Protein 3DDV (pdb70)

Solvent-accessible surface area: 25853 Å² total; per-residue (Å²): 211,115,104,109,53,54,132,67,42,34,135,84,77,28,80,5,27,46,38,2,11,80,43,0,40,23,11,4,88,56,39,0,43,57,36,14,89,1,90,31,12,70,118,76,4,28,10,7,33,14,10,0,45,6,104,99,58,180,188,103,41,36,50,31,56,15,5,0,3,35,82,1,37,118,107,18,5,132,41,3,129,40,161,172,12,35,0,0,0,34,19,47,56,11,12,36,42,126,111,8,76,1,34,44,2,21,34,18,21,36,2,4,41,155,39,103,57,128,37,123,98,107,43,123,51,33,32,53,103,71,25,123,14,55,92,52,0,53,120,74,1,114,33,29,84,112,64,38,0,4,55,3,37,20,2,32,44,3,90,130,87,0,3,4,12,35,24,8,0,4,8,78,96,34,2,44,160,30,35,112,74,47,7,14,116,39,25,95,151,9,1,73,91,124,34,62,65,124,50,24,131,20,31,16,34,0,10,5,46,85,3,35,102,90,20,6,116,50,0,113,37,163,170,22,42,13,0,0,50,8,89,32,8,3,45,4,126,94,45,74,0,0,11,7,13,31,7,30,27,2,4,114,66,12,33,20,50,54,135,92,169,158,88,99,104,58,61,130,63,46,33,127,86,67,30,88,6,26,50,34,2,9,75,49,2,34,22,12,6,84,56,29,0,26,54,18,16,50,1,96,29,11,56,121,78,6,30,9,8,32,13,9,0,38,4,84,101,78,124,75,34,53,38,61,15,5,0,2,33,89,2,42,109,89,19,3,131,44,4,131,35,154,161,10,35,2,0,0,29,18,51,55,10,14,34,74,135,77,1,63,1,61,48,0,20,28,16,25,40,3,1,48,157,44,102,55,123,49,132,133,98,46,121,47,38,29,60,92,74,33,105,16,55,73,48,1,48,126,86,2,119,30,30,80,130,66,28,0,5,63,13,25,16,4,37,41,3,87,127,78,0,4,7,10,39,20,14,0,3,6,78,91,33,2,55,115,31,32,113,77,49,10,24,117,46,27,103,159,8,0,79,76,128,31,71,70,129,49,24,138,17,32,24,32,0,9,6,42,91,3,50,124,90,20,6,128,43,0,113,35,162,171,18,45,11,0,1,47,8,86,24,8,3,51,3,111,100,39,67,1,0,9,8,17,35,6,31,23,2,6,114,72,15,37,29,51,57,189

B-factor: mean 59.68, std 9.08, range [20.0, 97.27]

Nearest PDB structures (foldseek):
  3ddv-assembly1_B  TM=1.007E+00  e=7.009E-26  unclassified
  3bwg-assembly2_C-2  TM=9.217E-01  e=1.356E-12  Bacillus subtilis subsp. subtilis str. 168
  3bwg-assembly1_B  TM=9.342E-01  e=3.902E-12  Bacillus subtilis subsp. subtilis str. 168
  3bwg-assembly1_A  TM=9.265E-01  e=4.361E-12  Bacillus subtilis subsp. subtilis str. 168
  3f8m-assembly1_B  TM=8.712E-01  e=8.601E-10  Mycolicibacterium smegmatis MC2 155

Radius of gyration: 27.36 Å; Cα contacts (8 Å, |Δi|>4): 1344; chains: 4; bounding box: 64×54×87 Å

Sequence (518 aa):
NRVPSSRTVSYFVAKPSSSEMEKLQLGPEDSILRMERIRFADDIPICFEVASIPYSLVKIGHSNQTISAVQASEQIAEYLEIKRGDAILRVRQVSYFENGLPFEYVRTQYAGSRFEFYLEKSSRTVSYFVAKPSSSEMEKLQLGPEDSILRMERIRFADDIPICFEVASIPYSLVSQYGKSEITNSFYKTLEAKSGHKIGHSNQTISAVQASEQIAEYLEIKRGDAILRVRQVSYFENGLPFEYVRTQYAGSRFEFYLEKQNRVPSSRTVSYFVAKPSSSEMEKLQLGPEDSILRMERIRFADDIPICFEVASIPYSLVGHSNQTISAVQASEQIAEYLEIKRGDAILRVRQVSYFENGLPFEYVRTQYAGSRFEFYLEKSSRTVSYFVAKPSSSEMEKLQLGPEDSILRMERIRFADDIPICFEVASIPYSLVSQYGKSEITNSFYKTLEAKSGHKIGHSNQTISAVQASEQIAEYLEIKRGDAILRVRQVSYFENGLPFEYVRTQYAGSRFEFYLE

Structure (mmCIF, N/CA/C/O backbone):
data_3DDV
#
_entry.id   3DDV
#
_cell.length_a   86.153
_cell.length_b   86.153
_cell.length_c   240.059
_cell.angle_alpha   90.00
_cell.angle_beta   90.00
_cell.angle_gamma   120.00
#
_symmetry.space_group_name_H-M   'P 32 2 1'
#
loop_
_entity.id
_entity.type
_entity.pdbx_description
1 polymer 'Transcriptional regulator (GntR family)'
2 non-polymer 'MAGNESIUM ION'
3 water water
#
loop_
_atom_site.group_PDB
_atom_site.id
_atom_site.type_symbol
_atom_site.label_atom_id
_atom_site.label_alt_id
_atom_site.label_comp_id
_atom_site.label_asym_id
_atom_site.label_entity_id
_atom_site.label_seq_id
_atom_site.pdbx_PDB_ins_code
_atom_site.Cartn_x
_atom_site.Cartn_y
_atom_site.Cartn_z
_atom_site.occupancy
_atom_site.B_iso_or_equiv
_atom_site.auth_seq_id
_atom_site.auth_comp_id
_atom_site.auth_asym_id
_atom_site.auth_atom_id
_atom_site.pdbx_PDB_model_num
ATOM 1 N N . ASN A 1 3 ? 14.746 48.085 22.644 1.00 58.39 3 ASN A N 1
ATOM 2 C CA . ASN A 1 3 ? 13.532 48.295 21.750 1.00 58.86 3 ASN A CA 1
ATOM 3 C C . ASN A 1 3 ? 12.443 47.187 21.750 1.00 57.78 3 ASN A C 1
ATOM 4 O O . ASN A 1 3 ? 11.254 47.473 21.605 1.00 55.17 3 ASN A O 1
ATOM 9 N N . ARG A 1 4 ? 12.879 45.939 21.908 1.00 57.60 4 ARG A N 1
ATOM 10 C CA . ARG A 1 4 ? 11.985 44.838 22.224 1.00 57.50 4 ARG A CA 1
ATOM 11 C C . ARG A 1 4 ? 11.945 44.776 23.736 1.00 56.24 4 ARG A C 1
ATOM 12 O O . ARG A 1 4 ? 12.920 45.137 24.382 1.00 54.60 4 ARG A O 1
ATOM 20 N N . VAL A 1 5 ? 10.814 44.346 24.291 1.00 55.21 5 VAL A N 1
ATOM 21 C CA . VAL A 1 5 ? 10.657 44.373 25.728 1.00 55.25 5 VAL A CA 1
ATOM 22 C C . VAL A 1 5 ? 11.275 43.119 26.309 1.00 54.51 5 VAL A C 1
ATOM 23 O O . VAL A 1 5 ? 10.965 42.004 25.900 1.00 55.05 5 VAL A O 1
ATOM 27 N N . PRO A 1 6 ? 12.206 43.294 27.219 1.00 53.74 6 PRO A N 1
ATOM 28 C CA . PRO A 1 6 ? 12.855 42.129 27.773 1.00 52.81 6 PRO A CA 1
ATOM 29 C C . PRO A 1 6 ? 12.097 41.565 28.957 1.00 51.54 6 PRO A C 1
ATOM 30 O O . PRO A 1 6 ? 11.222 42.216 29.495 1.00 50.61 6 PRO A O 1
ATOM 34 N N . SER A 1 7 ? 12.403 40.322 29.282 1.00 50.47 7 SER A N 1
ATOM 35 C CA . SER A 1 7 ? 11.626 39.547 30.225 1.00 51.08 7 SER A CA 1
ATOM 36 C C . SER A 1 7 ? 12.516 38.390 30.567 1.00 50.83 7 SER A C 1
ATOM 37 O O . SER A 1 7 ? 13.439 38.108 29.825 1.00 50.03 7 SER A O 1
ATOM 40 N N . SER A 1 8 ? 12.310 37.762 31.721 1.00 51.65 8 SER A N 1
ATOM 41 C CA . SER A 1 8 ? 13.174 36.630 32.114 1.00 51.60 8 SER A CA 1
ATOM 42 C C . SER A 1 8 ? 12.395 35.572 32.814 1.00 52.77 8 SER A C 1
ATOM 43 O O . SER A 1 8 ? 11.334 35.844 33.311 1.00 52.66 8 SER A O 1
ATOM 46 N N . ARG A 1 9 ? 12.915 34.360 32.821 1.00 55.15 9 ARG A N 1
ATOM 47 C CA . ARG A 1 9 ? 12.320 33.261 33.547 1.00 57.01 9 ARG A CA 1
ATOM 48 C C . ARG A 1 9 ? 13.368 32.574 34.378 1.00 56.51 9 ARG A C 1
ATOM 49 O O . ARG A 1 9 ? 14.220 31.909 33.824 1.00 56.82 9 ARG A O 1
ATOM 57 N N . THR A 1 10 ? 13.325 32.728 35.698 1.00 57.37 10 THR A N 1
ATOM 58 C CA . THR A 1 10 ? 14.191 31.931 36.597 1.00 57.78 10 THR A CA 1
ATOM 59 C C . THR A 1 10 ? 13.852 30.453 36.535 1.00 58.20 10 THR A C 1
ATOM 60 O O . THR A 1 10 ? 12.757 30.076 36.851 1.00 58.18 10 THR A O 1
ATOM 64 N N . VAL A 1 11 ? 14.819 29.629 36.180 1.00 58.74 11 VAL A N 1
ATOM 65 C CA . VAL A 1 11 ? 14.606 28.219 35.920 1.00 58.83 11 VAL A CA 1
ATOM 66 C C . VAL A 1 11 ? 15.012 27.378 37.140 1.00 59.25 11 VAL A C 1
ATOM 67 O O . VAL A 1 11 ? 14.404 26.363 37.438 1.00 59.35 11 VAL A O 1
ATOM 71 N N . SER A 1 12 ? 16.042 27.787 37.855 1.00 59.60 12 SER A N 1
ATOM 72 C CA . SER A 1 12 ? 16.205 27.283 39.197 1.00 59.68 12 SER A CA 1
ATOM 73 C C . SER A 1 12 ? 16.954 28.252 40.046 1.00 60.13 12 SER A C 1
ATOM 74 O O . SER A 1 12 ? 17.575 29.174 39.552 1.00 59.40 12 SER A O 1
ATOM 77 N N . TYR A 1 13 ? 16.831 28.043 41.349 1.00 61.77 13 TYR A N 1
ATOM 78 C CA . TYR A 1 13 ? 17.350 28.953 42.356 1.00 61.59 13 TYR A CA 1
ATOM 79 C C . TYR A 1 13 ? 17.551 28.081 43.597 1.00 61.05 13 TYR A C 1
ATOM 80 O O . TYR A 1 13 ? 16.583 27.622 44.185 1.00 60.35 13 TYR A O 1
ATOM 89 N N . PHE A 1 14 ? 18.805 27.802 43.963 1.00 60.10 14 PHE A N 1
ATOM 90 C CA . PHE A 1 14 ? 19.070 26.903 45.081 1.00 59.22 14 PHE A CA 1
ATOM 91 C C . PHE A 1 14 ? 20.463 27.020 45.636 1.00 58.84 14 PHE A C 1
ATOM 92 O O . PHE A 1 14 ? 21.400 27.430 44.938 1.00 58.46 14 PHE A O 1
ATOM 100 N N . VAL A 1 15 ? 20.555 26.630 46.912 1.00 58.05 15 VAL A N 1
ATOM 101 C CA . VAL A 1 15 ? 21.790 26.418 47.659 1.00 56.96 15 VAL A CA 1
ATOM 102 C C . VAL A 1 15 ? 22.372 25.074 47.276 1.00 56.80 15 VAL A C 1
ATOM 103 O O . VAL A 1 15 ? 21.672 24.092 47.126 1.00 56.23 15 VAL A O 1
ATOM 107 N N . ALA A 1 16 ? 23.671 25.013 47.103 1.00 57.62 16 ALA A N 1
ATOM 108 C CA . ALA A 1 16 ? 24.254 23.787 46.605 1.00 58.57 16 ALA A CA 1
ATOM 109 C C . ALA A 1 16 ? 25.701 23.762 46.931 1.00 59.55 16 ALA A C 1
ATOM 110 O O . ALA A 1 16 ? 26.298 24.793 47.300 1.00 59.80 16 ALA A O 1
ATOM 112 N N . LYS A 1 17 ? 26.277 22.586 46.788 1.00 60.67 17 LYS A N 1
ATOM 113 C CA . LYS A 1 17 ? 27.703 22.488 46.956 1.00 62.96 17 LYS A CA 1
ATOM 114 C C . LYS A 1 17 ? 28.341 22.683 45.580 1.00 62.26 17 LYS A C 1
ATOM 115 O O . LYS A 1 17 ? 27.831 22.164 44.606 1.00 62.08 17 LYS A O 1
ATOM 121 N N . PRO A 1 18 ? 29.427 23.465 45.504 1.00 62.21 18 PRO A N 1
ATOM 122 C CA . PRO A 1 18 ? 29.999 23.975 44.267 1.00 62.59 18 PRO A CA 1
ATOM 123 C C . PRO A 1 18 ? 30.578 22.909 43.361 1.00 62.45 18 PRO A C 1
ATOM 124 O O . PRO A 1 18 ? 31.036 21.885 43.829 1.00 61.87 18 PRO A O 1
ATOM 128 N N . SER A 1 19 ? 30.527 23.198 42.064 1.00 62.84 19 SER A N 1
ATOM 129 C CA . SER A 1 19 ? 31.201 22.449 41.033 1.00 63.28 19 SER A CA 1
ATOM 130 C C . SER A 1 19 ? 32.669 22.824 41.021 1.00 63.27 19 SER A C 1
ATOM 131 O O . SER A 1 19 ? 33.109 23.734 41.726 1.00 63.32 19 SER A O 1
ATOM 134 N N . SER A 1 20 ? 33.438 22.158 40.179 1.00 63.40 20 SER A N 1
ATOM 135 C CA . SER A 1 20 ? 34.867 22.457 40.150 1.00 63.24 20 SER A CA 1
ATOM 136 C C . SER A 1 20 ? 35.124 23.880 39.721 1.00 63.17 20 SER A C 1
ATOM 137 O O . SER A 1 20 ? 35.944 24.561 40.357 1.00 63.36 20 SER A O 1
ATOM 140 N N . SER A 1 21 ? 34.396 24.379 38.720 1.00 62.91 21 SER A N 1
ATOM 141 C CA . SER A 1 21 ? 34.710 25.740 38.282 1.00 63.44 21 SER A CA 1
ATOM 142 C C . SER A 1 21 ? 34.227 26.735 39.286 1.00 63.33 21 SER A C 1
ATOM 143 O O . SER A 1 21 ? 34.937 27.707 39.553 1.00 64.35 21 SER A O 1
ATOM 146 N N . GLU A 1 22 ? 33.070 26.494 39.886 1.00 62.98 22 GLU A N 1
ATOM 147 C CA . GLU A 1 22 ? 32.651 27.333 41.009 1.00 63.21 22 GLU A CA 1
ATOM 148 C C . GLU A 1 22 ? 33.728 27.404 42.105 1.00 62.75 22 GLU A C 1
ATOM 149 O O . GLU A 1 22 ? 34.080 28.516 42.530 1.00 61.74 22 GLU A O 1
ATOM 155 N N . MET A 1 23 ? 34.304 26.249 42.485 1.00 62.49 23 MET A N 1
ATOM 156 C CA . MET A 1 23 ? 35.354 26.232 43.500 1.00 63.03 23 MET A CA 1
ATOM 157 C C . MET A 1 23 ? 36.527 27.094 43.048 1.00 64.20 23 MET A C 1
ATOM 158 O O . MET A 1 23 ? 37.131 27.892 43.808 1.00 63.28 23 MET A O 1
ATOM 163 N N . GLU A 1 24 ? 36.845 26.913 41.777 1.00 65.36 24 GLU A N 1
ATOM 164 C CA . GLU A 1 24 ? 38.007 27.542 41.223 1.00 65.74 24 GLU A CA 1
ATOM 165 C C . GLU A 1 24 ? 37.764 29.047 41.141 1.00 65.15 24 GLU A C 1
ATOM 166 O O . GLU A 1 24 ? 38.546 29.802 41.668 1.00 64.69 24 GLU A O 1
ATOM 172 N N . LYS A 1 25 ? 36.652 29.496 40.554 1.00 64.54 25 LYS A N 1
ATOM 173 C CA . LYS A 1 25 ? 36.475 30.942 40.361 1.00 64.12 25 LYS A CA 1
ATOM 174 C C . LYS A 1 25 ? 36.044 31.669 41.612 1.00 63.24 25 LYS A C 1
ATOM 175 O O . LYS A 1 25 ? 36.243 32.872 41.719 1.00 62.39 25 LYS A O 1
ATOM 181 N N . LEU A 1 26 ? 35.392 30.973 42.538 1.00 63.23 26 LEU A N 1
ATOM 182 C CA . LEU A 1 26 ? 34.943 31.645 43.753 1.00 62.93 26 LEU A CA 1
ATOM 183 C C . LEU A 1 26 ? 35.905 31.385 44.874 1.00 63.69 26 LEU A C 1
ATOM 184 O O . LEU A 1 26 ? 35.691 31.914 45.947 1.00 65.23 26 LEU A O 1
ATOM 189 N N . GLN A 1 27 ? 36.940 30.569 44.637 1.00 63.91 27 GLN A N 1
ATOM 190 C CA . GLN A 1 27 ? 37.959 30.275 45.626 1.00 64.24 27 GLN A CA 1
ATOM 191 C C . GLN A 1 27 ? 37.368 29.666 46.881 1.00 64.43 27 GLN A C 1
ATOM 192 O O . GLN A 1 27 ? 37.491 30.205 47.980 1.00 63.88 27 GLN A O 1
ATOM 198 N N . LEU A 1 28 ? 36.694 28.548 46.669 1.00 64.49 28 LEU A N 1
ATOM 199 C CA . LEU A 1 28 ? 36.018 27.852 47.705 1.00 64.79 28 LEU A CA 1
ATOM 200 C C . LEU A 1 28 ? 36.467 26.417 47.704 1.00 64.87 28 LEU A C 1
ATOM 201 O O . LEU A 1 28 ? 37.111 25.950 46.751 1.00 64.81 28 LEU A O 1
ATOM 206 N N . GLY A 1 29 ? 36.108 25.723 48.778 1.00 65.21 29 GLY A N 1
ATOM 207 C CA . GLY A 1 29 ? 36.334 24.286 48.904 1.00 65.95 29 GLY A CA 1
ATOM 208 C C . GLY A 1 29 ? 35.008 23.575 48.821 1.00 66.50 29 GLY A C 1
ATOM 209 O O . GLY A 1 29 ? 33.975 24.212 48.972 1.00 67.83 29 GLY A O 1
ATOM 210 N N . PRO A 1 30 ? 35.011 22.241 48.657 1.00 66.87 30 PRO A N 1
ATOM 211 C CA . PRO A 1 30 ? 33.798 21.480 48.245 1.00 66.73 30 PRO A CA 1
ATOM 212 C C . PRO A 1 30 ? 32.645 21.508 49.224 1.00 66.85 30 PRO A C 1
ATOM 213 O O . PRO A 1 30 ? 31.527 21.157 48.873 1.00 67.22 30 PRO A O 1
ATOM 217 N N . GLU A 1 31 ? 32.953 21.859 50.463 1.00 67.20 31 GLU A N 1
ATOM 218 C CA . GLU A 1 31 ? 31.989 21.901 51.547 1.00 67.22 31 GLU A CA 1
ATOM 219 C C . GLU A 1 31 ? 31.369 23.283 51.640 1.00 66.95 31 GLU A C 1
ATOM 220 O O . GLU A 1 31 ? 30.326 23.426 52.274 1.00 67.50 31 GLU A O 1
ATOM 226 N N . ASP A 1 32 ? 31.997 24.287 51.016 1.00 65.95 32 ASP A N 1
ATOM 227 C CA . ASP A 1 32 ? 31.435 25.638 50.961 1.00 65.87 32 ASP A CA 1
ATOM 228 C C . ASP A 1 32 ? 30.203 25.729 50.055 1.00 65.81 32 ASP A C 1
ATOM 229 O O . ASP A 1 32 ? 30.299 25.382 48.908 1.00 66.90 32 ASP A O 1
ATOM 234 N N . SER A 1 33 ? 29.064 26.205 50.554 1.00 65.07 33 SER A N 1
ATOM 235 C CA . SER A 1 33 ? 27.842 26.240 49.755 1.00 64.38 33 SER A CA 1
ATOM 236 C C . SER A 1 33 ? 27.684 27.557 48.958 1.00 63.87 33 SER A C 1
ATOM 237 O O . SER A 1 33 ? 28.112 28.654 49.394 1.00 63.51 33 SER A O 1
ATOM 240 N N . ILE A 1 34 ? 27.085 27.446 47.774 1.00 62.88 34 ILE A N 1
ATOM 241 C CA . ILE A 1 34 ? 26.804 28.651 46.999 1.00 62.18 34 ILE A CA 1
ATOM 242 C C . ILE A 1 34 ? 25.338 28.786 46.752 1.00 61.66 34 ILE A C 1
ATOM 243 O O . ILE A 1 34 ? 24.596 27.811 46.884 1.00 61.83 34 ILE A O 1
ATOM 248 N N . LEU A 1 35 ? 24.917 30.016 46.476 1.00 61.05 35 LEU A N 1
ATOM 249 C CA . LEU A 1 35 ? 23.547 30.266 46.020 1.00 60.72 35 LEU A CA 1
ATOM 250 C C . LEU A 1 35 ? 23.595 30.446 44.502 1.00 59.90 35 LEU A C 1
ATOM 251 O O . LEU A 1 35 ? 24.400 31.210 43.992 1.00 59.00 35 LEU A O 1
ATOM 256 N N . ARG A 1 36 ? 22.769 29.695 43.797 1.00 59.55 36 ARG A N 1
ATOM 257 C CA . ARG A 1 36 ? 22.936 29.513 42.365 1.00 60.05 36 ARG A CA 1
ATOM 258 C C . ARG A 1 36 ? 21.632 29.763 41.676 1.00 59.96 36 ARG A C 1
ATOM 259 O O . ARG A 1 36 ? 20.685 29.018 41.876 1.00 60.50 36 ARG A O 1
ATOM 267 N N . MET A 1 37 ? 21.568 30.819 40.881 1.00 59.75 37 MET A N 1
ATOM 268 C CA . MET A 1 37 ? 20.351 31.120 40.154 1.00 60.10 37 MET A CA 1
ATOM 269 C C . MET A 1 37 ? 20.610 30.917 38.680 1.00 58.90 37 MET A C 1
ATOM 270 O O . MET A 1 37 ? 21.701 31.179 38.195 1.00 58.29 37 MET A O 1
ATOM 275 N N . GLU A 1 38 ? 19.583 30.438 37.987 1.00 58.28 38 GLU A N 1
ATOM 276 C CA . GLU A 1 38 ? 19.635 30.180 36.570 1.00 57.89 38 GLU A CA 1
ATOM 277 C C . GLU A 1 38 ? 18.387 30.778 35.928 1.00 56.82 38 GLU A C 1
ATOM 278 O O . GLU A 1 38 ? 17.285 30.407 36.281 1.00 55.60 38 GLU A O 1
ATOM 284 N N . ARG A 1 39 ? 18.601 31.705 34.990 1.00 56.62 39 ARG A N 1
ATOM 285 C CA . ARG A 1 39 ? 17.562 32.423 34.272 1.00 57.10 39 ARG A CA 1
ATOM 286 C C . ARG A 1 39 ? 17.671 32.241 32.767 1.00 56.02 39 ARG A C 1
ATOM 287 O O . ARG A 1 39 ? 18.779 32.118 32.228 1.00 55.82 39 ARG A O 1
ATOM 295 N N . ILE A 1 40 ? 16.539 32.320 32.077 1.00 54.72 40 ILE A N 1
ATOM 296 C CA . ILE A 1 40 ? 16.557 32.537 30.644 1.00 54.34 40 ILE A CA 1
ATOM 297 C C . ILE A 1 40 ? 16.135 33.974 30.442 1.00 53.59 40 ILE A C 1
ATOM 298 O O . ILE A 1 40 ? 15.089 34.375 30.932 1.00 52.60 40 ILE A O 1
ATOM 303 N N . ARG A 1 41 ? 16.917 34.743 29.691 1.00 53.08 41 ARG A N 1
ATOM 304 C CA . ARG A 1 41 ? 16.491 36.089 29.311 1.00 53.31 41 ARG A CA 1
ATOM 305 C C . ARG A 1 41 ? 15.939 36.110 27.895 1.00 52.47 41 ARG A C 1
ATOM 306 O O . ARG A 1 41 ? 16.522 35.549 26.985 1.00 52.40 41 ARG A O 1
ATOM 314 N N . PHE A 1 42 ? 14.828 36.792 27.716 1.00 51.95 42 PHE A N 1
ATOM 315 C CA . PHE A 1 42 ? 14.183 36.888 26.433 1.00 52.05 42 PHE A CA 1
ATOM 316 C C . PHE A 1 42 ? 14.120 38.331 25.983 1.00 51.70 42 PHE A C 1
ATOM 317 O O . PHE A 1 42 ? 14.146 39.211 26.800 1.00 51.56 42 PHE A O 1
ATOM 325 N N . ALA A 1 43 ? 13.987 38.561 24.687 1.00 51.62 43 ALA A N 1
ATOM 326 C CA . ALA A 1 43 ? 13.632 39.858 24.162 1.00 52.10 43 ALA A CA 1
ATOM 327 C C . ALA A 1 43 ? 12.419 39.568 23.324 1.00 52.40 43 ALA A C 1
ATOM 328 O O . ALA A 1 43 ? 12.495 38.770 22.403 1.00 52.35 43 ALA A O 1
ATOM 330 N N . ASP A 1 44 ? 11.286 40.175 23.645 1.00 53.38 44 ASP A N 1
ATOM 331 C CA . ASP A 1 44 ? 10.040 39.843 22.967 1.00 54.42 44 ASP A CA 1
ATOM 332 C C . ASP A 1 44 ? 9.791 38.328 22.875 1.00 54.47 44 ASP A C 1
ATOM 333 O O . ASP A 1 44 ? 9.415 37.797 21.826 1.00 54.78 44 ASP A O 1
ATOM 338 N N . ASP A 1 45 ? 9.997 37.605 23.959 1.00 54.69 45 ASP A N 1
ATOM 339 C CA . ASP A 1 45 ? 9.810 36.151 23.890 1.00 55.10 45 ASP A CA 1
ATOM 340 C C . ASP A 1 45 ? 10.654 35.431 22.816 1.00 54.81 45 ASP A C 1
ATOM 341 O O . ASP A 1 45 ? 10.240 34.439 22.261 1.00 55.64 45 ASP A O 1
ATOM 346 N N . ILE A 1 46 ? 11.836 35.938 22.531 1.00 53.36 46 ILE A N 1
ATOM 347 C CA . ILE A 1 46 ? 12.791 35.178 21.834 1.00 52.68 46 ILE A CA 1
ATOM 348 C C . ILE A 1 46 ? 13.903 35.008 22.838 1.00 51.98 46 ILE A C 1
ATOM 349 O O . ILE A 1 46 ? 14.436 35.982 23.351 1.00 51.76 46 ILE A O 1
ATOM 354 N N . PRO A 1 47 ? 14.255 33.767 23.143 1.00 51.29 47 PRO A N 1
ATOM 355 C CA . PRO A 1 47 ? 15.385 33.564 24.023 1.00 50.22 47 PRO A CA 1
ATOM 356 C C . PRO A 1 47 ? 16.629 34.182 23.426 1.00 49.98 47 PRO A C 1
ATOM 357 O O . PRO A 1 47 ? 16.805 34.118 22.216 1.00 50.62 47 PRO A O 1
ATOM 361 N N . ILE A 1 48 ? 17.463 34.764 24.284 1.00 48.92 48 ILE A N 1
ATOM 362 C CA . ILE A 1 48 ? 18.642 35.486 23.924 1.00 48.05 48 ILE A CA 1
ATOM 363 C C . ILE A 1 48 ? 19.828 34.847 24.594 1.00 48.24 48 ILE A C 1
ATOM 364 O O . ILE A 1 48 ? 20.862 34.612 23.943 1.00 48.19 48 ILE A O 1
ATOM 369 N N . CYS A 1 49 ? 19.706 34.611 25.899 1.00 48.27 49 CYS A N 1
ATOM 370 C CA . CYS A 1 49 ? 20.782 34.002 26.674 1.00 48.75 49 CYS A CA 1
ATOM 371 C C . CYS A 1 49 ? 20.285 33.233 27.876 1.00 48.91 49 CYS A C 1
ATOM 372 O O . CYS A 1 49 ? 19.215 33.496 28.399 1.00 49.40 49 CYS A O 1
ATOM 375 N N . PHE A 1 50 ? 21.094 32.269 28.281 1.00 48.98 50 PHE A N 1
ATOM 376 C CA . PHE A 1 50 ? 20.914 31.510 29.515 1.00 48.91 50 PHE A CA 1
ATOM 377 C C . PHE A 1 50 ? 22.006 31.915 30.450 1.00 48.68 50 PHE A C 1
ATOM 378 O O . PHE A 1 50 ? 23.162 31.849 30.106 1.00 47.91 50 PHE A O 1
ATOM 386 N N . GLU A 1 51 ? 21.637 32.289 31.654 1.00 49.35 51 GLU A N 1
ATOM 387 C CA . GLU A 1 51 ? 22.576 32.879 32.578 1.00 50.20 51 GLU A CA 1
ATOM 388 C C . GLU A 1 51 ? 22.525 32.121 33.905 1.00 50.47 51 GLU A C 1
ATOM 389 O O . GLU A 1 51 ? 21.456 31.973 34.512 1.00 50.34 51 GLU A O 1
ATOM 395 N N . VAL A 1 52 ? 23.683 31.636 34.340 1.00 50.97 52 VAL A N 1
ATOM 396 C CA . VAL A 1 52 ? 23.832 30.999 35.648 1.00 50.76 52 VAL A CA 1
ATOM 397 C C . VAL A 1 52 ? 24.664 31.936 36.495 1.00 50.64 52 VAL A C 1
ATOM 398 O O . VAL A 1 52 ? 25.684 32.386 36.017 1.00 51.25 52 VAL A O 1
ATOM 402 N N . ALA A 1 53 ? 24.245 32.239 37.723 1.00 50.16 53 ALA A N 1
ATOM 403 C CA . ALA A 1 53 ? 25.049 33.088 38.620 1.00 50.39 53 ALA A CA 1
ATOM 404 C C . ALA A 1 53 ? 25.147 32.483 40.026 1.00 50.41 53 ALA A C 1
ATOM 405 O O . ALA A 1 53 ? 24.177 31.998 40.581 1.00 50.80 53 ALA A O 1
ATOM 407 N N . SER A 1 54 ? 26.335 32.526 40.589 1.00 50.65 54 SER A N 1
ATOM 408 C CA . SER A 1 54 ? 26.633 31.816 41.800 1.00 51.48 54 SER A CA 1
ATOM 409 C C . SER A 1 54 ? 27.365 32.729 42.734 1.00 52.16 54 SER A C 1
ATOM 410 O O . SER A 1 54 ? 28.369 33.340 42.369 1.00 52.02 54 SER A O 1
ATOM 413 N N . ILE A 1 55 ? 26.848 32.793 43.949 1.00 53.70 55 ILE A N 1
ATOM 414 C CA . ILE A 1 55 ? 27.418 33.588 45.042 1.00 54.79 55 ILE A CA 1
ATOM 415 C C . ILE A 1 55 ? 27.732 32.623 46.187 1.00 55.13 55 ILE A C 1
ATOM 416 O O . ILE A 1 55 ? 26.989 31.677 46.426 1.00 56.18 55 ILE A O 1
ATOM 421 N N . PRO A 1 56 ? 28.830 32.837 46.882 1.00 55.97 56 PRO A N 1
ATOM 422 C CA . PRO A 1 56 ? 29.082 32.178 48.163 1.00 56.89 56 PRO A CA 1
ATOM 423 C C . PRO A 1 56 ? 27.911 32.402 49.130 1.00 57.36 56 PRO A C 1
ATOM 424 O O . PRO A 1 56 ? 27.495 33.543 49.346 1.00 56.23 56 PRO A O 1
ATOM 428 N N . TYR A 1 57 ? 27.376 31.324 49.679 1.00 58.80 57 TYR A N 1
ATOM 429 C CA . TYR A 1 57 ? 26.130 31.412 50.448 1.00 59.64 57 TYR A CA 1
ATOM 430 C C . TYR A 1 57 ? 26.363 32.192 51.725 1.00 60.77 57 TYR A C 1
ATOM 431 O O . TYR A 1 57 ? 25.485 32.935 52.202 1.00 60.14 57 TYR A O 1
ATOM 440 N N . SER A 1 58 ? 27.582 32.042 52.221 1.00 62.38 58 SER A N 1
ATOM 441 C CA . SER A 1 58 ? 28.053 32.787 53.353 1.00 64.72 58 SER A CA 1
ATOM 442 C C . SER A 1 58 ? 28.005 34.305 53.136 1.00 65.94 58 SER A C 1
ATOM 443 O O . SER A 1 58 ? 28.054 35.058 54.091 1.00 66.76 58 SER A O 1
ATOM 446 N N . LEU A 1 59 ? 27.931 34.786 51.908 1.00 67.71 59 LEU A N 1
ATOM 447 C CA . LEU A 1 59 ? 28.090 36.223 51.712 1.00 68.91 59 LEU A CA 1
ATOM 448 C C . LEU A 1 59 ? 26.790 36.948 52.037 1.00 69.99 59 LEU A C 1
ATOM 449 O O . LEU A 1 59 ? 26.784 38.165 52.140 1.00 71.50 59 LEU A O 1
ATOM 454 N N . VAL A 1 60 ? 25.700 36.210 52.213 1.00 70.55 60 VAL A N 1
ATOM 455 C CA . VAL A 1 60 ? 24.612 36.625 53.098 1.00 70.82 60 VAL A CA 1
ATOM 456 C C . VAL A 1 60 ? 23.516 35.540 52.965 1.00 71.59 60 VAL A C 1
ATOM 457 O O . VAL A 1 60 ? 23.108 34.915 53.984 1.00 71.79 60 VAL A O 1
ATOM 461 N N . LYS A 1 83 ? 31.300 47.836 48.225 1.00 96.74 83 LYS A N 1
ATOM 462 C CA . LYS A 1 83 ? 32.718 47.554 48.508 1.00 96.67 83 LYS A CA 1
ATOM 463 C C . LYS A 1 83 ? 33.366 46.725 47.354 1.00 96.59 83 LYS A C 1
ATOM 464 O O . LYS A 1 83 ? 34.326 45.953 47.554 1.00 96.68 83 LYS A O 1
ATOM 470 N N . ILE A 1 84 ? 32.892 47.018 46.151 1.00 96.22 84 ILE A N 1
ATOM 471 C CA . ILE A 1 84 ? 33.119 46.219 44.965 1.00 95.67 84 ILE A CA 1
ATOM 472 C C . ILE A 1 84 ? 34.080 46.809 43.936 1.00 95.29 84 ILE A C 1
ATOM 473 O O . ILE A 1 84 ? 34.904 47.652 44.245 1.00 95.44 84 ILE A O 1
ATOM 478 N N . GLY A 1 85 ? 33.947 46.348 42.699 1.00 94.21 85 GLY A N 1
ATOM 479 C CA . GLY A 1 85 ? 34.916 46.626 41.657 1.00 92.99 85 GLY A CA 1
ATOM 480 C C . GLY A 1 85 ? 36.137 45.962 42.204 1.00 91.11 85 GLY A C 1
ATOM 481 O O . GLY A 1 85 ? 36.364 46.098 43.384 1.00 91.55 85 GLY A O 1
ATOM 482 N N . HIS A 1 86 ? 36.877 45.195 41.416 1.00 88.88 86 HIS A N 1
ATOM 483 C CA . HIS A 1 86 ? 36.761 45.086 39.980 1.00 87.10 86 HIS A CA 1
ATOM 484 C C . HIS A 1 86 ? 36.097 43.805 39.555 1.00 83.79 86 HIS A C 1
ATOM 485 O O . HIS A 1 86 ? 35.688 43.019 40.367 1.00 82.64 86 HIS A O 1
ATOM 492 N N . SER A 1 87 ? 36.044 43.569 38.256 1.00 80.57 87 SER A N 1
ATOM 493 C CA . SER A 1 87 ? 35.554 42.308 37.740 1.00 78.33 87 SER A CA 1
ATOM 494 C C . SER A 1 87 ? 36.168 42.074 36.404 1.00 76.25 87 SER A C 1
ATOM 495 O O . SER A 1 87 ? 36.619 42.996 35.781 1.00 76.10 87 SER A O 1
ATOM 498 N N . ASN A 1 88 ? 36.174 40.841 35.940 1.00 73.87 88 ASN A N 1
ATOM 499 C CA . ASN A 1 88 ? 36.668 40.616 34.608 1.00 72.44 88 ASN A CA 1
ATOM 500 C C . ASN A 1 88 ? 36.062 39.460 33.840 1.00 69.66 88 ASN A C 1
ATOM 501 O O . ASN A 1 88 ? 35.578 38.486 34.416 1.00 68.90 88 ASN A O 1
ATOM 506 N N . GLN A 1 89 ? 36.180 39.566 32.519 1.00 66.38 89 GLN A N 1
ATOM 507 C CA . GLN A 1 89 ? 35.431 38.727 31.637 1.00 63.75 89 GLN A CA 1
ATOM 508 C C . GLN A 1 89 ? 36.219 37.939 30.647 1.00 60.37 89 GLN A C 1
ATOM 509 O O . GLN A 1 89 ? 37.310 38.254 30.299 1.00 58.42 89 GLN A O 1
ATOM 515 N N . THR A 1 90 ? 35.574 36.907 30.162 1.00 58.22 90 THR A N 1
ATOM 516 C CA . THR A 1 90 ? 36.197 35.935 29.316 1.00 56.32 90 THR A CA 1
ATOM 517 C C . THR A 1 90 ? 35.151 35.474 28.322 1.00 56.21 90 THR A C 1
ATOM 518 O O . THR A 1 90 ? 33.947 35.387 28.672 1.00 55.81 90 THR A O 1
ATOM 522 N N . ILE A 1 91 ? 35.577 35.159 27.110 1.00 54.88 91 ILE A N 1
ATOM 523 C CA . ILE A 1 91 ? 34.672 34.624 26.130 1.00 54.74 91 ILE A CA 1
ATOM 524 C C . ILE A 1 91 ? 35.201 33.357 25.591 1.00 54.06 91 ILE A C 1
ATOM 525 O O . ILE A 1 91 ? 36.363 33.205 25.431 1.00 54.44 91 ILE A O 1
ATOM 530 N N . SER A 1 92 ? 34.330 32.435 25.284 1.00 54.00 92 SER A N 1
ATOM 531 C CA . SER A 1 92 ? 34.747 31.282 24.559 1.00 54.42 92 SER A CA 1
ATOM 532 C C . SER A 1 92 ? 33.562 30.730 23.883 1.00 53.10 92 SER A C 1
ATOM 533 O O . SER A 1 92 ? 32.590 31.402 23.721 1.00 52.54 92 SER A O 1
ATOM 536 N N . ALA A 1 93 ? 33.654 29.490 23.478 1.00 52.68 93 ALA A N 1
ATOM 537 C CA . ALA A 1 93 ? 32.593 28.904 22.729 1.00 53.04 93 ALA A CA 1
ATOM 538 C C . ALA A 1 93 ? 32.358 27.509 23.174 1.00 53.12 93 ALA A C 1
ATOM 539 O O . ALA A 1 93 ? 33.271 26.770 23.424 1.00 53.14 93 ALA A O 1
ATOM 541 N N . VAL A 1 94 ? 31.101 27.147 23.249 1.00 53.53 94 VAL A N 1
ATOM 542 C CA . VAL A 1 94 ? 30.731 25.899 23.819 1.00 54.16 94 VAL A CA 1
ATOM 543 C C . VAL A 1 94 ? 29.693 25.255 22.964 1.00 55.28 94 VAL A C 1
ATOM 544 O O . VAL A 1 94 ? 29.055 25.906 22.186 1.00 55.88 94 VAL A O 1
ATOM 548 N N . GLN A 1 95 ? 29.513 23.963 23.126 1.00 56.61 95 GLN A N 1
ATOM 549 C CA . GLN A 1 95 ? 28.398 23.281 22.477 1.00 57.08 95 GLN A CA 1
ATOM 550 C C . GLN A 1 95 ? 27.136 23.408 23.291 1.00 57.30 95 GLN A C 1
ATOM 551 O O . GLN A 1 95 ? 27.169 23.353 24.521 1.00 57.07 95 GLN A O 1
ATOM 557 N N . ALA A 1 96 ? 26.008 23.530 22.608 1.00 58.24 96 ALA A N 1
ATOM 558 C CA . ALA A 1 96 ? 24.731 23.598 23.300 1.00 58.85 96 ALA A CA 1
ATOM 559 C C . ALA A 1 96 ? 24.416 22.225 23.867 1.00 59.77 96 ALA A C 1
ATOM 560 O O . ALA A 1 96 ? 24.190 21.290 23.097 1.00 60.65 96 ALA A O 1
ATOM 562 N N . SER A 1 97 ? 24.392 22.084 25.193 1.00 60.44 97 SER A N 1
ATOM 563 C CA . SER A 1 97 ? 23.872 20.870 25.804 1.00 61.16 97 SER A CA 1
ATOM 564 C C . SER A 1 97 ? 22.399 20.733 25.474 1.00 62.41 97 SER A C 1
ATOM 565 O O . SER A 1 97 ? 21.782 21.636 24.899 1.00 63.04 97 SER A O 1
ATOM 568 N N . GLU A 1 98 ? 21.803 19.616 25.866 1.00 63.75 98 GLU A N 1
ATOM 569 C CA . GLU A 1 98 ? 20.401 19.360 25.520 1.00 64.07 98 GLU A CA 1
ATOM 570 C C . GLU A 1 98 ? 19.483 20.263 26.304 1.00 63.95 98 GLU A C 1
ATOM 571 O O . GLU A 1 98 ? 18.552 20.836 25.753 1.00 64.11 98 GLU A O 1
ATOM 577 N N . GLN A 1 99 ? 19.753 20.349 27.603 1.00 64.15 99 GLN A N 1
ATOM 578 C CA . GLN A 1 99 ? 19.065 21.251 28.531 1.00 64.33 99 GLN A CA 1
ATOM 579 C C . GLN A 1 99 ? 19.039 22.661 27.926 1.00 63.71 99 GLN A C 1
ATOM 580 O O . GLN A 1 99 ? 17.985 23.250 27.692 1.00 63.51 99 GLN A O 1
ATOM 586 N N . ILE A 1 100 ? 20.223 23.167 27.625 1.00 63.40 100 ILE A N 1
ATOM 587 C CA . ILE A 1 100 ? 20.364 24.507 27.092 1.00 63.26 100 ILE A CA 1
ATOM 588 C C . ILE A 1 100 ? 19.759 24.673 25.685 1.00 62.76 100 ILE A C 1
ATOM 589 O O . ILE A 1 100 ? 19.141 25.685 25.411 1.00 62.48 100 ILE A O 1
ATOM 594 N N . ALA A 1 101 ? 19.923 23.694 24.804 1.00 62.56 101 ALA A N 1
ATOM 595 C CA . ALA A 1 101 ? 19.343 23.797 23.452 1.00 62.59 101 ALA A CA 1
ATOM 596 C C . ALA A 1 101 ? 17.863 23.986 23.542 1.00 61.98 101 ALA A C 1
ATOM 597 O O . ALA A 1 101 ? 17.258 24.713 22.774 1.00 61.31 101 ALA A O 1
ATOM 599 N N . GLU A 1 102 ? 17.285 23.316 24.512 1.00 62.16 102 GLU A N 1
ATOM 600 C CA . GLU A 1 102 ? 15.874 23.411 24.735 1.00 62.72 102 GLU A CA 1
ATOM 601 C C . GLU A 1 102 ? 15.501 24.799 25.274 1.00 62.09 102 GLU A C 1
ATOM 602 O O . GLU A 1 102 ? 14.628 25.464 24.723 1.00 62.27 102 GLU A O 1
ATOM 608 N N . TYR A 1 103 ? 16.174 25.224 26.340 1.00 61.61 103 TYR A N 1
ATOM 609 C CA . TYR A 1 103 ? 15.947 26.532 26.919 1.00 61.14 103 TYR A CA 1
ATOM 610 C C . TYR A 1 103 ? 16.064 27.635 25.915 1.00 60.52 103 TYR A C 1
ATOM 611 O O . TYR A 1 103 ? 15.332 28.583 25.989 1.00 60.88 103 TYR A O 1
ATOM 620 N N . LEU A 1 104 ? 17.000 27.550 24.997 1.00 59.70 104 LEU A N 1
ATOM 621 C CA . LEU A 1 104 ? 17.173 28.620 24.041 1.00 60.03 104 LEU A CA 1
ATOM 622 C C . LEU A 1 104 ? 16.647 28.323 22.620 1.00 60.16 104 LEU A C 1
ATOM 623 O O . LEU A 1 104 ? 16.936 29.072 21.687 1.00 60.42 104 LEU A O 1
ATOM 628 N N . GLU A 1 105 ? 15.898 27.238 22.437 1.00 60.26 105 GLU A N 1
ATOM 629 C CA . GLU A 1 105 ? 15.284 26.956 21.136 1.00 60.79 105 GLU A CA 1
ATOM 630 C C . GLU A 1 105 ? 16.325 26.896 20.034 1.00 60.93 105 GLU A C 1
ATOM 631 O O . GLU A 1 105 ? 16.299 27.652 19.112 1.00 60.70 105 GLU A O 1
ATOM 637 N N . ILE A 1 106 ? 17.277 25.994 20.185 1.00 62.25 106 ILE A N 1
ATOM 638 C CA . ILE A 1 106 ? 18.358 25.760 19.220 1.00 62.76 106 ILE A CA 1
ATOM 639 C C . ILE A 1 106 ? 18.668 24.236 19.319 1.00 63.88 106 ILE A C 1
ATOM 640 O O . ILE A 1 106 ? 18.063 23.565 20.161 1.00 64.52 106 ILE A O 1
ATOM 645 N N . LYS A 1 107 ? 19.614 23.688 18.530 1.00 64.19 107 LYS A N 1
ATOM 646 C CA . LYS A 1 107 ? 19.863 22.215 18.531 1.00 63.99 107 LYS A CA 1
ATOM 647 C C . LYS A 1 107 ? 21.040 21.794 19.402 1.00 62.76 107 LYS A C 1
ATOM 648 O O . LYS A 1 107 ? 22.052 22.460 19.361 1.00 62.06 107 LYS A O 1
ATOM 654 N N . ARG A 1 108 ? 20.917 20.674 20.137 1.00 62.55 108 ARG A N 1
ATOM 655 C CA . ARG A 1 108 ? 22.046 20.083 20.880 1.00 62.61 108 ARG A CA 1
ATOM 656 C C . ARG A 1 108 ? 23.256 20.105 19.942 1.00 61.69 108 ARG A C 1
ATOM 657 O O . ARG A 1 108 ? 23.160 19.805 18.770 1.00 61.69 108 ARG A O 1
ATOM 665 N N . GLY A 1 109 ? 24.395 20.533 20.442 1.00 61.37 109 GLY A N 1
ATOM 666 C CA . GLY A 1 109 ? 25.591 20.561 19.619 1.00 61.11 109 GLY A CA 1
ATOM 667 C C . GLY A 1 109 ? 25.890 21.854 18.866 1.00 60.51 109 GLY A C 1
ATOM 668 O O . GLY A 1 109 ? 27.033 22.083 18.497 1.00 60.81 109 GLY A O 1
ATOM 669 N N . ASP A 1 110 ? 24.906 22.713 18.637 1.00 59.72 110 ASP A N 1
ATOM 670 C CA . ASP A 1 110 ? 25.212 24.019 18.052 1.00 59.03 110 ASP A CA 1
ATOM 671 C C . ASP A 1 110 ? 26.301 24.709 18.833 1.00 58.20 110 ASP A C 1
ATOM 672 O O . ASP A 1 110 ? 26.412 24.519 20.060 1.00 58.49 110 ASP A O 1
ATOM 677 N N . ALA A 1 111 ? 27.125 25.481 18.125 1.00 56.82 111 ALA A N 1
ATOM 678 C CA . ALA A 1 111 ? 28.248 26.230 18.752 1.00 55.74 111 ALA A CA 1
ATOM 679 C C . ALA A 1 111 ? 27.714 27.571 19.276 1.00 55.03 111 ALA A C 1
ATOM 680 O O . ALA A 1 111 ? 27.082 28.344 18.526 1.00 55.20 111 ALA A O 1
ATOM 682 N N . ILE A 1 112 ? 27.890 27.837 20.568 1.00 53.70 112 ILE A N 1
ATOM 683 C CA . ILE A 1 112 ? 27.420 29.094 21.097 1.00 52.78 112 ILE A CA 1
ATOM 684 C C . ILE A 1 112 ? 28.459 29.818 21.891 1.00 52.05 112 ILE A C 1
ATOM 685 O O . ILE A 1 112 ? 29.320 29.211 22.535 1.00 52.42 112 ILE A O 1
ATOM 690 N N . LEU A 1 113 ? 28.419 31.136 21.781 1.00 51.25 113 LEU A N 1
ATOM 691 C CA . LEU A 1 113 ? 29.272 31.975 22.598 1.00 51.08 113 LEU A CA 1
ATOM 692 C C . LEU A 1 113 ? 28.902 31.811 24.076 1.00 51.13 113 LEU A C 1
ATOM 693 O O . LEU A 1 113 ? 27.725 31.695 24.422 1.00 51.02 113 LEU A O 1
ATOM 698 N N . ARG A 1 114 ? 29.932 31.773 24.904 1.00 51.23 114 ARG A N 1
ATOM 699 C CA . ARG A 1 114 ? 29.802 31.752 26.341 1.00 51.87 114 ARG A CA 1
ATOM 700 C C . ARG A 1 114 ? 30.715 32.799 27.000 1.00 51.49 114 ARG A C 1
ATOM 701 O O . ARG A 1 114 ? 31.915 32.795 26.761 1.00 52.04 114 ARG A O 1
ATOM 709 N N . VAL A 1 115 ? 30.143 33.663 27.836 1.00 51.62 115 VAL A N 1
ATOM 710 C CA . VAL A 1 115 ? 30.877 34.706 28.543 1.00 51.58 115 VAL A CA 1
ATOM 711 C C . VAL A 1 115 ? 30.943 34.344 30.008 1.00 52.46 115 VAL A C 1
ATOM 712 O O . VAL A 1 115 ? 29.989 33.826 30.577 1.00 53.65 115 VAL A O 1
ATOM 716 N N . ARG A 1 116 ? 32.073 34.592 30.624 1.00 52.97 116 ARG A N 1
ATOM 717 C CA . ARG A 1 116 ? 32.241 34.317 32.035 1.00 53.44 116 ARG A CA 1
ATOM 718 C C . ARG A 1 116 ? 32.660 35.587 32.674 1.00 53.19 116 ARG A C 1
ATOM 719 O O . ARG A 1 116 ? 33.550 36.235 32.148 1.00 53.86 116 ARG A O 1
ATOM 727 N N . GLN A 1 117 ? 32.039 35.910 33.803 1.00 52.85 117 GLN A N 1
ATOM 728 C CA . GLN A 1 117 ? 32.360 37.067 34.594 1.00 53.50 117 GLN A CA 1
ATOM 729 C C . GLN A 1 117 ? 32.506 36.647 36.058 1.00 53.33 117 GLN A C 1
ATOM 730 O O . GLN A 1 117 ? 31.671 35.916 36.587 1.00 52.25 117 GLN A O 1
ATOM 736 N N . VAL A 1 118 ? 33.612 37.071 36.674 1.00 54.39 118 VAL A N 1
ATOM 737 C CA . VAL A 1 118 ? 33.841 36.927 38.097 1.00 54.53 118 VAL A CA 1
ATOM 738 C C . VAL A 1 118 ? 34.001 38.332 38.624 1.00 55.20 118 VAL A C 1
ATOM 739 O O . VAL A 1 118 ? 34.735 39.116 38.060 1.00 54.37 118 VAL A O 1
ATOM 743 N N . SER A 1 119 ? 33.262 38.658 39.673 1.00 56.60 119 SER A N 1
ATOM 744 C CA . SER A 1 119 ? 33.384 39.946 40.322 1.00 58.51 119 SER A CA 1
ATOM 745 C C . SER A 1 119 ? 34.072 39.739 41.678 1.00 59.43 119 SER A C 1
ATOM 746 O O . SER A 1 119 ? 33.820 38.744 42.346 1.00 58.04 119 SER A O 1
ATOM 749 N N . TYR A 1 120 ? 34.942 40.686 42.040 1.00 61.60 120 TYR A N 1
ATOM 750 C CA . TYR A 1 120 ? 35.769 40.655 43.273 1.00 63.07 120 TYR A CA 1
ATOM 751 C C . TYR A 1 120 ? 35.557 41.863 44.183 1.00 63.97 120 TYR A C 1
ATOM 752 O O . TYR A 1 120 ? 35.303 42.943 43.703 1.00 62.80 120 TYR A O 1
ATOM 761 N N . PHE A 1 121 ? 35.699 41.695 45.500 1.00 65.89 121 PHE A N 1
ATOM 762 C CA . PHE A 1 121 ? 35.797 42.871 46.395 1.00 67.06 121 PHE A CA 1
ATOM 763 C C . PHE A 1 121 ? 37.199 43.437 46.269 1.00 68.66 121 PHE A C 1
ATOM 764 O O . PHE A 1 121 ? 38.117 42.739 45.800 1.00 68.28 121 PHE A O 1
ATOM 772 N N . GLU A 1 122 ? 37.385 44.676 46.737 1.00 70.62 122 GLU A N 1
ATOM 773 C CA . GLU A 1 122 ? 38.745 45.334 46.718 1.00 71.57 122 GLU A CA 1
ATOM 774 C C . GLU A 1 122 ? 39.842 44.409 47.261 1.00 71.04 122 GLU A C 1
ATOM 775 O O . GLU A 1 122 ? 40.918 44.286 46.660 1.00 70.73 122 GLU A O 1
ATOM 781 N N . ASN A 1 123 ? 39.556 43.702 48.353 1.00 71.02 123 ASN A N 1
ATOM 782 C CA . ASN A 1 123 ? 40.581 42.775 48.875 1.00 71.06 123 ASN A CA 1
ATOM 783 C C . ASN A 1 123 ? 41.071 41.716 47.868 1.00 70.60 123 ASN A C 1
ATOM 784 O O . ASN A 1 123 ? 42.189 41.235 47.999 1.00 71.42 123 ASN A O 1
ATOM 789 N N . GLY A 1 124 ? 40.263 41.377 46.855 1.00 69.67 124 GLY A N 1
ATOM 790 C CA . GLY A 1 124 ? 40.558 40.238 45.946 1.00 67.93 124 GLY A CA 1
ATOM 791 C C . GLY A 1 124 ? 39.582 39.067 46.114 1.00 66.29 124 GLY A C 1
ATOM 792 O O . GLY A 1 124 ? 39.584 38.146 45.316 1.00 64.66 124 GLY A O 1
ATOM 793 N N . LEU A 1 125 ? 38.753 39.096 47.154 1.00 65.51 125 LEU A N 1
ATOM 794 C CA . LEU A 1 125 ? 37.813 37.999 47.420 1.00 64.99 125 LEU A CA 1
ATOM 795 C C . LEU A 1 125 ? 36.717 37.975 46.347 1.00 64.40 125 LEU A C 1
ATOM 796 O O . LEU A 1 125 ? 36.020 38.981 46.125 1.00 63.49 125 LEU A O 1
ATOM 801 N N . PRO A 1 126 ? 36.569 36.811 45.686 1.00 63.59 126 PRO A N 1
ATOM 802 C CA . PRO A 1 126 ? 35.600 36.654 44.643 1.00 62.98 126 PRO A CA 1
ATOM 803 C C . PRO A 1 126 ? 34.256 36.536 45.288 1.00 61.12 126 PRO A C 1
ATOM 804 O O . PRO A 1 126 ? 34.134 35.842 46.248 1.00 60.73 126 PRO A O 1
ATOM 808 N N . PHE A 1 127 ? 33.275 37.237 44.770 1.00 60.58 127 PHE A N 1
ATOM 809 C CA . PHE A 1 127 ? 31.937 37.137 45.287 1.00 60.20 127 PHE A CA 1
ATOM 810 C C . PHE A 1 127 ? 30.824 36.901 44.306 1.00 59.51 127 PHE A C 1
ATOM 811 O O . PHE A 1 127 ? 29.713 36.906 44.726 1.00 59.81 127 PHE A O 1
ATOM 819 N N . GLU A 1 128 ? 31.084 36.675 43.029 1.00 58.85 128 GLU A N 1
ATOM 820 C CA . GLU A 1 128 ? 30.010 36.249 42.143 1.00 58.53 128 GLU A CA 1
ATOM 821 C C . GLU A 1 128 ? 30.564 35.770 40.823 1.00 57.76 128 GLU A C 1
ATOM 822 O O . GLU A 1 128 ? 31.430 36.414 40.246 1.00 57.95 128 GLU A O 1
ATOM 828 N N . TYR A 1 129 ? 30.063 34.634 40.363 1.00 56.92 129 TYR A N 1
ATOM 829 C CA . TYR A 1 129 ? 30.543 34.027 39.149 1.00 56.77 129 TYR A CA 1
ATOM 830 C C . TYR A 1 129 ? 29.369 33.796 38.212 1.00 56.23 129 TYR A C 1
ATOM 831 O O . TYR A 1 129 ? 28.489 32.966 38.482 1.00 55.76 129 TYR A O 1
ATOM 840 N N . VAL A 1 130 ? 29.339 34.540 37.119 1.00 55.24 130 VAL A N 1
ATOM 841 C CA . VAL A 1 130 ? 28.216 34.418 36.203 1.00 54.54 130 VAL A CA 1
ATOM 842 C C . VAL A 1 130 ? 28.634 33.944 34.851 1.00 53.42 130 VAL A C 1
ATOM 843 O O . VAL A 1 130 ? 29.653 34.310 34.351 1.00 52.35 130 VAL A O 1
ATOM 847 N N . ARG A 1 131 ? 27.844 33.058 34.303 1.00 53.73 131 ARG A N 1
ATOM 848 C CA . ARG A 1 131 ? 28.157 32.436 33.040 1.00 54.90 131 ARG A CA 1
ATOM 849 C C . ARG A 1 131 ? 26.979 32.627 32.105 1.00 55.19 131 ARG A C 1
ATOM 850 O O . ARG A 1 131 ? 25.872 32.107 32.347 1.00 55.77 131 ARG A O 1
ATOM 858 N N . THR A 1 132 ? 27.199 33.386 31.042 1.00 54.98 132 THR A N 1
ATOM 859 C CA . THR A 1 132 ? 26.141 33.638 30.091 1.00 54.59 132 THR A CA 1
ATOM 860 C C . THR A 1 132 ? 26.416 32.960 28.770 1.00 54.07 132 THR A C 1
ATOM 861 O O . THR A 1 132 ? 27.472 33.098 28.175 1.00 53.66 132 THR A O 1
ATOM 865 N N . GLN A 1 133 ? 25.413 32.264 28.297 1.00 54.28 133 GLN A N 1
ATOM 866 C CA . GLN A 1 133 ? 25.526 31.396 27.167 1.00 54.49 133 GLN A CA 1
ATOM 867 C C . GLN A 1 133 ? 24.410 31.822 26.193 1.00 53.90 133 GLN A C 1
ATOM 868 O O . GLN A 1 133 ? 23.250 31.920 26.565 1.00 52.64 133 GLN A O 1
ATOM 874 N N . TYR A 1 134 ? 24.791 32.126 24.956 1.00 54.99 134 TYR A N 1
ATOM 875 C CA . TYR A 1 134 ? 23.912 32.770 23.962 1.00 56.51 134 TYR A CA 1
ATOM 876 C C . TYR A 1 134 ? 23.155 31.872 23.016 1.00 58.13 134 TYR A C 1
ATOM 877 O O . TYR A 1 134 ? 23.720 30.894 22.560 1.00 58.71 134 TYR A O 1
ATOM 886 N N . ALA A 1 135 ? 21.930 32.222 22.662 1.00 60.07 135 ALA A N 1
ATOM 887 C CA . ALA A 1 135 ? 21.165 31.448 21.695 1.00 61.85 135 ALA A CA 1
ATOM 888 C C . ALA A 1 135 ? 21.751 31.589 20.293 1.00 64.01 135 ALA A C 1
ATOM 889 O O . ALA A 1 135 ? 21.789 32.685 19.764 1.00 65.41 135 ALA A O 1
ATOM 891 N N . GLY A 1 136 ? 22.215 30.497 19.697 1.00 65.78 136 GLY A N 1
ATOM 892 C CA . GLY A 1 136 ? 22.938 30.566 18.436 1.00 66.65 136 GLY A CA 1
ATOM 893 C C . GLY A 1 136 ? 24.167 31.385 18.716 1.00 68.47 136 GLY A C 1
ATOM 894 O O . GLY A 1 136 ? 24.136 32.167 19.635 1.00 69.99 136 GLY A O 1
ATOM 895 N N . SER A 1 137 ? 25.266 31.197 18.000 1.00 69.33 137 SER A N 1
ATOM 896 C CA . SER A 1 137 ? 25.301 30.603 16.699 1.00 69.20 137 SER A CA 1
ATOM 897 C C . SER A 1 137 ? 24.425 31.537 15.973 1.00 68.94 137 SER A C 1
ATOM 898 O O . SER A 1 137 ? 23.226 31.329 15.856 1.00 69.63 137 SER A O 1
ATOM 901 N N . ARG A 1 138 ? 25.033 32.611 15.530 1.00 68.50 138 ARG A N 1
ATOM 902 C CA . ARG A 1 138 ? 24.306 33.646 14.867 1.00 68.49 138 ARG A CA 1
ATOM 903 C C . ARG A 1 138 ? 24.737 34.883 15.562 1.00 67.37 138 ARG A C 1
ATOM 904 O O . ARG A 1 138 ? 25.077 35.861 14.937 1.00 66.92 138 ARG A O 1
ATOM 912 N N . PHE A 1 139 ? 24.841 34.827 16.883 1.00 20.00 139 PHE A N 1
ATOM 913 C CA . PHE A 1 139 ? 25.350 35.945 17.682 1.00 20.00 139 PHE A CA 1
ATOM 914 C C . PHE A 1 139 ? 26.836 36.268 17.528 1.00 20.00 139 PHE A C 1
ATOM 915 O O . PHE A 1 139 ? 27.659 35.401 17.394 1.00 63.60 139 PHE A O 1
ATOM 923 N N . GLU A 1 140 ? 27.156 37.539 17.614 1.00 61.57 140 GLU A N 1
ATOM 924 C CA . GLU A 1 140 ? 28.476 38.077 17.375 1.00 61.04 140 GLU A CA 1
ATOM 925 C C . GLU A 1 140 ? 28.759 39.206 18.338 1.00 59.58 140 GLU A C 1
ATOM 926 O O . GLU A 1 140 ? 27.886 39.956 18.637 1.00 59.27 140 GLU A O 1
ATOM 932 N N . PHE A 1 141 ? 29.990 39.393 18.751 1.00 59.24 141 PHE A N 1
ATOM 933 C CA . PHE A 1 141 ? 30.381 40.625 19.418 1.00 59.18 141 PHE A CA 1
ATOM 934 C C . PHE A 1 141 ? 31.413 41.320 18.607 1.00 58.90 141 PHE A C 1
ATOM 935 O O . PHE A 1 141 ? 32.165 40.705 17.913 1.00 58.02 141 PHE A O 1
ATOM 943 N N . TYR A 1 142 ? 31.502 42.611 18.805 1.00 59.79 142 TYR A N 1
ATOM 944 C CA . TYR A 1 142 ? 32.333 43.441 18.027 1.00 60.71 142 TYR A CA 1
ATOM 945 C C . TYR A 1 142 ? 33.148 44.385 18.906 1.00 60.33 142 TYR A C 1
ATOM 946 O O . TYR A 1 142 ? 32.574 45.217 19.546 1.00 59.91 142 TYR A O 1
ATOM 955 N N . LEU A 1 143 ? 34.472 44.263 18.926 1.00 60.63 143 LEU A N 1
ATOM 956 C CA . LEU A 1 143 ? 35.335 45.096 19.774 1.00 61.17 143 LEU A CA 1
ATOM 957 C C . LEU A 1 143 ? 36.210 46.009 18.918 1.00 61.67 143 LEU A C 1
ATOM 958 O O . LEU A 1 143 ? 36.480 45.671 17.808 1.00 61.71 143 LEU A O 1
ATOM 963 N N . GLU A 1 144 ? 36.699 47.119 19.476 1.00 63.35 144 GLU A N 1
ATOM 964 C CA . GLU A 1 144 ? 37.448 48.177 18.778 1.00 65.11 144 GLU A CA 1
ATOM 965 C C . GLU A 1 144 ? 38.678 48.585 19.582 1.00 65.84 144 GLU A C 1
ATOM 966 O O . GLU A 1 144 ? 38.538 48.708 20.756 1.00 66.76 144 GLU A O 1
ATOM 972 N N . LYS A 1 145 ? 39.856 48.834 19.006 1.00 67.43 145 LYS A N 1
ATOM 973 C CA . LYS A 1 145 ? 41.063 49.227 19.830 1.00 68.70 145 LYS A CA 1
ATOM 974 C C . LYS A 1 145 ? 41.934 50.365 19.265 1.00 68.71 145 LYS A C 1
ATOM 975 O O . LYS A 1 145 ? 41.535 51.091 18.334 1.00 68.49 145 LYS A O 1
ATOM 981 N N . SER B 1 7 ? 55.366 26.966 20.854 1.00 66.80 7 SER B N 1
ATOM 982 C CA . SER B 1 7 ? 55.702 26.695 19.421 1.00 66.93 7 SER B CA 1
ATOM 983 C C . SER B 1 7 ? 54.546 27.029 18.496 1.00 67.22 7 SER B C 1
ATOM 984 O O . SER B 1 7 ? 53.366 27.033 18.892 1.00 67.58 7 SER B O 1
ATOM 987 N N . SER B 1 8 ? 54.906 27.266 17.235 1.00 67.10 8 SER B N 1
ATOM 988 C CA . SER B 1 8 ? 53.963 27.599 16.177 1.00 66.00 8 SER B CA 1
ATOM 989 C C . SER B 1 8 ? 54.435 26.946 14.895 1.00 65.24 8 SER B C 1
ATOM 990 O O . SER B 1 8 ? 55.612 26.779 14.693 1.00 65.20 8 SER B O 1
ATOM 993 N N . ARG B 1 9 ? 53.508 26.618 14.012 1.00 64.59 9 ARG B N 1
ATOM 994 C CA . ARG B 1 9 ? 53.810 25.902 12.777 1.00 63.46 9 ARG B CA 1
ATOM 995 C C . ARG B 1 9 ? 53.114 26.578 11.573 1.00 61.94 9 ARG B C 1
ATOM 996 O O . ARG B 1 9 ? 51.876 26.647 11.512 1.00 62.08 9 ARG B O 1
ATOM 1004 N N . THR B 1 10 ? 53.888 27.073 10.614 1.00 60.07 10 THR B N 1
ATOM 1005 C CA . THR B 1 10 ? 53.296 27.593 9.384 1.00 58.73 10 THR B CA 1
ATOM 1006 C C . THR B 1 10 ? 52.835 26.470 8.477 1.00 57.08 10 THR B C 1
ATOM 1007 O O . THR B 1 10 ? 53.626 25.822 7.873 1.00 57.73 10 THR B O 1
ATOM 1011 N N . VAL B 1 11 ? 51.540 26.266 8.388 1.00 55.72 11 VAL B N 1
ATOM 1012 C CA . VAL B 1 11 ? 50.919 25.326 7.461 1.00 54.80 11 VAL B CA 1
ATOM 1013 C C . VAL B 1 11 ? 50.944 25.731 5.966 1.00 54.04 11 VAL B C 1
ATOM 1014 O O . VAL B 1 11 ? 50.990 24.876 5.094 1.00 54.13 11 VAL B O 1
ATOM 1018 N N . SER B 1 12 ? 50.805 27.015 5.655 1.00 52.92 12 SER B N 1
ATOM 1019 C CA . SER B 1 12 ? 51.032 27.471 4.287 1.00 51.89 12 SER B CA 1
ATOM 1020 C C . SER B 1 12 ? 51.419 28.946 4.220 1.00 49.85 12 SER B C 1
ATOM 1021 O O . SER B 1 12 ? 51.261 29.690 5.178 1.00 48.66 12 SER B O 1
ATOM 1024 N N . TYR B 1 13 ? 51.929 29.353 3.068 1.00 47.92 13 TYR B N 1
ATOM 1025 C CA . TYR B 1 13 ? 52.545 30.644 2.962 1.00 47.09 13 TYR B CA 1
ATOM 1026 C C . TYR B 1 13 ? 52.797 30.938 1.493 1.00 46.32 13 TYR B C 1
ATOM 1027 O O . TYR B 1 13 ? 53.632 30.328 0.871 1.00 46.29 13 TYR B O 1
ATOM 1036 N N . PHE B 1 14 ? 52.044 31.870 0.939 1.00 45.80 14 PHE B N 1
ATOM 1037 C CA . PHE B 1 14 ? 52.161 32.209 -0.459 1.00 45.02 14 PHE B CA 1
ATOM 1038 C C . PHE B 1 14 ? 51.395 33.464 -0.837 1.00 44.29 14 PHE B C 1
ATOM 1039 O O . PHE B 1 14 ? 50.458 33.895 -0.143 1.00 44.89 14 PHE B O 1
ATOM 1047 N N . VAL B 1 15 ? 51.772 33.998 -1.982 1.00 43.49 15 VAL B N 1
ATOM 1048 C CA . VAL B 1 15 ? 51.210 35.211 -2.498 1.00 43.41 15 VAL B CA 1
ATOM 1049 C C . VAL B 1 15 ? 50.034 34.908 -3.419 1.00 43.85 15 VAL B C 1
ATOM 1050 O O . VAL B 1 15 ? 50.064 33.992 -4.228 1.00 44.16 15 VAL B O 1
ATOM 1054 N N . ALA B 1 16 ? 48.981 35.689 -3.297 1.00 44.56 16 ALA B N 1
ATOM 1055 C CA . ALA B 1 16 ? 47.768 35.460 -4.066 1.00 44.69 16 ALA B CA 1
ATOM 1056 C C . ALA B 1 16 ? 47.157 36.787 -4.396 1.00 45.56 16 ALA B C 1
ATOM 1057 O O . ALA B 1 16 ? 47.487 37.798 -3.788 1.00 46.06 16 ALA B O 1
ATOM 1059 N N . LYS B 1 17 ? 46.293 36.797 -5.392 1.00 46.31 17 LYS B N 1
ATOM 1060 C CA . LYS B 1 17 ? 45.523 37.984 -5.648 1.00 47.32 17 LYS B CA 1
ATOM 1061 C C . LYS B 1 17 ? 44.361 37.841 -4.679 1.00 47.08 17 LYS B C 1
ATOM 1062 O O . LYS B 1 17 ? 43.964 36.750 -4.340 1.00 47.55 17 LYS B O 1
ATOM 1068 N N . PRO B 1 18 ? 43.857 38.939 -4.170 1.00 47.03 18 PRO B N 1
ATOM 1069 C CA . PRO B 1 18 ? 42.953 38.814 -3.060 1.00 47.50 18 PRO B CA 1
ATOM 1070 C C . PRO B 1 18 ? 41.580 38.326 -3.460 1.00 47.37 18 PRO B C 1
AT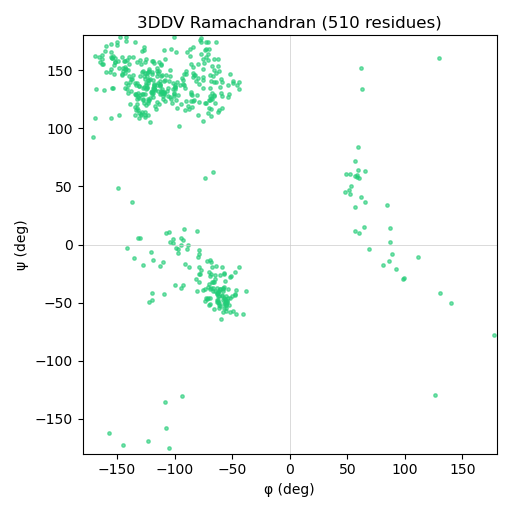OM 1071 O O . PRO B 1 18 ? 41.135 38.614 -4.549 1.00 47.23 18 PRO B O 1
ATOM 1075 N N . SER B 1 19 ? 40.911 37.632 -2.551 1.00 47.79 19 SER B N 1
ATOM 1076 C CA . SER B 1 19 ? 39.484 37.325 -2.670 1.00 48.25 19 SER B CA 1
ATOM 1077 C C . SER B 1 19 ? 38.607 38.592 -2.423 1.00 48.80 19 SER B C 1
ATOM 1078 O O . SER B 1 19 ? 39.106 39.650 -2.010 1.00 48.76 19 SER B O 1
ATOM 1081 N N . SER B 1 20 ? 37.301 38.484 -2.623 1.00 48.97 20 SER B N 1
ATOM 1082 C CA . SER B 1 20 ? 36.422 39.623 -2.332 1.00 49.63 20 SER B CA 1
ATOM 1083 C C . SER B 1 20 ? 36.522 40.148 -0.900 1.00 49.91 20 SER B C 1
ATOM 1084 O O . SER B 1 20 ? 36.648 41.363 -0.654 1.00 49.90 20 SER B O 1
ATOM 1087 N N . SER B 1 21 ? 36.417 39.246 0.064 1.00 49.95 21 SER B N 1
ATOM 1088 C CA . SER B 1 21 ? 36.420 39.712 1.429 1.00 49.61 21 SER B CA 1
ATOM 1089 C C . SER B 1 21 ? 37.807 40.311 1.701 1.00 49.66 21 SER B C 1
ATOM 1090 O O . SER B 1 21 ? 37.934 41.296 2.430 1.00 49.35 21 SER B O 1
ATOM 1093 N N . GLU B 1 22 ? 38.837 39.762 1.064 1.00 49.14 22 GLU B N 1
ATOM 1094 C CA . GLU B 1 22 ? 40.149 40.301 1.291 1.00 49.16 22 GLU B CA 1
ATOM 1095 C C . GLU B 1 22 ? 40.246 41.692 0.668 1.00 49.40 22 GLU B C 1
ATOM 1096 O O . GLU B 1 22 ? 40.855 42.576 1.232 1.00 49.08 22 GLU B O 1
ATOM 1102 N N . MET B 1 23 ? 39.637 41.897 -0.493 1.00 50.38 23 MET B N 1
ATOM 1103 C CA . MET B 1 23 ? 39.667 43.215 -1.147 1.00 50.41 23 MET B CA 1
ATOM 1104 C C . MET B 1 23 ? 38.973 44.241 -0.259 1.00 51.76 23 MET B C 1
ATOM 1105 O O . MET B 1 23 ? 39.481 45.323 0.001 1.00 51.94 23 MET B O 1
ATOM 1110 N N . GLU B 1 24 ? 37.806 43.860 0.215 1.00 53.13 24 GLU B N 1
ATOM 1111 C CA . GLU B 1 24 ? 36.978 44.722 1.005 1.00 53.62 24 GLU B CA 1
ATOM 1112 C C . GLU B 1 24 ? 37.682 45.148 2.333 1.00 53.63 24 GLU B C 1
ATOM 1113 O O . GLU B 1 24 ? 37.833 46.347 2.595 1.00 53.82 24 GLU B O 1
ATOM 1119 N N . LYS B 1 25 ? 38.136 44.175 3.128 1.00 52.64 25 LYS B N 1
ATOM 1120 C CA . LYS B 1 25 ? 38.749 44.447 4.431 1.00 52.19 25 LYS B CA 1
ATOM 1121 C C . LYS B 1 25 ? 40.126 45.101 4.337 1.00 51.74 25 LYS B C 1
ATOM 1122 O O . LYS B 1 25 ? 40.522 45.839 5.221 1.00 51.11 25 LYS B O 1
ATOM 1128 N N . LEU B 1 26 ? 40.904 44.760 3.317 1.00 51.27 26 LEU B N 1
ATOM 1129 C CA . LEU B 1 26 ? 42.245 45.312 3.206 1.00 50.74 26 LEU B CA 1
ATOM 1130 C C . LEU B 1 26 ? 42.221 46.502 2.257 1.00 50.78 26 LEU B C 1
ATOM 1131 O O . LEU B 1 26 ? 43.232 47.183 2.078 1.00 50.95 26 LEU B O 1
ATOM 1136 N N . GLN B 1 27 ? 41.046 46.741 1.674 1.00 50.93 27 GLN B N 1
ATOM 1137 C CA . GLN B 1 27 ? 40.790 47.883 0.818 1.00 51.30 27 GLN B CA 1
ATOM 1138 C C . GLN B 1 27 ? 41.784 47.854 -0.288 1.00 51.13 27 GLN B C 1
ATOM 1139 O O . GLN B 1 27 ? 42.718 48.634 -0.303 1.00 51.14 27 GLN B O 1
ATOM 1145 N N . LEU B 1 28 ? 41.581 46.907 -1.186 1.00 51.34 28 LEU B N 1
ATOM 1146 C CA . LEU B 1 28 ? 42.533 46.602 -2.222 1.00 51.53 28 LEU B CA 1
ATOM 1147 C C . LEU B 1 28 ? 41.735 46.233 -3.430 1.00 51.61 28 LEU B C 1
ATOM 1148 O O . LEU B 1 28 ? 40.639 45.693 -3.341 1.00 51.58 28 LEU B O 1
ATOM 1153 N N . GLY B 1 29 ? 42.294 46.528 -4.580 1.00 52.42 29 GLY B N 1
ATOM 1154 C CA . GLY B 1 29 ? 41.641 46.189 -5.819 1.00 52.85 29 GLY B CA 1
ATOM 1155 C C . GLY B 1 29 ? 41.988 44.757 -6.143 1.00 53.36 29 GLY B C 1
ATOM 1156 O O . GLY B 1 29 ? 42.916 44.153 -5.531 1.00 53.17 29 GLY B O 1
ATOM 1157 N N . PRO B 1 30 ? 41.295 44.205 -7.145 1.00 53.25 30 PRO B N 1
ATOM 1158 C CA . PRO B 1 30 ? 41.705 42.884 -7.543 1.00 53.02 30 PRO B CA 1
ATOM 1159 C C . PRO B 1 30 ? 43.078 43.193 -8.077 1.00 53.01 30 PRO B C 1
ATOM 1160 O O . PRO B 1 30 ? 43.350 44.381 -8.383 1.00 54.66 30 PRO B O 1
ATOM 1164 N N . GLU B 1 31 ? 43.956 42.223 -8.183 1.00 51.87 31 GLU B N 1
ATOM 1165 C CA . GLU B 1 31 ? 45.290 42.538 -8.729 1.00 51.91 31 GLU B CA 1
ATOM 1166 C C . GLU B 1 31 ? 46.291 43.147 -7.767 1.00 50.56 31 GLU B C 1
ATOM 1167 O O . GLU B 1 31 ? 47.457 43.132 -8.085 1.00 49.87 31 GLU B O 1
ATOM 1173 N N . ASP B 1 32 ? 45.879 43.688 -6.623 1.00 50.08 32 ASP B N 1
ATOM 1174 C CA . ASP B 1 32 ? 46.867 43.943 -5.552 1.00 49.96 32 ASP B CA 1
ATOM 1175 C C . ASP B 1 32 ? 47.161 42.637 -4.810 1.00 49.17 32 ASP B C 1
ATOM 1176 O O . ASP B 1 32 ? 46.325 42.121 -4.090 1.00 49.32 32 ASP B O 1
ATOM 1181 N N . SER B 1 33 ? 48.361 42.112 -4.964 1.00 48.16 33 SER B N 1
ATOM 1182 C CA . SER B 1 33 ? 48.732 40.910 -4.255 1.00 47.49 33 SER B CA 1
ATOM 1183 C C . SER B 1 33 ? 48.689 41.097 -2.767 1.00 46.69 33 SER B C 1
ATOM 1184 O O . SER B 1 33 ? 48.962 42.183 -2.251 1.00 46.07 33 SER B O 1
ATOM 1187 N N . ILE B 1 34 ? 48.380 39.995 -2.095 1.00 46.52 34 ILE B N 1
ATOM 1188 C CA . ILE B 1 34 ? 48.427 39.862 -0.650 1.00 45.49 34 ILE B CA 1
ATOM 1189 C C . ILE B 1 34 ? 49.311 38.652 -0.340 1.00 45.62 34 ILE B C 1
ATOM 1190 O O . ILE B 1 34 ? 49.522 37.788 -1.180 1.00 45.44 34 ILE B O 1
ATOM 1195 N N . LEU B 1 35 ? 49.863 38.626 0.861 1.00 46.28 35 LEU B N 1
ATOM 1196 C CA . LEU B 1 35 ? 50.570 37.472 1.381 1.00 46.29 35 LEU B CA 1
ATOM 1197 C C . LEU B 1 35 ? 49.570 36.734 2.224 1.00 46.83 35 LEU B C 1
ATOM 1198 O O . LEU B 1 35 ? 48.918 37.323 3.061 1.00 46.30 35 LEU B O 1
ATOM 1203 N N . ARG B 1 36 ? 49.422 35.449 1.998 1.00 47.99 36 ARG B N 1
ATOM 1204 C CA . ARG B 1 36 ? 48.435 34.723 2.731 1.00 49.43 36 ARG B CA 1
ATOM 1205 C C . ARG B 1 36 ? 49.139 33.650 3.441 1.00 49.82 36 ARG B C 1
ATOM 1206 O O . ARG B 1 36 ? 49.901 32.904 2.825 1.00 50.82 36 ARG B O 1
ATOM 1214 N N . MET B 1 37 ? 48.945 33.594 4.741 1.00 50.15 37 MET B N 1
ATOM 1215 C CA . MET B 1 37 ? 49.644 32.619 5.577 1.00 50.53 37 MET B CA 1
ATOM 1216 C C . MET B 1 37 ? 48.714 32.010 6.607 1.00 50.57 37 MET B C 1
ATOM 1217 O O . MET B 1 37 ? 47.775 32.655 7.100 1.00 49.67 37 MET B O 1
ATOM 1222 N N . GLU B 1 38 ? 48.921 30.720 6.826 1.00 51.66 38 GLU B N 1
ATOM 1223 C CA . GLU B 1 38 ? 48.084 29.905 7.695 1.00 52.46 38 GLU B CA 1
ATOM 1224 C C . GLU B 1 38 ? 48.987 29.308 8.722 1.00 53.53 38 GLU B C 1
ATOM 1225 O O . GLU B 1 38 ? 50.086 28.872 8.378 1.00 53.65 38 GLU B O 1
ATOM 1231 N N . ARG B 1 39 ? 48.515 29.216 9.952 1.00 54.36 39 ARG B N 1
ATOM 1232 C CA . ARG B 1 39 ? 49.404 28.937 11.052 1.00 56.22 39 ARG B CA 1
ATOM 1233 C C . ARG B 1 39 ? 48.649 28.274 12.212 1.00 55.31 39 ARG B C 1
ATOM 1234 O O . ARG B 1 39 ? 47.551 28.682 12.530 1.00 54.64 39 ARG B O 1
ATOM 1242 N N . ILE B 1 40 ? 49.226 27.219 12.786 1.00 55.53 40 ILE B N 1
ATOM 1243 C CA . ILE B 1 40 ? 48.746 26.595 14.045 1.00 55.67 40 ILE B CA 1
ATOM 1244 C C . ILE B 1 40 ? 49.695 26.964 15.203 1.00 55.60 40 ILE B C 1
ATOM 1245 O O . ILE B 1 40 ? 50.895 26.924 15.042 1.00 54.08 40 ILE B O 1
ATOM 1250 N N . ARG B 1 41 ? 49.137 27.350 16.345 1.00 57.05 41 ARG B N 1
ATOM 1251 C CA . ARG B 1 41 ? 49.902 27.583 17.594 1.00 58.60 41 ARG B CA 1
ATOM 1252 C C . ARG B 1 41 ? 49.502 26.565 18.644 1.00 58.53 41 ARG B C 1
ATOM 1253 O O . ARG B 1 41 ? 48.354 26.119 18.710 1.00 57.81 41 ARG B O 1
ATOM 1261 N N . PHE B 1 42 ? 50.486 26.228 19.466 1.00 59.74 42 PHE B N 1
ATOM 1262 C CA . PHE B 1 42 ? 50.416 25.142 20.452 1.00 60.45 42 PHE B CA 1
ATOM 1263 C C . PHE B 1 42 ? 50.722 25.709 21.819 1.00 60.81 42 PHE B C 1
ATOM 1264 O O . PHE B 1 42 ? 51.513 26.615 21.918 1.00 61.17 42 PHE B O 1
ATOM 1272 N N . ALA B 1 43 ? 50.076 25.194 22.859 1.00 61.79 43 ALA B N 1
ATOM 1273 C CA . ALA B 1 43 ? 50.533 25.351 24.245 1.00 62.22 43 ALA B CA 1
ATOM 1274 C C . ALA B 1 43 ? 50.758 23.928 24.748 1.00 63.17 43 ALA B C 1
ATOM 1275 O O . ALA B 1 43 ? 49.905 23.034 24.556 1.00 63.19 43 ALA B O 1
ATOM 1277 N N . ASP B 1 44 ? 51.929 23.708 25.352 1.00 64.51 44 ASP B N 1
ATOM 1278 C CA . ASP B 1 44 ? 52.263 22.424 25.966 1.00 65.05 44 ASP B CA 1
ATOM 1279 C C . ASP B 1 44 ? 51.977 21.358 24.900 1.00 65.21 44 ASP B C 1
ATOM 1280 O O . ASP B 1 44 ? 51.302 20.369 25.138 1.00 65.63 44 ASP B O 1
ATOM 1285 N N . ASP B 1 45 ? 52.449 21.627 23.694 1.00 65.40 45 ASP B N 1
ATOM 1286 C CA . ASP B 1 45 ? 52.261 20.737 22.540 1.00 65.59 45 ASP B CA 1
ATOM 1287 C C . ASP B 1 45 ? 50.848 20.347 22.117 1.00 64.70 45 ASP B C 1
ATOM 1288 O O . ASP B 1 45 ? 50.673 19.473 21.255 1.00 64.29 45 ASP B O 1
ATOM 1293 N N . ILE B 1 46 ? 49.848 21.020 22.664 1.00 63.93 46 ILE B N 1
ATOM 1294 C CA . ILE B 1 46 ? 48.496 20.839 22.182 1.00 63.43 46 ILE B CA 1
ATOM 1295 C C . ILE B 1 46 ? 48.136 22.107 21.393 1.00 62.78 46 ILE B C 1
ATOM 1296 O O . ILE B 1 46 ? 48.405 23.229 21.845 1.00 62.44 46 ILE B O 1
ATOM 1301 N N . PRO B 1 47 ? 47.580 21.933 20.184 1.00 61.67 47 PRO B N 1
ATOM 1302 C CA . PRO B 1 47 ? 47.195 23.086 19.385 1.00 60.96 47 PRO B CA 1
ATOM 1303 C C . PRO B 1 47 ? 46.063 23.861 20.027 1.00 59.95 47 PRO B C 1
ATOM 1304 O O . PRO B 1 47 ? 45.058 23.291 20.339 1.00 59.15 47 PRO B O 1
ATOM 1308 N N . ILE B 1 48 ? 46.241 25.166 20.179 1.00 59.29 48 ILE B N 1
ATOM 1309 C CA . ILE B 1 48 ? 45.215 26.050 20.695 1.00 58.54 48 ILE B CA 1
ATOM 1310 C C . ILE B 1 48 ? 44.408 26.645 19.542 1.00 58.31 48 ILE B C 1
ATOM 1311 O O . ILE B 1 48 ? 43.220 26.871 19.676 1.00 58.87 48 ILE B O 1
ATOM 1316 N N . CYS B 1 49 ? 45.035 26.913 18.403 1.00 57.41 49 CYS B N 1
ATOM 1317 C CA . CYS B 1 49 ? 44.395 27.763 17.414 1.00 56.65 49 CYS B CA 1
ATOM 1318 C C . CYS B 1 49 ? 44.972 27.692 16.008 1.00 55.55 49 CYS B C 1
ATOM 1319 O O . CYS B 1 49 ? 46.112 27.347 15.771 1.00 55.76 49 CYS B O 1
ATOM 1322 N N . PHE B 1 50 ? 44.135 28.022 15.060 1.00 55.34 50 PHE B N 1
ATOM 1323 C CA . PHE B 1 50 ? 44.505 28.073 13.647 1.00 54.60 50 PHE B CA 1
ATOM 1324 C C . PHE B 1 50 ? 44.148 29.449 13.141 1.00 53.70 50 PHE B C 1
ATOM 1325 O O . PHE B 1 50 ? 43.010 29.926 13.330 1.00 54.12 50 PHE B O 1
ATOM 1333 N N . GLU B 1 51 ? 45.096 30.083 12.491 1.00 52.40 51 GLU B N 1
ATOM 1334 C CA . GLU B 1 51 ? 44.928 31.447 12.048 1.00 51.48 51 GLU B CA 1
ATOM 1335 C C . GLU B 1 51 ? 45.243 31.598 10.555 1.00 49.93 51 GLU B C 1
ATOM 1336 O O . GLU B 1 51 ? 46.285 31.182 10.099 1.00 49.47 51 GLU B O 1
ATOM 1342 N N . VAL B 1 52 ? 44.350 32.218 9.813 1.00 49.02 52 VAL B N 1
ATOM 1343 C CA . VAL B 1 52 ? 44.660 32.667 8.461 1.00 48.32 52 VAL B CA 1
ATOM 1344 C C . VAL B 1 52 ? 44.949 34.163 8.515 1.00 47.65 52 VAL B C 1
ATOM 1345 O O . VAL B 1 52 ? 44.144 34.941 9.011 1.00 47.93 52 VAL B O 1
ATOM 1349 N N . ALA B 1 53 ? 46.062 34.576 7.950 1.00 46.88 53 ALA B N 1
ATOM 1350 C CA . ALA B 1 53 ? 46.359 35.982 7.920 1.00 46.27 53 ALA B CA 1
ATOM 1351 C C . ALA B 1 53 ? 46.658 36.432 6.489 1.00 45.29 53 ALA B C 1
ATOM 1352 O O . ALA B 1 53 ? 47.380 35.772 5.750 1.00 44.22 53 ALA B O 1
ATOM 1354 N N . SER B 1 54 ? 46.079 37.565 6.116 1.00 44.82 54 SER B N 1
ATOM 1355 C CA . SER B 1 54 ? 46.326 38.148 4.820 1.00 45.05 54 SER B CA 1
ATOM 1356 C C . SER B 1 54 ? 46.868 3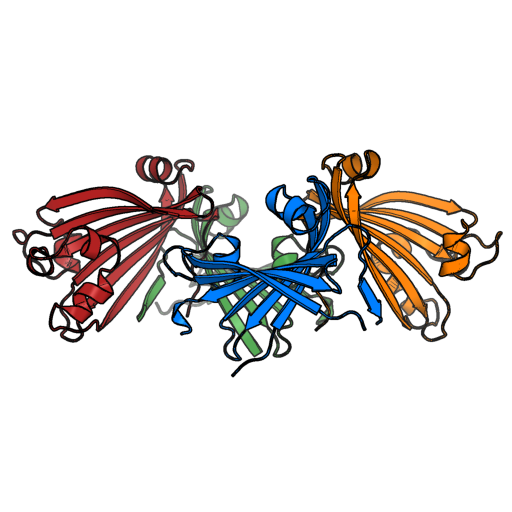9.573 4.956 1.00 45.50 54 SER B C 1
ATOM 1357 O O . SER B 1 54 ? 46.253 40.408 5.572 1.00 46.84 54 SER B O 1
ATOM 1360 N N . ILE B 1 55 ? 48.026 39.830 4.361 1.00 45.69 55 ILE B N 1
ATOM 1361 C CA . ILE B 1 55 ? 48.713 41.115 4.446 1.00 45.44 55 ILE B CA 1
ATOM 1362 C C . ILE B 1 55 ? 48.934 41.617 3.005 1.00 45.44 55 ILE B C 1
ATOM 1363 O O . ILE B 1 55 ? 49.293 40.848 2.150 1.00 44.57 55 ILE B O 1
ATOM 1368 N N . PRO B 1 56 ? 48.680 42.901 2.741 1.00 45.76 56 PRO B N 1
ATOM 1369 C CA . PRO B 1 56 ? 48.947 43.456 1.436 1.00 45.64 56 PRO B CA 1
ATOM 1370 C C . PRO B 1 56 ? 50.376 43.144 1.072 1.00 45.83 56 PRO B C 1
ATOM 1371 O O . PRO B 1 56 ? 51.246 43.367 1.911 1.00 46.46 56 PRO B O 1
ATOM 1375 N N . TYR B 1 57 ? 50.633 42.596 -0.121 1.00 45.25 57 TYR B N 1
ATOM 1376 C CA . TYR B 1 57 ? 51.982 42.139 -0.410 1.00 45.86 57 TYR B CA 1
ATOM 1377 C C . TYR B 1 57 ? 52.914 43.325 -0.549 1.00 46.06 57 TYR B C 1
ATOM 1378 O O . TYR B 1 57 ? 54.090 43.198 -0.314 1.00 45.53 57 TYR B O 1
ATOM 1387 N N . SER B 1 58 ? 52.403 44.481 -0.940 1.00 47.17 58 SER B N 1
ATOM 1388 C CA . SER B 1 58 ? 53.289 45.604 -1.162 1.00 48.11 58 SER B CA 1
ATOM 1389 C C . SER B 1 58 ? 53.900 46.119 0.131 1.00 49.09 58 SER B C 1
ATOM 1390 O O . SER B 1 58 ? 54.949 46.691 0.082 1.00 49.71 58 SER B O 1
ATOM 1393 N N . LEU B 1 59 ? 53.270 45.934 1.286 1.00 49.94 59 LEU B N 1
ATOM 1394 C CA . LEU B 1 59 ? 53.893 46.390 2.543 1.00 50.63 59 LEU B CA 1
ATOM 1395 C C . LEU B 1 59 ? 54.969 45.464 3.046 1.00 51.77 59 LEU B C 1
ATOM 1396 O O . LEU B 1 59 ? 55.605 45.756 4.081 1.00 53.56 59 LEU B O 1
A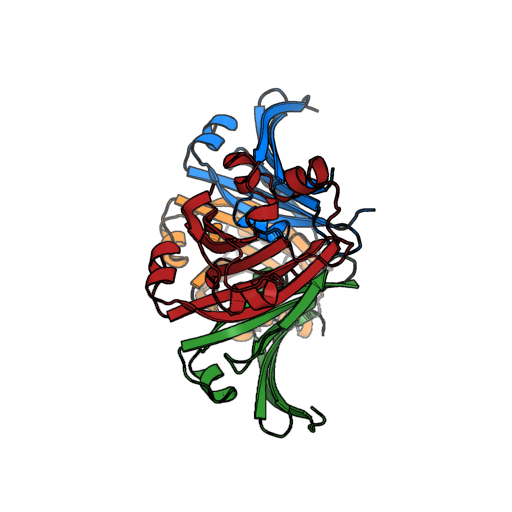TOM 1401 N N . VAL B 1 60 ? 55.161 44.331 2.387 1.00 52.04 60 VAL B N 1
ATOM 1402 C CA . VAL B 1 60 ? 55.871 43.229 3.035 1.00 52.07 60 VAL B CA 1
ATOM 1403 C C . VAL B 1 60 ? 56.917 42.553 2.137 1.00 52.27 60 VAL B C 1
ATOM 1404 O O . VAL B 1 60 ? 57.747 41.784 2.635 1.00 52.19 60 VAL B O 1
ATOM 1408 N N . SER B 1 61 ? 56.880 42.892 0.835 1.00 52.26 61 SER B N 1
ATOM 1409 C CA . SER B 1 61 ? 57.800 42.433 -0.175 1.00 52.56 61 SER B CA 1
ATOM 1410 C C . SER B 1 61 ? 59.193 42.334 0.339 1.00 54.01 61 SER B C 1
ATOM 1411 O O . SER B 1 61 ? 59.937 41.452 -0.087 1.00 54.95 61 SER B O 1
ATOM 1414 N N . GLN B 1 62 ? 59.589 43.309 1.154 1.00 54.80 62 GLN B N 1
ATOM 1415 C CA . GLN B 1 62 ? 60.990 43.507 1.448 1.00 55.39 62 GLN B CA 1
ATOM 1416 C C . GLN B 1 62 ? 61.378 42.844 2.746 1.00 55.11 62 GLN B C 1
ATOM 1417 O O . GLN B 1 62 ? 62.528 42.769 3.067 1.00 54.97 62 GLN B O 1
ATOM 1423 N N . TYR B 1 63 ? 60.432 42.331 3.490 1.00 55.62 63 TYR B N 1
ATOM 1424 C CA . TYR B 1 63 ? 60.788 41.624 4.715 1.00 56.61 63 TYR B CA 1
ATOM 1425 C C . TYR B 1 63 ? 61.008 40.192 4.340 1.00 56.32 63 TYR B C 1
ATOM 1426 O O . TYR B 1 63 ? 60.675 39.808 3.253 1.00 57.28 63 TYR B O 1
ATOM 1435 N N . GLY B 1 64 ? 61.609 39.421 5.221 1.00 56.27 64 GLY B N 1
ATOM 1436 C CA . GLY B 1 64 ? 61.839 38.027 4.986 1.00 56.20 64 GLY B CA 1
ATOM 1437 C C . GLY B 1 64 ? 60.908 37.261 5.882 1.00 56.70 64 GLY B C 1
ATOM 1438 O O . GLY B 1 64 ? 60.444 37.767 6.892 1.00 56.87 64 GLY B O 1
ATOM 1439 N N . LYS B 1 65 ? 60.680 36.015 5.500 1.00 57.08 65 LYS B N 1
ATOM 1440 C CA . LYS B 1 65 ? 59.663 35.138 6.061 1.00 57.01 65 LYS B CA 1
ATOM 1441 C C . LYS B 1 65 ? 59.632 35.111 7.583 1.00 57.12 65 LYS B C 1
ATOM 1442 O O . LYS B 1 65 ? 58.538 35.116 8.186 1.00 56.36 65 LYS B O 1
ATOM 1448 N N . SER B 1 66 ? 60.822 35.052 8.184 1.00 56.97 66 SER B N 1
ATOM 1449 C CA . SER B 1 66 ? 60.971 34.940 9.647 1.00 56.91 66 SER B CA 1
ATOM 1450 C C . SER B 1 66 ? 60.403 36.153 10.330 1.00 56.41 66 SER B C 1
ATOM 1451 O O . SER B 1 66 ? 59.679 36.019 11.317 1.00 56.18 66 SER B O 1
ATOM 1454 N N . GLU B 1 67 ? 60.774 37.333 9.818 1.00 56.50 67 GLU B N 1
ATOM 1455 C CA . GLU B 1 67 ? 60.273 38.615 10.305 1.00 56.88 67 GLU B CA 1
ATOM 1456 C C . GLU B 1 67 ? 58.781 38.567 10.225 1.00 57.09 67 GLU B C 1
ATOM 1457 O O . GLU B 1 67 ? 58.098 38.769 11.217 1.00 57.13 67 GLU B O 1
ATOM 1463 N N . ILE B 1 68 ? 58.269 38.266 9.037 1.00 57.54 68 ILE B N 1
ATOM 1464 C CA . ILE B 1 68 ? 56.814 38.234 8.856 1.00 58.10 68 ILE B CA 1
ATOM 1465 C C . ILE B 1 68 ? 56.138 37.257 9.778 1.00 58.31 68 ILE B C 1
ATOM 1466 O O . ILE B 1 68 ? 55.095 37.568 10.307 1.00 58.35 68 ILE B O 1
ATOM 1471 N N . THR B 1 69 ? 56.735 36.093 9.983 1.00 59.31 69 THR B N 1
ATOM 1472 C CA . THR B 1 69 ? 56.082 35.034 10.738 1.00 60.56 69 THR B CA 1
ATOM 1473 C C . THR B 1 69 ? 56.181 35.232 12.230 1.00 61.36 69 THR B C 1
ATOM 1474 O O . THR B 1 69 ? 55.188 35.041 12.915 1.00 62.44 69 THR B O 1
ATOM 1478 N N . ASN B 1 70 ? 57.330 35.675 12.734 1.00 62.34 70 ASN B N 1
ATOM 1479 C CA . ASN B 1 70 ? 57.538 35.792 14.196 1.00 62.99 70 ASN B CA 1
ATOM 1480 C C . ASN B 1 70 ? 57.610 37.229 14.759 1.00 63.58 70 ASN B C 1
ATOM 1481 O O . ASN B 1 70 ? 57.522 37.413 15.964 1.00 64.54 70 ASN B O 1
ATOM 1486 N N . SER B 1 71 ? 57.793 38.243 13.926 1.00 63.29 71 SER B N 1
ATOM 1487 C CA . SER B 1 71 ? 58.109 39.576 14.444 1.00 62.82 71 SER B CA 1
ATOM 1488 C C . SER B 1 71 ? 57.308 40.621 13.703 1.00 62.07 71 SER B C 1
ATOM 1489 O O . SER B 1 71 ? 57.796 41.724 13.403 1.00 61.87 71 SER B O 1
ATOM 1492 N N . PHE B 1 72 ? 56.075 40.266 13.375 1.00 60.95 72 PHE B N 1
ATOM 1493 C CA . PHE B 1 72 ? 55.352 41.039 12.380 1.00 60.62 72 PHE B CA 1
ATOM 1494 C C . PHE B 1 72 ? 55.169 42.477 12.834 1.00 60.35 72 PHE B C 1
ATOM 1495 O O . PHE B 1 72 ? 55.526 43.423 12.124 1.00 60.09 72 PHE B O 1
ATOM 1503 N N . TYR B 1 73 ? 54.650 42.627 14.043 1.00 60.53 73 TYR B N 1
ATOM 1504 C CA . TYR B 1 73 ? 54.369 43.945 14.559 1.00 60.68 73 TYR B CA 1
ATOM 1505 C C . TYR B 1 73 ? 55.654 44.744 14.766 1.00 60.62 73 TYR B C 1
ATOM 1506 O O . TYR B 1 73 ? 55.789 45.842 14.200 1.00 59.42 73 TYR B O 1
ATOM 1515 N N . LYS B 1 74 ? 56.582 44.167 15.544 1.00 61.09 74 LYS B N 1
ATOM 1516 C CA . LYS B 1 74 ? 57.967 44.672 15.664 1.00 61.36 74 LYS B CA 1
ATOM 1517 C C . LYS B 1 74 ? 58.521 45.115 14.310 1.00 61.44 74 LYS B C 1
ATOM 1518 O O . LYS B 1 74 ? 58.907 46.270 14.108 1.00 61.82 74 LYS B O 1
ATOM 1524 N N . THR B 1 75 ? 58.576 44.187 13.370 1.00 61.19 75 THR B N 1
ATOM 1525 C CA . THR B 1 75 ? 59.240 44.460 12.111 1.00 61.24 75 THR B CA 1
ATOM 1526 C C . THR B 1 75 ? 58.579 45.602 11.415 1.00 61.11 75 THR B C 1
ATOM 1527 O O . THR B 1 75 ? 59.240 46.425 10.828 1.00 61.07 75 THR B O 1
ATOM 1531 N N . LEU B 1 76 ? 57.262 45.647 11.501 1.00 61.67 76 LEU B N 1
ATOM 1532 C CA . LEU B 1 76 ? 56.463 46.619 10.753 1.00 62.50 76 LEU B CA 1
ATOM 1533 C C . LEU B 1 76 ? 56.789 48.044 11.183 1.00 63.29 76 LEU B C 1
ATOM 1534 O O . LEU B 1 76 ? 57.062 48.928 10.352 1.00 63.03 76 LEU B O 1
ATOM 1539 N N . GLU B 1 77 ? 56.779 48.231 12.504 1.00 64.51 77 GLU B N 1
ATOM 1540 C CA . GLU B 1 77 ? 57.104 49.504 13.143 1.00 65.40 77 GLU B CA 1
ATOM 1541 C C . GLU B 1 77 ? 58.587 49.836 13.098 1.00 65.52 77 GLU B C 1
ATOM 1542 O O . GLU B 1 77 ? 58.932 50.947 12.739 1.00 66.33 77 GLU B O 1
ATOM 1548 N N . ALA B 1 78 ? 59.474 48.895 13.422 1.00 65.34 78 ALA B N 1
ATOM 1549 C CA . ALA B 1 78 ? 60.910 49.135 13.169 1.00 65.44 78 ALA B CA 1
ATOM 1550 C C . ALA B 1 78 ? 61.223 49.604 11.729 1.00 65.37 78 ALA B C 1
ATOM 1551 O O . ALA B 1 78 ? 62.213 50.280 11.528 1.00 66.10 78 ALA B O 1
ATOM 1553 N N . LYS B 1 79 ? 60.404 49.262 10.737 1.00 65.47 79 LYS B N 1
ATOM 1554 C CA . LYS B 1 79 ? 60.795 49.490 9.345 1.00 65.81 79 LYS B CA 1
ATOM 1555 C C . LYS B 1 79 ? 59.891 50.401 8.538 1.00 66.08 79 LYS B C 1
ATOM 1556 O O . LYS B 1 79 ? 60.391 51.292 7.858 1.00 66.12 79 LYS B O 1
ATOM 1562 N N . SER B 1 80 ? 58.574 50.182 8.589 1.00 66.35 80 SER B N 1
ATOM 1563 C CA . SER B 1 80 ? 57.687 50.703 7.521 1.00 66.13 80 SER B CA 1
ATOM 1564 C C . SER B 1 80 ? 57.564 52.221 7.516 1.00 66.30 80 SER B C 1
ATOM 1565 O O . SER B 1 80 ? 57.103 52.811 6.510 1.00 65.64 80 SER B O 1
ATOM 1568 N N . GLY B 1 81 ? 58.002 52.835 8.629 1.00 66.65 81 GLY B N 1
ATOM 1569 C CA . GLY B 1 81 ? 57.761 54.241 8.894 1.00 66.81 81 GLY B CA 1
ATOM 1570 C C . GLY B 1 81 ? 56.253 54.415 8.915 1.00 67.35 81 GLY B C 1
ATOM 1571 O O . GLY B 1 81 ? 55.673 55.038 8.024 1.00 68.26 81 GLY B O 1
ATOM 1572 N N . HIS B 1 82 ? 55.617 53.773 9.883 1.00 67.09 82 HIS B N 1
ATOM 1573 C CA . HIS B 1 82 ? 54.189 53.900 10.133 1.00 66.75 82 HIS B CA 1
ATOM 1574 C C . HIS B 1 82 ? 53.994 53.372 11.535 1.00 66.25 82 HIS B C 1
ATOM 1575 O O . HIS B 1 82 ? 54.817 52.606 12.055 1.00 65.10 82 HIS B O 1
ATOM 1582 N N . LYS B 1 83 ? 52.884 53.765 12.132 1.00 66.31 83 LYS B N 1
ATOM 1583 C CA . LYS B 1 83 ? 52.539 53.270 13.446 1.00 66.73 83 LYS B CA 1
ATOM 1584 C C . LYS B 1 83 ? 51.284 52.425 13.369 1.00 65.95 83 LYS B C 1
ATOM 1585 O O . LYS B 1 83 ? 50.337 52.740 12.641 1.00 65.91 83 LYS B O 1
ATOM 1591 N N . ILE B 1 84 ? 51.309 51.333 14.108 1.00 65.12 84 ILE B N 1
ATOM 1592 C CA . ILE B 1 84 ? 50.148 50.486 14.251 1.00 65.44 84 ILE B CA 1
ATOM 1593 C C . ILE B 1 84 ? 48.996 51.270 14.927 1.00 65.59 84 ILE B C 1
ATOM 1594 O O . ILE B 1 84 ? 49.115 51.653 16.082 1.00 65.54 84 ILE B O 1
ATOM 1599 N N . GLY B 1 85 ? 47.904 51.517 14.197 1.00 65.25 85 GLY B N 1
ATOM 1600 C CA . GLY B 1 85 ? 46.768 52.288 14.728 1.00 64.93 85 GLY B CA 1
ATOM 1601 C C . GLY B 1 85 ? 45.663 51.440 15.352 1.00 64.53 85 GLY B C 1
ATOM 1602 O O . GLY B 1 85 ? 45.914 50.558 16.166 1.00 64.19 85 GLY B O 1
ATOM 1603 N N . HIS B 1 86 ? 44.428 51.695 14.949 1.00 64.41 86 HIS B N 1
ATOM 1604 C CA . HIS B 1 86 ? 43.296 50.974 15.518 1.00 64.33 86 HIS B CA 1
ATOM 1605 C C . HIS B 1 86 ? 43.220 49.534 15.037 1.00 63.87 86 HIS B C 1
ATOM 1606 O O . HIS B 1 86 ? 43.816 49.168 14.021 1.00 64.68 86 HIS B O 1
ATOM 1613 N N . SER B 1 87 ? 42.481 48.707 15.761 1.00 62.43 87 SER B N 1
ATOM 1614 C CA . SER B 1 87 ? 42.098 47.398 15.238 1.00 60.99 87 SER B CA 1
ATOM 1615 C C . SER B 1 87 ? 40.652 47.132 15.634 1.00 59.77 87 SER B C 1
ATOM 1616 O O . SER B 1 87 ? 40.094 47.804 16.499 1.00 59.93 87 SER B O 1
ATOM 1619 N N . ASN B 1 88 ? 40.015 46.197 14.950 1.00 58.14 88 ASN B N 1
ATOM 1620 C CA . ASN B 1 88 ? 38.681 45.797 15.334 1.00 56.49 88 ASN B CA 1
ATOM 1621 C C . ASN B 1 88 ? 38.464 44.284 15.144 1.00 54.58 88 ASN B C 1
ATOM 1622 O O . ASN B 1 88 ? 39.161 43.619 14.395 1.00 54.18 88 ASN B O 1
ATOM 1627 N N . GLN B 1 89 ? 37.567 43.731 15.925 1.00 52.67 89 GLN B N 1
ATOM 1628 C CA . GLN B 1 89 ? 37.459 42.302 16.090 1.00 51.84 89 GLN B CA 1
ATOM 1629 C C . GLN B 1 89 ? 36.000 41.920 16.128 1.00 50.38 89 GLN B C 1
ATOM 1630 O O . GLN B 1 89 ? 35.183 42.644 16.653 1.00 49.53 89 GLN B O 1
ATOM 1636 N N . THR B 1 90 ? 35.682 40.768 15.583 1.00 50.07 90 THR B N 1
ATOM 1637 C CA . THR B 1 90 ? 34.317 40.271 15.572 1.00 50.31 90 THR B CA 1
ATOM 1638 C C . THR B 1 90 ? 34.407 38.853 16.044 1.00 50.10 90 THR B C 1
ATOM 1639 O O . THR B 1 90 ? 35.054 38.020 15.407 1.00 51.56 90 THR B O 1
ATOM 1643 N N . ILE B 1 91 ? 33.800 38.599 17.194 1.00 49.46 91 ILE B N 1
ATOM 1644 C CA . ILE B 1 91 ? 33.896 37.323 17.867 1.00 49.05 91 ILE B CA 1
ATOM 1645 C C . ILE B 1 91 ? 32.621 36.535 17.691 1.00 48.72 91 ILE B C 1
ATOM 1646 O O . ILE B 1 91 ? 31.554 37.040 17.947 1.00 48.31 91 ILE B O 1
ATOM 1651 N N . SER B 1 92 ? 32.734 35.303 17.212 1.00 48.65 92 SER B N 1
ATOM 1652 C CA . SER B 1 92 ? 31.569 34.441 17.071 1.00 48.92 92 SER B CA 1
ATOM 1653 C C . SER B 1 92 ? 31.965 33.038 17.430 1.00 48.69 92 SER B C 1
ATOM 1654 O O . SER B 1 92 ? 33.117 32.765 17.684 1.00 48.83 92 SER B O 1
ATOM 1657 N N . ALA B 1 93 ? 30.987 32.161 17.443 1.00 49.88 93 ALA B N 1
ATOM 1658 C CA . ALA B 1 93 ? 31.148 30.772 17.782 1.00 50.89 93 ALA B CA 1
ATOM 1659 C C . ALA B 1 93 ? 30.746 29.924 16.570 1.00 51.92 93 ALA B C 1
ATOM 1660 O O . ALA B 1 93 ? 29.742 30.171 15.960 1.00 51.99 93 ALA B O 1
ATOM 1662 N N . VAL B 1 94 ? 31.539 28.918 16.238 1.00 53.30 94 VAL B N 1
ATOM 1663 C CA . VAL B 1 94 ? 31.309 28.105 15.060 1.00 54.08 94 VAL B CA 1
ATOM 1664 C C . VAL B 1 9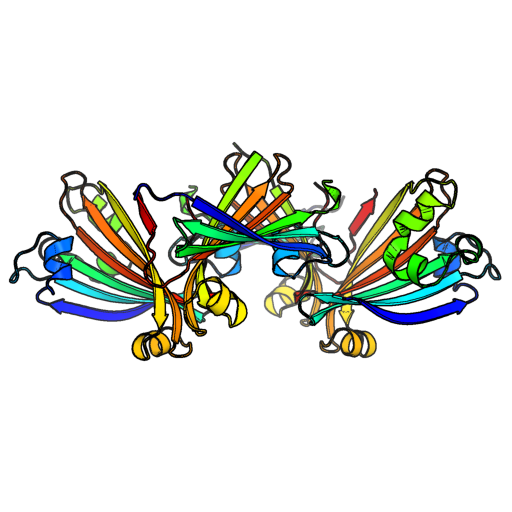4 ? 31.695 26.653 15.325 1.00 54.83 94 VAL B C 1
ATOM 1665 O O . VAL B 1 94 ? 32.545 26.370 16.132 1.00 54.71 94 VAL B O 1
ATOM 1669 N N . GLN B 1 95 ? 31.062 25.725 14.634 1.00 56.09 95 GLN B N 1
ATOM 1670 C CA . GLN B 1 95 ? 31.480 24.315 14.711 1.00 56.95 95 GLN B CA 1
ATOM 1671 C C . GLN B 1 95 ? 32.760 24.047 13.932 1.00 57.26 95 GLN B C 1
ATOM 1672 O O . GLN B 1 95 ? 32.947 24.610 12.870 1.00 57.40 95 GLN B O 1
ATOM 1678 N N . ALA B 1 96 ? 33.618 23.165 14.424 1.00 58.08 96 ALA B N 1
ATOM 1679 C CA . ALA B 1 96 ? 34.857 22.818 13.699 1.00 58.74 96 ALA B CA 1
ATOM 1680 C C . ALA B 1 96 ? 34.548 22.075 12.420 1.00 59.31 96 ALA B C 1
ATOM 1681 O O . ALA B 1 96 ? 33.764 21.131 12.431 1.00 59.39 96 ALA B O 1
ATOM 1683 N N . SER B 1 97 ? 35.133 22.525 11.312 1.00 60.42 97 SER B N 1
ATOM 1684 C CA . SER B 1 97 ? 35.107 21.767 10.043 1.00 61.00 97 SER B CA 1
ATOM 1685 C C . SER B 1 97 ? 36.038 20.540 10.141 1.00 62.02 97 SER B C 1
ATOM 1686 O O . SER B 1 97 ? 36.840 20.395 11.092 1.00 62.18 97 SER B O 1
ATOM 1689 N N . GLU B 1 98 ? 35.921 19.644 9.168 1.00 63.43 98 GLU B N 1
ATOM 1690 C CA . GLU B 1 98 ? 36.724 18.429 9.189 1.00 63.96 98 GLU B CA 1
ATOM 1691 C C . GLU B 1 98 ? 38.171 18.852 9.219 1.00 63.92 98 GLU B C 1
ATOM 1692 O O . GLU B 1 98 ? 38.965 18.389 10.034 1.00 64.26 98 GLU B O 1
ATOM 1698 N N . GLN B 1 99 ? 38.469 19.778 8.317 1.00 64.07 99 GLN B N 1
ATOM 1699 C CA . GLN B 1 99 ? 39.791 20.361 8.141 1.00 63.67 99 GLN B CA 1
ATOM 1700 C C . GLN B 1 99 ? 40.368 20.979 9.425 1.00 63.32 99 GLN B C 1
ATOM 1701 O O . GLN B 1 99 ? 41.448 20.599 9.902 1.00 63.41 99 GLN B O 1
ATOM 1707 N N . ILE B 1 100 ? 39.632 21.926 9.995 1.00 62.96 100 ILE B N 1
ATOM 1708 C CA . ILE B 1 100 ? 40.076 22.574 11.229 1.00 62.69 100 ILE B CA 1
ATOM 1709 C C . ILE B 1 100 ? 40.116 21.592 12.380 1.00 62.13 100 ILE B C 1
ATOM 1710 O O . ILE B 1 100 ? 40.942 21.721 13.267 1.00 62.00 100 ILE B O 1
ATOM 1715 N N . ALA B 1 101 ? 39.253 20.589 12.340 1.00 61.83 101 ALA B N 1
ATOM 1716 C CA . ALA B 1 101 ? 39.336 19.520 13.310 1.00 62.17 101 ALA B CA 1
ATOM 1717 C C . ALA B 1 101 ? 40.694 18.795 13.197 1.00 62.19 101 ALA B C 1
ATOM 1718 O O . ALA B 1 101 ? 41.392 18.630 14.221 1.00 60.67 101 ALA B O 1
ATOM 1720 N N . GLU B 1 102 ? 41.073 18.393 11.969 1.00 62.42 102 GLU B N 1
ATOM 1721 C CA . GLU B 1 102 ? 42.357 17.703 11.767 1.00 63.31 102 GLU B CA 1
ATOM 1722 C C . GLU B 1 102 ? 43.454 18.554 12.320 1.00 62.80 102 GLU B C 1
ATOM 1723 O O . GLU B 1 102 ? 44.252 18.076 13.091 1.00 62.23 102 GLU B O 1
ATOM 1729 N N . TYR B 1 103 ? 43.485 19.826 11.921 1.00 62.90 103 TYR B N 1
ATOM 1730 C CA . TYR B 1 103 ? 44.544 20.755 12.375 1.00 62.73 103 TYR B CA 1
ATOM 1731 C C . TYR B 1 103 ? 44.587 20.984 13.883 1.00 62.42 103 TYR B C 1
ATOM 1732 O O . TYR B 1 103 ? 45.650 21.129 14.473 1.00 62.16 103 TYR B O 1
ATOM 1741 N N . LEU B 1 104 ? 43.430 21.100 14.504 1.00 62.63 104 LEU B N 1
ATOM 1742 C CA . LEU B 1 104 ? 43.413 21.403 15.924 1.00 62.76 104 LEU B CA 1
ATOM 1743 C C . LEU B 1 104 ? 43.326 20.136 16.767 1.00 62.85 104 LEU B C 1
ATOM 1744 O O . LEU B 1 104 ? 43.361 20.191 17.973 1.00 62.42 104 LEU B O 1
ATOM 1749 N N . GLU B 1 105 ? 43.264 18.979 16.121 1.00 63.87 105 GLU B N 1
ATOM 1750 C CA . GLU B 1 105 ? 43.254 17.711 16.846 1.00 64.37 105 GLU B CA 1
ATOM 1751 C C . GLU B 1 105 ? 42.054 17.693 17.757 1.00 64.54 105 GLU B C 1
ATOM 1752 O O . GLU B 1 105 ? 42.208 17.565 18.965 1.00 63.71 105 GLU B O 1
ATOM 1758 N N . ILE B 1 106 ? 40.878 17.868 17.149 1.00 64.94 106 ILE B N 1
ATOM 1759 C CA . ILE B 1 106 ? 39.591 17.780 17.825 1.00 65.25 106 ILE B CA 1
ATOM 1760 C C . ILE B 1 106 ? 38.675 17.175 16.783 1.00 65.80 106 ILE B C 1
ATOM 1761 O O . ILE B 1 106 ? 39.173 16.785 15.717 1.00 65.53 106 ILE B O 1
ATOM 1766 N N . LYS B 1 107 ? 37.363 17.116 17.065 1.00 66.52 107 LYS B N 1
ATOM 1767 C CA . LYS B 1 107 ? 36.376 16.437 16.178 1.00 66.94 107 LYS B CA 1
ATOM 1768 C C . LYS B 1 107 ? 35.528 17.406 15.352 1.00 66.62 107 LYS B C 1
ATOM 1769 O O . LYS B 1 107 ? 35.182 18.459 15.878 1.00 66.80 107 LYS B O 1
ATOM 1775 N N . ARG B 1 108 ? 35.166 17.049 14.101 1.00 66.31 108 ARG B N 1
ATOM 1776 C CA . ARG B 1 108 ? 34.150 17.805 13.317 1.00 66.14 108 ARG B CA 1
ATOM 1777 C C . ARG B 1 108 ? 33.042 18.060 14.355 1.00 65.64 108 ARG B C 1
ATOM 1778 O O . ARG B 1 108 ? 32.809 17.220 15.228 1.00 65.83 108 ARG B O 1
ATOM 1786 N N . GLY B 1 109 ? 32.446 19.250 14.335 1.00 64.45 109 GLY B N 1
ATOM 1787 C CA . GLY B 1 109 ? 31.366 19.562 15.229 1.00 63.52 109 GLY B CA 1
ATOM 1788 C C . GLY B 1 109 ? 31.773 20.342 16.456 1.00 62.89 109 GLY B C 1
ATOM 1789 O O . GLY B 1 109 ? 30.974 21.104 16.989 1.00 63.61 109 GLY B O 1
ATOM 1790 N N . ASP B 1 110 ? 32.997 20.160 16.921 1.00 61.84 110 ASP B N 1
ATOM 1791 C CA . ASP B 1 110 ? 33.435 20.771 18.168 1.00 60.95 110 ASP B CA 1
ATOM 1792 C C . ASP B 1 110 ? 33.406 22.280 18.098 1.00 59.30 110 ASP B C 1
ATOM 1793 O O . ASP B 1 110 ? 33.432 22.865 17.042 1.00 59.02 110 ASP B O 1
ATOM 1798 N N . ALA B 1 111 ? 33.379 22.893 19.261 1.00 58.06 111 ALA B N 1
ATOM 1799 C CA . ALA B 1 111 ? 33.066 24.306 19.406 1.00 57.38 111 ALA B CA 1
ATOM 1800 C C . ALA B 1 111 ? 34.258 25.205 19.177 1.00 56.72 111 ALA B C 1
ATOM 1801 O O . ALA B 1 111 ? 35.272 25.089 19.889 1.00 57.57 111 ALA B O 1
ATOM 1803 N N . ILE B 1 112 ? 34.119 26.154 18.251 1.00 55.21 112 ILE B N 1
ATOM 1804 C CA . ILE B 1 112 ? 35.225 27.055 17.889 1.00 54.33 112 ILE B CA 1
ATOM 1805 C C . ILE B 1 112 ? 34.888 28.482 18.207 1.00 53.15 112 ILE B C 1
ATOM 1806 O O . ILE B 1 112 ? 33.808 28.944 17.899 1.00 51.53 112 ILE B O 1
ATOM 1811 N N . LEU B 1 113 ? 35.821 29.173 18.845 1.00 53.06 113 LEU B N 1
ATOM 1812 C CA . LEU B 1 113 ? 35.666 30.596 19.061 1.00 53.03 113 LEU B CA 1
ATOM 1813 C C . LEU B 1 113 ? 36.397 31.229 17.909 1.00 53.23 113 LEU B C 1
ATOM 1814 O O . LEU B 1 113 ? 37.609 31.012 17.734 1.00 52.53 113 LEU B O 1
ATOM 1819 N N . ARG B 1 114 ? 35.667 32.020 17.138 1.00 53.46 114 ARG B N 1
ATOM 1820 C CA . ARG B 1 114 ? 36.223 32.610 15.948 1.00 53.18 114 ARG B CA 1
ATOM 1821 C C . ARG B 1 114 ? 36.412 34.061 16.129 1.00 51.52 114 ARG B C 1
ATOM 1822 O O . ARG B 1 114 ? 35.504 34.765 16.508 1.00 50.99 114 ARG B O 1
ATOM 1830 N N . VAL B 1 115 ? 37.595 34.520 15.806 1.00 50.91 115 VAL B N 1
ATOM 1831 C CA . VAL B 1 115 ? 37.861 35.942 15.832 1.00 50.00 115 VAL B CA 1
ATOM 1832 C C . VAL B 1 115 ? 38.341 36.347 14.469 1.00 50.21 115 VAL B C 1
ATOM 1833 O O . VAL B 1 115 ? 39.296 35.795 13.969 1.00 51.89 115 VAL B O 1
ATOM 1837 N N . ARG B 1 116 ? 37.677 37.315 13.884 1.00 49.80 116 ARG B N 1
ATOM 1838 C CA . ARG B 1 116 ? 38.152 37.929 12.691 1.00 49.49 116 ARG B CA 1
ATOM 1839 C C . ARG B 1 116 ? 38.524 39.347 13.033 1.00 48.86 116 ARG B C 1
ATOM 1840 O O . ARG B 1 116 ? 37.747 40.070 13.642 1.00 48.25 116 ARG B O 1
ATOM 1848 N N . GLN B 1 117 ? 39.661 39.779 12.527 1.00 48.71 117 GLN B N 1
ATOM 1849 C CA . GLN B 1 117 ? 40.193 41.071 12.872 1.00 48.56 117 GLN B CA 1
ATOM 1850 C C . GLN B 1 117 ? 40.811 41.792 11.679 1.00 48.14 117 GLN B C 1
ATOM 1851 O O . GLN B 1 117 ? 41.481 41.162 10.894 1.00 48.86 117 GLN B O 1
ATOM 1857 N N . VAL B 1 118 ? 40.553 43.097 11.554 1.00 47.34 118 VAL B N 1
ATOM 1858 C CA . VAL B 1 118 ? 41.311 43.996 10.683 1.00 46.98 118 VAL B CA 1
ATOM 1859 C C . VAL B 1 118 ? 42.097 45.009 11.516 1.00 47.59 118 VAL B C 1
ATOM 1860 O O . VAL B 1 118 ? 41.560 45.561 12.457 1.00 48.49 118 VAL B O 1
ATOM 1864 N N . SER B 1 119 ? 43.345 45.264 11.152 1.00 48.06 119 SER B N 1
ATOM 1865 C CA . SER B 1 119 ? 44.183 46.194 11.873 1.00 48.99 119 SER B CA 1
ATOM 1866 C C . SER B 1 119 ? 44.660 47.243 10.911 1.00 50.78 119 SER B C 1
ATOM 1867 O O . SER B 1 119 ? 44.887 46.968 9.720 1.00 51.04 119 SER B O 1
ATOM 1870 N N . TYR B 1 120 ? 44.848 48.447 11.436 1.00 52.36 120 TYR B N 1
ATOM 1871 C CA . TYR B 1 120 ? 45.118 49.599 10.596 1.00 53.81 120 TYR B CA 1
ATOM 1872 C C . TYR B 1 120 ? 46.343 50.379 11.045 1.00 54.45 120 TYR B C 1
ATOM 1873 O O . TYR B 1 120 ? 46.699 50.382 12.221 1.00 54.84 120 TYR B O 1
ATOM 1882 N N . PHE B 1 121 ? 46.964 51.098 10.121 1.00 55.53 121 PHE B N 1
ATOM 1883 C CA . PHE B 1 121 ? 47.946 52.079 10.542 1.00 56.46 121 PHE B CA 1
ATOM 1884 C C . PHE B 1 121 ? 47.251 53.314 11.147 1.00 57.56 121 PHE B C 1
ATOM 1885 O O . PHE B 1 121 ? 46.077 53.622 10.832 1.00 58.10 121 PHE B O 1
ATOM 1893 N N . GLU B 1 122 ? 47.989 54.032 11.993 1.00 57.96 122 GLU B N 1
ATOM 1894 C CA . GLU B 1 122 ? 47.539 55.339 12.459 1.00 58.02 122 GLU B CA 1
ATOM 1895 C C . GLU B 1 122 ? 47.053 56.189 11.307 1.00 58.16 122 GLU B C 1
ATOM 1896 O O . GLU B 1 122 ? 46.253 57.060 11.527 1.00 58.29 122 GLU B O 1
ATOM 1902 N N . ASN B 1 123 ? 47.483 55.940 10.072 1.00 58.65 123 ASN B N 1
ATOM 1903 C CA . ASN B 1 123 ? 46.956 56.745 8.991 1.00 58.77 123 ASN B CA 1
ATOM 1904 C C . ASN B 1 123 ? 45.719 56.175 8.318 1.00 58.63 123 ASN B C 1
ATOM 1905 O O . ASN B 1 123 ? 45.349 56.630 7.223 1.00 58.28 123 ASN B O 1
ATOM 1910 N N . GLY B 1 124 ? 45.087 55.175 8.942 1.00 58.27 124 GLY B N 1
ATOM 1911 C CA . GLY B 1 124 ? 43.851 54.572 8.377 1.00 57.96 124 GLY B CA 1
ATOM 1912 C C . GLY B 1 124 ? 43.988 53.406 7.394 1.00 57.60 124 GLY B C 1
ATOM 1913 O O . GLY B 1 124 ? 43.000 52.794 7.035 1.00 57.60 124 GLY B O 1
ATOM 1914 N N . LEU B 1 125 ? 45.209 53.091 6.958 1.00 57.62 125 LEU B N 1
ATOM 1915 C CA . LEU B 1 125 ? 45.474 52.003 5.971 1.00 56.79 125 LEU B CA 1
ATOM 1916 C C . LEU B 1 125 ? 45.439 50.619 6.641 1.00 56.59 125 LEU B C 1
ATOM 1917 O O . LEU B 1 125 ? 46.185 50.381 7.602 1.00 56.51 125 LEU B O 1
ATOM 1922 N N . PRO B 1 126 ? 44.569 49.713 6.150 1.00 55.20 126 PRO B N 1
ATOM 1923 C CA . PRO B 1 126 ? 44.594 48.317 6.590 1.00 54.19 126 PRO B CA 1
ATOM 1924 C C . PRO B 1 126 ? 45.931 47.648 6.331 1.00 52.47 126 PRO B C 1
ATOM 1925 O O . PRO B 1 126 ? 46.533 47.848 5.270 1.00 52.28 126 PRO B O 1
ATOM 1929 N N . PHE B 1 127 ? 46.389 46.837 7.270 1.00 50.79 127 PHE B N 1
ATOM 1930 C CA . PHE B 1 127 ? 47.560 46.065 7.000 1.00 49.66 127 PHE B CA 1
ATOM 1931 C C . PHE B 1 127 ? 47.426 44.594 7.350 1.00 49.26 127 PHE B C 1
ATOM 1932 O O . PHE B 1 127 ? 48.370 43.844 7.193 1.00 50.61 127 PHE B O 1
ATOM 1940 N N . GLU B 1 128 ? 46.257 44.151 7.752 1.00 48.37 128 GLU B N 1
ATOM 1941 C CA . GLU B 1 128 ? 46.129 42.822 8.282 1.00 48.59 128 GLU B CA 1
ATOM 1942 C C . GLU B 1 128 ? 44.661 42.419 8.224 1.00 48.49 128 GLU B C 1
ATOM 1943 O O . GLU B 1 128 ? 43.790 43.206 8.620 1.00 48.17 128 GLU B O 1
ATOM 1949 N N . TYR B 1 129 ? 44.360 41.220 7.741 1.00 47.88 129 TYR B N 1
ATOM 1950 C CA . TYR B 1 129 ? 43.021 40.662 7.924 1.00 47.72 129 TYR B CA 1
ATOM 1951 C C . TYR B 1 129 ? 43.222 39.275 8.479 1.00 47.18 129 TYR B C 1
ATOM 1952 O O . TYR B 1 129 ? 43.747 38.406 7.826 1.00 47.44 129 TYR B O 1
ATOM 1961 N N . VAL B 1 130 ? 42.856 39.068 9.713 1.00 47.14 130 VAL B N 1
ATOM 1962 C CA . VAL B 1 130 ? 43.312 37.876 10.421 1.00 46.73 130 VAL B CA 1
ATOM 1963 C C . VAL B 1 130 ? 42.100 37.144 10.923 1.00 47.65 130 VAL B C 1
ATOM 1964 O O . VAL B 1 130 ? 41.148 37.755 11.424 1.00 48.37 130 VAL B O 1
ATOM 1968 N N . ARG B 1 131 ? 42.085 35.841 10.720 1.00 48.01 131 ARG B N 1
ATOM 1969 C CA . ARG B 1 131 ? 40.872 35.081 10.995 1.00 48.71 131 ARG B CA 1
ATOM 1970 C C . ARG B 1 131 ? 41.352 33.869 11.746 1.00 48.75 131 ARG B C 1
ATOM 1971 O O . ARG B 1 131 ? 42.088 33.018 11.192 1.00 48.68 131 ARG B O 1
ATOM 1979 N N . THR B 1 132 ? 40.990 33.838 13.018 1.00 48.37 132 THR B N 1
ATOM 1980 C CA . THR B 1 132 ? 41.508 32.864 13.900 1.00 48.79 132 THR B CA 1
ATOM 1981 C C . THR B 1 132 ? 40.408 31.999 14.456 1.00 49.47 132 THR B C 1
ATOM 1982 O O . THR B 1 132 ? 39.333 32.469 14.781 1.00 49.43 132 THR B O 1
ATOM 1986 N N . GLN B 1 133 ? 40.726 30.729 14.580 1.00 50.15 133 GLN B N 1
ATOM 1987 C CA . GLN B 1 133 ? 39.804 29.751 15.042 1.00 51.36 133 GLN B CA 1
ATOM 1988 C C . GLN B 1 133 ? 40.454 29.011 16.245 1.00 52.27 133 GLN B C 1
ATOM 1989 O O . GLN B 1 133 ? 41.479 28.275 16.099 1.00 52.37 133 GLN B O 1
ATOM 1995 N N . TYR B 1 134 ? 39.922 29.265 17.440 1.00 52.39 134 TYR B N 1
ATOM 1996 C CA . TYR B 1 134 ? 40.437 28.675 18.702 1.00 51.75 134 TYR B CA 1
ATOM 1997 C C . TYR B 1 134 ? 39.574 27.481 19.102 1.00 52.15 134 TYR B C 1
ATOM 1998 O O . TYR B 1 134 ? 38.337 27.544 19.009 1.00 52.17 134 TYR B O 1
ATOM 2007 N N . ALA B 1 135 ? 40.212 26.400 19.538 1.00 52.83 135 ALA B N 1
ATOM 2008 C CA . ALA B 1 135 ? 39.516 25.304 20.223 1.00 53.80 135 ALA B CA 1
ATOM 2009 C C . ALA B 1 135 ? 38.835 25.828 21.475 1.00 54.42 135 ALA B C 1
ATOM 2010 O O . ALA B 1 135 ? 39.522 26.263 22.380 1.00 54.82 135 ALA B O 1
ATOM 2012 N N . GLY B 1 136 ? 37.505 25.748 21.527 1.00 55.21 136 GLY B N 1
ATOM 2013 C CA . GLY B 1 136 ? 36.714 26.373 22.573 1.00 56.35 136 GLY B CA 1
ATOM 2014 C C . GLY B 1 136 ? 37.160 25.950 23.957 1.00 57.46 136 GLY B C 1
ATOM 2015 O O . GLY B 1 136 ? 37.420 26.786 24.822 1.00 57.55 136 GLY B O 1
ATOM 2016 N N . SER B 1 137 ? 37.309 24.637 24.100 1.00 58.04 137 SER B N 1
ATOM 2017 C CA . SER B 1 137 ? 37.584 23.991 25.357 1.00 58.40 137 SER B CA 1
ATOM 2018 C C . SER B 1 137 ? 39.002 24.293 25.866 1.00 58.94 137 SER B C 1
ATOM 2019 O O . SER B 1 137 ? 39.258 24.267 27.052 1.00 58.77 137 SER B O 1
ATOM 2022 N N . ARG B 1 138 ? 39.888 24.640 24.958 1.00 59.42 138 ARG B N 1
ATOM 2023 C CA . ARG B 1 138 ? 41.243 24.926 25.327 1.00 59.55 138 ARG B CA 1
ATOM 2024 C C . ARG B 1 138 ? 41.529 26.394 25.390 1.00 59.70 138 ARG B C 1
ATOM 2025 O O . ARG B 1 138 ? 42.649 26.771 25.597 1.00 60.22 138 ARG B O 1
ATOM 2033 N N . PHE B 1 139 ? 40.535 27.240 25.215 1.00 20.00 139 PHE B N 1
ATOM 2034 C CA . PHE B 1 139 ? 40.825 28.657 25.130 1.00 20.00 139 PHE B CA 1
ATOM 2035 C C . PHE B 1 139 ? 39.807 29.563 25.785 1.00 20.00 139 PHE B C 1
ATOM 2036 O O . PHE B 1 139 ? 38.661 29.235 25.870 1.00 59.96 139 PHE B O 1
ATOM 2044 N N . GLU B 1 140 ? 40.271 30.708 26.243 1.00 57.79 140 GLU B N 1
ATOM 2045 C CA . GLU B 1 140 ? 39.471 31.798 26.743 1.00 57.81 140 GLU B CA 1
ATOM 2046 C C . GLU B 1 140 ? 39.985 33.135 26.259 1.00 56.94 140 GLU B C 1
ATOM 2047 O O . GLU B 1 140 ? 41.120 33.419 26.418 1.00 56.93 140 GLU B O 1
ATOM 2053 N N . PHE B 1 141 ? 39.147 34.003 25.747 1.00 56.96 141 PHE B N 1
ATOM 2054 C CA . PHE B 1 141 ? 39.609 35.288 25.253 1.00 57.82 141 PHE B CA 1
ATOM 2055 C C . PHE B 1 141 ? 39.343 36.299 26.354 1.00 58.49 141 PHE B C 1
ATOM 2056 O O . PHE B 1 141 ? 38.231 36.429 26.837 1.00 59.23 141 PHE B O 1
ATOM 2064 N N . TYR B 1 142 ? 40.370 37.007 26.775 1.00 60.30 142 TYR B N 1
ATOM 2065 C CA . TYR B 1 142 ? 40.255 37.923 27.890 1.00 61.99 142 TYR B CA 1
ATOM 2066 C C . TYR B 1 142 ? 39.890 39.321 27.423 1.00 63.29 142 TYR B C 1
ATOM 2067 O O . TYR B 1 142 ? 40.614 39.943 26.715 1.00 62.80 142 TYR B O 1
ATOM 2076 N N . LEU B 1 143 ? 38.725 39.812 27.804 1.00 65.62 143 LEU B N 1
ATOM 2077 C CA . LEU B 1 143 ? 38.378 41.174 27.496 1.00 67.74 143 LEU B CA 1
ATOM 2078 C C . LEU B 1 143 ? 39.336 42.175 28.113 1.00 69.39 143 LEU B C 1
ATOM 2079 O O . LEU B 1 143 ? 39.666 42.069 29.251 1.00 69.58 143 LEU B O 1
ATOM 2084 N N . GLU B 1 144 ? 39.739 43.172 27.338 1.00 72.54 144 GLU B N 1
ATOM 2085 C CA . GLU B 1 144 ? 40.716 44.181 27.750 1.00 74.25 144 GLU B CA 1
ATOM 2086 C C . GLU B 1 144 ? 40.084 45.065 28.820 1.00 75.75 144 GLU B C 1
ATOM 2087 O O . GLU B 1 144 ? 38.998 45.599 28.614 1.00 75.96 144 GLU B O 1
ATOM 2093 N N . LYS B 1 145 ? 40.769 45.217 29.962 1.00 77.85 145 LYS B N 1
ATOM 2094 C CA . LYS B 1 145 ? 40.187 45.886 31.153 1.00 78.63 145 LYS B CA 1
ATOM 2095 C C . LYS B 1 145 ? 39.779 47.327 30.817 1.00 79.77 145 LYS B C 1
ATOM 2096 O O . LYS B 1 145 ? 40.647 48.168 30.548 1.00 80.23 145 LYS B O 1
ATOM 2102 N N . GLN C 1 2 ? 66.000 29.180 62.308 1.00 83.60 2 GLN C N 1
ATOM 2103 C CA . GLN C 1 2 ? 67.013 28.244 61.676 1.00 82.90 2 GLN C CA 1
ATOM 2104 C C . GLN C 1 2 ? 68.469 28.887 61.548 1.00 82.57 2 GLN C C 1
ATOM 2105 O O . GLN C 1 2 ? 69.483 28.155 61.655 1.00 82.36 2 GLN C O 1
ATOM 2111 N N . ASN C 1 3 ? 68.538 30.228 61.330 1.00 80.81 3 ASN C N 1
ATOM 2112 C CA . ASN C 1 3 ? 69.794 31.023 61.199 1.00 78.67 3 ASN C CA 1
ATOM 2113 C C . ASN C 1 3 ? 70.755 30.766 60.006 1.00 76.95 3 ASN C C 1
ATOM 2114 O O . ASN C 1 3 ? 71.872 31.244 60.014 1.00 76.64 3 ASN C O 1
ATOM 2119 N N . ARG C 1 4 ? 70.318 30.072 58.964 1.00 74.88 4 ARG C N 1
ATOM 2120 C CA . ARG C 1 4 ? 71.219 29.657 57.868 1.00 73.52 4 ARG C CA 1
ATOM 2121 C C . ARG C 1 4 ? 71.395 30.703 56.787 1.00 70.42 4 ARG C C 1
ATOM 2122 O O . ARG C 1 4 ? 70.554 31.562 56.633 1.00 69.54 4 ARG C O 1
ATOM 2130 N N . VAL C 1 5 ? 72.499 30.669 56.055 1.00 68.26 5 VAL C N 1
ATOM 2131 C CA . VAL C 1 5 ? 72.716 31.738 55.074 1.00 67.21 5 VAL C CA 1
ATOM 2132 C C . VAL C 1 5 ? 72.081 31.371 53.741 1.00 65.71 5 VAL C C 1
ATOM 2133 O O . VAL C 1 5 ? 72.383 30.348 53.164 1.00 65.59 5 VAL C O 1
ATOM 2137 N N . PRO C 1 6 ? 71.137 32.175 53.282 1.00 64.44 6 PRO C N 1
ATOM 2138 C CA . PRO C 1 6 ? 70.422 31.817 52.072 1.00 64.01 6 PRO C CA 1
ATOM 2139 C C . PRO C 1 6 ? 71.151 32.236 50.808 1.00 62.84 6 PRO C C 1
ATOM 2140 O O . PRO C 1 6 ? 71.905 33.197 50.834 1.00 62.60 6 PRO C O 1
ATOM 2144 N N . SER C 1 7 ? 70.909 31.500 49.728 1.00 61.58 7 SER C N 1
ATOM 2145 C CA . SER C 1 7 ? 71.508 31.767 48.439 1.00 61.10 7 SER C CA 1
ATOM 2146 C C . SER C 1 7 ? 70.612 31.199 47.349 1.00 60.66 7 SER C C 1
ATOM 2147 O O . SER C 1 7 ? 69.644 30.511 47.612 1.00 59.86 7 SER C O 1
ATOM 2150 N N . SER C 1 8 ? 70.938 31.493 46.105 1.00 61.31 8 SER C N 1
ATOM 2151 C CA . SER C 1 8 ? 70.128 31.002 44.988 1.00 61.46 8 SER C CA 1
ATOM 2152 C C . SER C 1 8 ? 70.984 30.842 43.755 1.00 61.62 8 SER C C 1
ATOM 2153 O O . SER C 1 8 ? 72.038 31.471 43.657 1.00 61.10 8 SER C O 1
ATOM 2156 N N . ARG C 1 9 ? 70.521 29.981 42.847 1.00 62.53 9 ARG C N 1
ATOM 2157 C CA . ARG C 1 9 ? 71.013 29.901 41.461 1.00 62.89 9 ARG C CA 1
ATOM 2158 C C . ARG C 1 9 ? 69.874 30.100 40.450 1.00 62.30 9 ARG C C 1
ATOM 2159 O O . ARG C 1 9 ? 68.906 29.344 40.464 1.00 62.16 9 ARG C O 1
ATOM 2167 N N . THR C 1 10 ? 69.977 31.099 39.580 1.00 61.70 10 THR C N 1
ATOM 2168 C CA . THR C 1 10 ? 69.039 31.202 38.465 1.00 61.70 10 THR C CA 1
ATOM 2169 C C . THR C 1 10 ? 69.419 30.095 37.502 1.00 61.88 10 THR C C 1
ATOM 2170 O O . THR C 1 10 ? 70.542 30.033 37.048 1.00 61.86 10 THR C O 1
ATOM 2174 N N . VAL C 1 11 ? 68.474 29.212 37.223 1.00 62.14 11 VAL C N 1
ATOM 2175 C CA . VAL C 1 11 ? 68.692 28.043 36.392 1.00 62.01 11 VAL C CA 1
ATOM 2176 C C . VAL C 1 11 ? 68.294 28.353 34.955 1.00 62.26 11 VAL C C 1
ATOM 2177 O O . VAL C 1 11 ? 68.930 27.867 34.078 1.00 62.75 11 VAL C O 1
ATOM 2181 N N . SER C 1 12 ? 67.230 29.126 34.722 1.00 62.14 12 SER C N 1
ATOM 2182 C CA . SER C 1 12 ? 66.942 29.675 33.405 1.00 62.10 12 SER C CA 1
ATOM 2183 C C . SER C 1 12 ? 66.243 31.028 33.451 1.00 61.81 12 SER C C 1
ATOM 2184 O O . SER C 1 12 ? 65.563 31.373 34.371 1.00 61.55 12 SER C O 1
ATOM 2187 N N . TYR C 1 13 ? 66.468 31.797 32.417 1.00 62.65 13 TYR C N 1
ATOM 2188 C CA . TYR C 1 13 ? 65.916 33.107 32.258 1.00 63.11 13 TYR C CA 1
ATOM 2189 C C . TYR C 1 13 ? 65.769 33.208 30.736 1.00 62.98 13 TYR C C 1
ATOM 2190 O O . TYR C 1 13 ? 66.776 33.194 30.024 1.00 62.97 13 TYR C O 1
ATOM 2199 N N . PHE C 1 14 ? 64.530 33.235 30.231 1.00 62.16 14 PHE C N 1
ATOM 2200 C CA . PHE C 1 14 ? 64.282 33.352 28.784 1.00 61.53 14 PHE C CA 1
ATOM 2201 C C . PHE C 1 14 ? 62.951 33.940 28.540 1.00 59.32 14 PHE C C 1
ATOM 2202 O O . PHE C 1 14 ? 62.120 33.922 29.429 1.00 58.49 14 PHE C O 1
ATOM 2210 N N . VAL C 1 15 ? 62.783 34.440 27.314 1.00 57.45 15 VAL C N 1
ATOM 2211 C CA . VAL C 1 15 ? 61.504 34.892 26.793 1.00 56.42 15 VAL C CA 1
ATOM 2212 C C . VAL C 1 15 ? 60.848 33.759 26.000 1.00 55.79 15 VAL C C 1
ATOM 2213 O O . VAL C 1 15 ? 61.507 33.027 25.326 1.00 54.67 15 VAL C O 1
ATOM 2217 N N . ALA C 1 16 ? 59.548 33.558 26.183 1.00 56.15 16 ALA C N 1
ATOM 2218 C CA . ALA C 1 16 ? 58.857 32.421 25.571 1.00 56.69 16 ALA C CA 1
ATOM 2219 C C . ALA C 1 16 ? 57.357 32.651 25.480 1.00 56.77 16 ALA C C 1
ATOM 2220 O O . ALA C 1 16 ? 56.807 33.625 25.990 1.00 56.49 16 ALA C O 1
ATOM 2222 N N . LYS C 1 17 ? 56.712 31.752 24.762 1.00 57.67 17 LYS C N 1
ATOM 2223 C CA . LYS C 1 17 ? 55.268 31.813 24.597 1.00 57.88 17 LYS C CA 1
ATOM 2224 C C . LYS C 1 17 ? 54.781 30.951 25.710 1.00 58.18 17 LYS C C 1
ATOM 2225 O O . LYS C 1 17 ? 55.390 29.928 25.986 1.00 58.08 17 LYS C O 1
ATOM 2231 N N . PRO C 1 18 ? 53.680 31.341 26.337 1.00 58.46 18 PRO C N 1
ATOM 2232 C CA . PRO C 1 18 ? 53.241 30.791 27.579 1.00 58.53 18 PRO C CA 1
ATOM 2233 C C . PRO C 1 18 ? 52.704 29.372 27.531 1.00 58.77 18 PRO C C 1
ATOM 2234 O O . PRO C 1 18 ? 52.294 28.879 26.505 1.00 58.78 18 PRO C O 1
ATOM 2238 N N . SER C 1 19 ? 52.713 28.714 28.675 1.00 59.24 19 SER C N 1
ATOM 2239 C CA . SER C 1 19 ? 51.967 27.485 28.831 1.00 59.09 19 SER C CA 1
ATOM 2240 C C . SER C 1 19 ? 50.506 27.857 29.017 1.00 58.59 19 SER C C 1
ATOM 2241 O O . SER C 1 19 ? 50.132 29.056 29.142 1.00 57.43 19 SER C O 1
ATOM 2244 N N . SER C 1 20 ? 49.676 26.822 29.055 1.00 58.64 20 SER C N 1
ATOM 2245 C CA . SER C 1 20 ? 48.234 27.008 29.278 1.00 58.90 20 SER C CA 1
ATOM 2246 C C . SER C 1 20 ? 47.988 27.624 30.647 1.00 58.75 20 SER C C 1
ATOM 2247 O O . SER C 1 20 ? 47.162 28.531 30.832 1.00 59.03 20 SER C O 1
ATOM 2250 N N . SER C 1 21 ? 48.749 27.149 31.615 1.00 58.83 21 SER C N 1
ATOM 2251 C CA . SER C 1 21 ? 48.613 27.631 32.965 1.00 58.99 21 SER C CA 1
ATOM 2252 C C . SER C 1 21 ? 48.954 29.104 32.989 1.00 58.14 21 SER C C 1
ATOM 2253 O O . SER C 1 21 ? 48.195 29.928 33.517 1.00 58.02 21 SER C O 1
ATOM 2256 N N . GLU C 1 22 ? 50.086 29.428 32.389 1.00 56.84 22 GLU C N 1
ATOM 2257 C CA . GLU C 1 22 ? 50.472 30.811 32.248 1.00 57.06 22 GLU C CA 1
ATOM 2258 C C . GLU C 1 22 ? 49.399 31.659 31.505 1.00 56.28 22 GLU C C 1
ATOM 2259 O O . GLU C 1 22 ? 49.042 32.739 31.969 1.00 55.57 22 GLU C O 1
ATOM 2265 N N . MET C 1 23 ? 48.865 31.153 30.399 1.00 56.19 23 MET C N 1
ATOM 2266 C CA . MET C 1 23 ? 47.723 31.830 29.710 1.00 56.90 23 MET C CA 1
ATOM 2267 C C . MET C 1 23 ? 46.568 32.115 30.650 1.00 57.62 23 MET C C 1
ATOM 2268 O O . MET C 1 23 ? 46.069 33.251 30.760 1.00 56.75 23 MET C O 1
ATOM 2273 N N . GLU C 1 24 ? 46.160 31.060 31.346 1.00 59.21 24 GLU C N 1
ATOM 2274 C CA . GLU C 1 24 ? 45.093 31.179 32.310 1.00 59.95 24 GLU C CA 1
ATOM 2275 C C . GLU C 1 24 ? 45.439 32.244 33.356 1.00 58.86 24 GLU C C 1
ATOM 2276 O O . GLU C 1 24 ? 44.717 33.186 33.511 1.00 58.74 24 GLU C O 1
ATOM 2282 N N . LYS C 1 25 ? 46.568 32.147 34.024 1.00 58.44 25 LYS C N 1
ATOM 2283 C CA . LYS C 1 25 ? 46.753 32.971 35.222 1.00 58.57 25 LYS C CA 1
ATOM 2284 C C . LYS C 1 25 ? 47.188 34.364 34.857 1.00 57.52 25 LYS C C 1
ATOM 2285 O O . LYS C 1 25 ? 46.898 35.327 35.542 1.00 56.81 25 LYS C O 1
ATOM 2291 N N . LEU C 1 26 ? 47.892 34.488 33.757 1.00 57.40 26 LEU C N 1
ATOM 2292 C CA . LEU C 1 26 ? 48.347 35.811 33.357 1.00 57.05 26 LEU C CA 1
ATOM 2293 C C . LEU C 1 26 ? 47.403 36.496 32.358 1.00 57.41 26 LEU C C 1
ATOM 2294 O O . LEU C 1 26 ? 47.741 37.586 31.862 1.00 57.38 26 LEU C O 1
ATOM 2299 N N . GLN C 1 27 ? 46.249 35.849 32.089 1.00 57.55 27 GLN C N 1
ATOM 2300 C CA . GLN C 1 27 ? 45.213 36.305 31.136 1.00 57.73 27 GLN C CA 1
ATOM 2301 C C . GLN C 1 27 ? 45.792 36.691 29.788 1.00 58.23 27 GLN C C 1
ATOM 2302 O O . GLN C 1 27 ? 45.683 37.854 29.374 1.00 58.33 27 GLN C O 1
ATOM 2308 N N . LEU C 1 28 ? 46.428 35.710 29.140 1.00 57.77 28 LEU C N 1
ATOM 2309 C CA . LEU C 1 28 ? 47.169 35.941 27.929 1.00 57.64 28 LEU C CA 1
ATOM 2310 C C . LEU C 1 28 ? 46.747 34.977 26.851 1.00 58.11 28 LEU C C 1
ATOM 2311 O O . LEU C 1 28 ? 46.067 33.973 27.120 1.00 58.40 28 LEU C O 1
ATOM 2316 N N . GLY C 1 29 ? 47.184 35.314 25.634 1.00 58.15 29 GLY C N 1
ATOM 2317 C CA . GLY C 1 29 ? 47.011 34.486 24.486 1.00 58.64 29 GLY C CA 1
ATOM 2318 C C . GLY C 1 29 ? 48.246 33.713 24.192 1.00 58.92 29 GLY C C 1
ATOM 2319 O O . GLY C 1 29 ? 49.344 34.063 24.656 1.00 60.16 29 GLY C O 1
ATOM 2320 N N . PRO C 1 30 ? 48.113 32.696 23.342 1.00 59.22 30 PRO C N 1
ATOM 2321 C CA . PRO C 1 30 ? 49.292 31.885 23.004 1.00 59.50 30 PRO C CA 1
ATOM 2322 C C . PRO C 1 30 ? 50.417 32.680 22.357 1.00 59.66 30 PRO C C 1
ATOM 2323 O O . PRO C 1 30 ? 51.557 32.276 22.444 1.00 59.94 30 PRO C O 1
ATOM 2327 N N . GLU C 1 31 ? 50.088 33.783 21.697 1.00 60.40 31 GLU C N 1
ATOM 2328 C CA . GLU C 1 31 ? 51.092 34.580 20.995 1.00 61.46 31 GLU C CA 1
ATOM 2329 C C . GLU C 1 31 ? 51.743 35.608 21.897 1.00 61.50 31 GLU C C 1
ATOM 2330 O O . GLU C 1 31 ? 52.814 36.078 21.572 1.00 61.71 31 GLU C O 1
ATOM 2336 N N . ASP C 1 32 ? 51.107 35.953 23.016 1.00 61.41 32 ASP C N 1
ATOM 2337 C CA . ASP C 1 32 ? 51.698 36.922 23.967 1.00 61.28 32 ASP C CA 1
ATOM 2338 C C . ASP C 1 32 ? 52.952 36.403 24.699 1.00 60.67 32 ASP C C 1
ATOM 2339 O O . ASP C 1 32 ? 52.870 35.532 25.541 1.00 61.38 32 ASP C O 1
ATOM 2344 N N . SER C 1 33 ? 54.113 36.952 24.393 1.00 60.15 33 SER C N 1
ATOM 2345 C CA . SER C 1 33 ? 55.314 36.550 25.099 1.00 59.85 33 SER C CA 1
ATOM 2346 C C . SER C 1 33 ? 55.306 36.897 26.606 1.00 59.56 33 SER C C 1
ATOM 2347 O O . SER C 1 33 ? 54.690 37.919 27.061 1.00 59.05 33 SER C O 1
ATOM 2350 N N . ILE C 1 34 ? 55.970 36.005 27.352 1.00 58.87 34 ILE C N 1
ATOM 2351 C CA . ILE C 1 34 ? 56.225 36.147 28.796 1.00 58.41 34 ILE C CA 1
ATOM 2352 C C . ILE C 1 34 ? 57.684 36.011 29.058 1.00 58.62 34 ILE C C 1
ATOM 2353 O O . ILE C 1 34 ? 58.421 35.264 28.372 1.00 58.85 34 ILE C O 1
ATOM 2358 N N . LEU C 1 35 ? 58.122 36.740 30.066 1.00 58.58 35 LEU C N 1
ATOM 2359 C CA . LEU C 1 35 ? 59.492 36.607 30.537 1.00 58.13 35 LEU C CA 1
ATOM 2360 C C . LEU C 1 35 ? 59.483 35.737 31.772 1.00 58.01 35 LEU C C 1
ATOM 2361 O O . LEU C 1 35 ? 58.711 35.974 32.710 1.00 57.19 35 LEU C O 1
ATOM 2366 N N . ARG C 1 36 ? 60.362 34.744 31.765 1.00 58.07 36 ARG C N 1
ATOM 2367 C CA . ARG C 1 36 ? 60.292 33.649 32.714 1.00 58.19 36 ARG C CA 1
ATOM 2368 C C . ARG C 1 36 ? 61.630 33.328 33.378 1.00 57.96 36 ARG C C 1
ATOM 2369 O O . ARG C 1 36 ? 62.613 33.075 32.710 1.00 57.14 36 ARG C O 1
ATOM 2377 N N . MET C 1 37 ? 61.611 33.340 34.709 1.00 58.39 37 MET C N 1
ATOM 2378 C CA . MET C 1 37 ? 62.757 33.074 35.559 1.00 59.26 37 MET C CA 1
ATOM 2379 C C . MET C 1 37 ? 62.570 31.826 36.369 1.00 57.93 37 MET C C 1
ATOM 2380 O O . MET C 1 37 ? 61.519 31.606 36.913 1.00 56.95 37 MET C O 1
ATOM 2385 N N . GLU C 1 38 ? 63.618 31.025 36.457 1.00 57.73 38 GLU C N 1
ATOM 2386 C CA . GLU C 1 38 ? 63.612 29.800 37.238 1.00 57.70 38 GLU C CA 1
ATOM 2387 C C . GLU C 1 38 ? 64.861 29.828 38.100 1.00 57.37 38 GLU C C 1
ATOM 2388 O O . GLU C 1 38 ? 65.936 30.136 37.612 1.00 57.30 38 GLU C O 1
ATOM 2394 N N . ARG C 1 39 ? 64.722 29.464 39.370 1.00 57.33 39 ARG C N 1
ATOM 2395 C CA . ARG C 1 39 ? 65.697 29.798 40.402 1.00 56.85 39 ARG C CA 1
ATOM 2396 C C . ARG C 1 39 ? 65.567 28.720 41.484 1.00 55.70 39 ARG C C 1
ATOM 2397 O O . ARG C 1 39 ? 64.449 28.349 41.819 1.00 55.92 39 ARG C O 1
ATOM 2405 N N . ILE C 1 40 ? 66.681 28.173 41.973 1.00 54.31 40 ILE C N 1
ATOM 2406 C CA . ILE C 1 40 ? 66.679 27.266 43.129 1.00 53.71 40 ILE C CA 1
ATOM 2407 C C . ILE C 1 40 ? 67.085 28.100 44.333 1.00 53.36 40 ILE C C 1
ATOM 2408 O O . ILE C 1 40 ? 68.025 28.873 44.248 1.00 53.59 40 ILE C O 1
ATOM 2413 N N . ARG C 1 41 ? 66.401 27.964 45.457 1.00 53.16 41 ARG C N 1
ATOM 2414 C CA . ARG C 1 41 ? 66.813 28.693 46.641 1.00 53.33 41 ARG C CA 1
ATOM 2415 C C . ARG C 1 41 ? 67.304 27.738 47.691 1.00 52.81 41 ARG C C 1
ATOM 2416 O O . ARG C 1 41 ? 66.616 26.772 48.046 1.00 52.41 41 ARG C O 1
ATOM 2424 N N . PHE C 1 42 ? 68.487 28.036 48.200 1.00 52.71 42 PHE C N 1
ATOM 2425 C CA . PHE C 1 42 ? 69.123 27.225 49.209 1.00 53.07 42 PHE C CA 1
ATOM 2426 C C . PHE C 1 42 ? 69.176 27.950 50.505 1.00 53.00 42 PHE C C 1
ATOM 2427 O O . PHE C 1 42 ? 69.200 29.153 50.531 1.00 52.55 42 PHE C O 1
ATOM 2435 N N . ALA C 1 43 ? 69.227 27.181 51.575 1.00 53.72 43 ALA C N 1
ATOM 2436 C CA . ALA C 1 43 ? 69.450 27.668 52.898 1.00 54.10 43 ALA C CA 1
ATOM 2437 C C . ALA C 1 43 ? 70.686 26.928 53.291 1.00 55.45 43 ALA C C 1
ATOM 2438 O O . ALA C 1 43 ? 70.655 25.718 53.546 1.00 55.37 43 ALA C O 1
ATOM 2440 N N . ASP C 1 44 ? 71.796 27.643 53.307 1.00 57.11 44 ASP C N 1
ATOM 2441 C CA . ASP C 1 44 ? 73.057 27.027 53.585 1.00 58.68 44 ASP C CA 1
ATOM 2442 C C . ASP C 1 44 ? 73.341 25.830 52.689 1.00 59.02 44 ASP C C 1
ATOM 2443 O O . ASP C 1 44 ? 73.684 24.760 53.189 1.00 60.01 44 ASP C O 1
ATOM 2448 N N . ASP C 1 45 ? 73.206 25.959 51.378 1.00 58.86 45 ASP C N 1
ATOM 2449 C CA . ASP C 1 45 ? 73.532 24.799 50.536 1.00 59.65 45 ASP C CA 1
ATOM 2450 C C . ASP C 1 45 ? 72.594 23.571 50.606 1.00 59.49 45 ASP C C 1
ATOM 2451 O O . ASP C 1 45 ? 72.800 22.615 49.866 1.00 60.34 45 ASP C O 1
ATOM 2456 N N . ILE C 1 46 ? 71.590 23.571 51.467 1.00 58.52 46 ILE C N 1
ATOM 2457 C CA . ILE C 1 46 ? 70.492 22.638 51.300 1.00 58.25 46 ILE C CA 1
ATOM 2458 C C . ILE C 1 46 ? 69.512 23.300 50.329 1.00 57.74 46 ILE C C 1
ATOM 2459 O O . ILE C 1 46 ? 69.140 24.453 50.521 1.00 57.64 46 ILE C O 1
ATOM 2464 N N . PRO C 1 47 ? 69.091 22.594 49.264 1.00 57.25 47 PRO C N 1
ATOM 2465 C CA . PRO C 1 47 ? 68.012 23.144 48.435 1.00 56.27 47 PRO C CA 1
ATOM 2466 C C . PRO C 1 47 ? 66.717 23.144 49.193 1.00 55.34 47 PRO C C 1
ATOM 2467 O O . PRO C 1 47 ? 66.437 22.181 49.880 1.00 54.80 47 PRO C O 1
ATOM 2471 N N . ILE C 1 48 ? 65.928 24.201 49.028 1.00 54.86 48 ILE C N 1
ATOM 2472 C CA . ILE C 1 48 ? 64.749 24.418 49.839 1.00 54.37 48 ILE C CA 1
ATOM 2473 C C . ILE C 1 48 ? 63.507 24.460 48.999 1.00 54.19 48 ILE C C 1
ATOM 2474 O O . ILE C 1 48 ? 62.468 23.933 49.403 1.00 54.79 48 ILE C O 1
ATOM 2479 N N . CYS C 1 49 ? 63.598 25.121 47.848 1.00 53.62 49 CYS C N 1
ATOM 2480 C CA . CYS C 1 49 ? 62.496 25.183 46.908 1.00 52.99 49 CYS C CA 1
ATOM 2481 C C . CYS C 1 49 ? 62.996 25.422 45.509 1.00 52.45 49 CYS C C 1
ATOM 2482 O O . CYS C 1 49 ? 64.143 25.856 45.287 1.00 51.85 49 CYS C O 1
ATOM 2485 N N . PHE C 1 50 ? 62.132 25.101 44.556 1.00 52.21 50 PHE C N 1
ATOM 2486 C CA . PHE C 1 50 ? 62.318 25.524 43.148 1.00 52.00 50 PHE C CA 1
ATOM 2487 C C . PHE C 1 50 ? 61.269 26.583 42.834 1.00 51.15 50 PHE C C 1
ATOM 2488 O O . PHE C 1 50 ? 60.099 26.387 43.112 1.00 49.87 50 PHE C O 1
ATOM 2496 N N . GLU C 1 51 ? 61.681 27.714 42.277 1.00 51.42 51 GLU C N 1
ATOM 2497 C CA . GLU C 1 51 ? 60.758 28.840 42.112 1.00 51.72 51 GLU C CA 1
ATOM 2498 C C . GLU C 1 51 ? 60.706 29.337 40.671 1.00 51.68 51 GLU C C 1
ATOM 2499 O O . GLU C 1 51 ? 61.754 29.760 40.135 1.00 51.12 51 GLU C O 1
ATOM 2505 N N . VAL C 1 52 ? 59.504 29.313 40.074 1.00 51.32 52 VAL C N 1
ATOM 2506 C CA . VAL C 1 52 ? 59.314 29.768 38.678 1.00 51.37 52 VAL C CA 1
ATOM 2507 C C . VAL C 1 52 ? 58.468 31.016 38.646 1.00 50.86 52 VAL C C 1
ATOM 2508 O O . VAL C 1 52 ? 57.375 30.980 39.138 1.00 52.25 52 VAL C O 1
ATOM 2512 N N . ALA C 1 53 ? 58.981 32.119 38.106 1.00 50.85 53 ALA C N 1
ATOM 2513 C CA . ALA C 1 53 ? 58.250 33.381 38.028 1.00 51.60 53 ALA C CA 1
ATOM 2514 C C . ALA C 1 53 ? 58.073 33.785 36.563 1.00 52.59 53 ALA C C 1
ATOM 2515 O O . ALA C 1 53 ? 59.038 33.793 35.805 1.00 52.21 53 ALA C O 1
ATOM 2517 N N . SER C 1 54 ? 56.819 34.056 36.165 1.00 53.83 54 SER C N 1
ATOM 2518 C CA . SER C 1 54 ? 56.512 34.626 34.871 1.00 54.14 54 SER C CA 1
ATOM 2519 C C . SER C 1 54 ? 55.824 35.984 34.918 1.00 54.94 54 SER C C 1
ATOM 2520 O O . SER C 1 54 ? 54.838 36.195 35.618 1.00 55.14 54 SER C O 1
ATOM 2523 N N . ILE C 1 55 ? 56.367 36.902 34.144 1.00 56.78 55 ILE C N 1
ATOM 2524 C CA . ILE C 1 55 ? 55.757 38.196 33.888 1.00 57.78 55 ILE C CA 1
ATOM 2525 C C . ILE C 1 55 ? 55.481 38.349 32.400 1.00 57.99 55 ILE C C 1
ATOM 2526 O O . ILE C 1 55 ? 56.218 37.839 31.580 1.00 59.21 55 ILE C O 1
ATOM 2531 N N . PRO C 1 56 ? 54.418 39.031 32.030 1.00 58.63 56 PRO C N 1
ATOM 2532 C CA . PRO C 1 56 ? 54.266 39.247 30.596 1.00 59.33 56 PRO C CA 1
ATOM 2533 C C . PRO C 1 56 ? 55.323 40.199 30.067 1.00 59.78 56 PRO C C 1
ATOM 2534 O O . PRO C 1 56 ? 55.537 41.253 30.660 1.00 57.85 56 PRO C O 1
ATOM 2538 N N . TYR C 1 57 ? 55.932 39.834 28.932 1.00 61.99 57 TYR C N 1
ATOM 2539 C CA . TYR C 1 57 ? 57.032 40.606 28.352 1.00 62.88 57 TYR C CA 1
ATOM 2540 C C . TYR C 1 57 ? 56.602 42.032 28.083 1.00 64.26 57 TYR C C 1
ATOM 2541 O O . TYR C 1 57 ? 57.362 42.989 28.267 1.00 64.59 57 TYR C O 1
ATOM 2550 N N . SER C 1 58 ? 55.364 42.177 27.668 1.00 65.82 58 SER C N 1
ATOM 2551 C CA . SER C 1 58 ? 54.865 43.488 27.372 1.00 68.03 58 SER C CA 1
ATOM 2552 C C . SER C 1 58 ? 55.107 44.435 28.545 1.00 69.07 58 SER C C 1
ATOM 2553 O O . SER C 1 58 ? 55.269 45.622 28.340 1.00 69.50 58 SER C O 1
ATOM 2556 N N . LEU C 1 59 ? 55.174 43.928 29.769 1.00 70.98 59 LEU C N 1
ATOM 2557 C CA . LEU C 1 59 ? 55.352 44.827 30.906 1.00 71.99 59 LEU C CA 1
ATOM 2558 C C . LEU C 1 59 ? 56.787 45.312 31.091 1.00 73.78 59 LEU C C 1
ATOM 2559 O O . LEU C 1 59 ? 57.020 46.232 31.860 1.00 74.46 59 LEU C O 1
ATOM 2564 N N . VAL C 1 60 ? 57.745 44.771 30.351 1.00 75.17 60 VAL C N 1
ATOM 2565 C CA . VAL C 1 60 ? 58.975 45.514 30.190 1.00 76.34 60 VAL C CA 1
ATOM 2566 C C . VAL C 1 60 ? 58.633 46.649 29.228 1.00 77.27 60 VAL C C 1
ATOM 2567 O O . VAL C 1 60 ? 59.540 47.404 28.806 1.00 79.02 60 VAL C O 1
ATOM 2571 N N . GLY C 1 85 ? 48.746 46.321 43.658 1.00 74.51 85 GLY C N 1
ATOM 2572 C CA . GLY C 1 85 ? 47.300 46.036 43.826 1.00 74.90 85 GLY C CA 1
ATOM 2573 C C . GLY C 1 85 ? 47.044 44.938 44.852 1.00 75.25 85 GLY C C 1
ATOM 2574 O O . GLY C 1 85 ? 47.576 44.984 45.960 1.00 76.68 85 GLY C O 1
ATOM 2575 N N . HIS C 1 86 ? 46.258 43.929 44.519 1.00 74.62 86 HIS C N 1
ATOM 2576 C CA . HIS C 1 86 ? 46.209 42.729 45.377 1.00 74.10 86 HIS C CA 1
ATOM 2577 C C . HIS C 1 86 ? 47.077 41.593 44.786 1.00 73.09 86 HIS C C 1
ATOM 2578 O O . HIS C 1 86 ? 47.639 41.715 43.700 1.00 72.76 86 HIS C O 1
ATOM 2585 N N . SER C 1 87 ? 47.136 40.473 45.490 1.00 72.18 87 SER C N 1
ATOM 2586 C CA . SER C 1 87 ? 47.754 39.232 44.994 1.00 71.73 87 SER C CA 1
ATOM 2587 C C . SER C 1 87 ? 47.124 38.064 45.721 1.00 70.89 87 SER C C 1
ATOM 2588 O O . SER C 1 87 ? 46.744 38.226 46.845 1.00 71.34 87 SER C O 1
ATOM 2591 N N . ASN C 1 88 ? 47.033 36.880 45.141 1.00 70.38 88 ASN C N 1
ATOM 2592 C CA . ASN C 1 88 ? 46.512 35.766 45.937 1.00 69.78 88 ASN C CA 1
ATOM 2593 C C . ASN C 1 88 ? 47.103 34.366 45.657 1.00 68.68 88 ASN C C 1
ATOM 2594 O O . ASN C 1 88 ? 47.441 34.032 44.524 1.00 68.54 88 ASN C O 1
ATOM 2599 N N . GLN C 1 89 ? 47.212 33.562 46.723 1.00 66.81 89 GLN C N 1
ATOM 2600 C CA . GLN C 1 89 ? 47.964 32.313 46.701 1.00 65.92 89 GLN C CA 1
ATOM 2601 C C . GLN C 1 89 ? 47.136 31.074 46.891 1.00 61.76 89 GLN C C 1
ATOM 2602 O O . GLN C 1 89 ? 46.182 31.101 47.578 1.00 60.35 89 GLN C O 1
ATOM 2608 N N . THR C 1 90 ? 47.537 29.968 46.310 1.00 59.25 90 THR C N 1
ATOM 2609 C CA . THR C 1 90 ? 46.865 28.733 46.577 1.00 58.26 90 THR C CA 1
ATOM 2610 C C . THR C 1 90 ? 47.909 27.696 46.868 1.00 57.99 90 THR C C 1
ATOM 2611 O O . THR C 1 90 ? 49.035 27.849 46.446 1.00 58.81 90 THR C O 1
ATOM 2615 N N . ILE C 1 91 ? 47.551 26.634 47.579 1.00 57.17 91 ILE C N 1
ATOM 2616 C CA . ILE C 1 91 ? 48.508 25.591 47.900 1.00 57.43 91 ILE C CA 1
ATOM 2617 C C . ILE C 1 91 ? 47.973 24.317 47.369 1.00 56.75 91 ILE C C 1
ATOM 2618 O O . ILE C 1 91 ? 46.785 24.079 47.479 1.00 56.44 91 ILE C O 1
ATOM 2623 N N . SER C 1 92 ? 48.864 23.483 46.839 1.00 56.82 92 SER C N 1
ATOM 2624 C CA . SER C 1 92 ? 48.501 22.160 46.347 1.00 58.00 92 SER C CA 1
ATOM 2625 C C . SER C 1 92 ? 49.646 21.136 46.467 1.00 57.63 92 SER C C 1
ATOM 2626 O O . SER C 1 92 ? 50.763 21.476 46.862 1.00 57.66 92 SER C O 1
ATOM 2629 N N . ALA C 1 93 ? 49.371 19.877 46.152 1.00 58.06 93 ALA C N 1
ATOM 2630 C CA . ALA C 1 93 ? 50.435 18.858 46.086 1.00 58.72 93 ALA C CA 1
ATOM 2631 C C . ALA C 1 93 ? 50.662 18.312 44.659 1.00 59.38 93 ALA C C 1
ATOM 2632 O O . ALA C 1 93 ? 49.730 17.950 43.948 1.00 60.37 93 ALA C O 1
ATOM 2634 N N . VAL C 1 94 ? 51.922 18.263 44.258 1.00 60.11 94 VAL C N 1
ATOM 2635 C CA . VAL C 1 94 ? 52.315 17.700 42.985 1.00 60.27 94 VAL C CA 1
ATOM 2636 C C . VAL C 1 94 ? 53.371 16.654 43.235 1.00 61.02 94 VAL C C 1
ATOM 2637 O O . VAL C 1 94 ? 53.920 16.543 44.316 1.00 60.65 94 VAL C O 1
ATOM 2641 N N . GLN C 1 95 ? 53.658 15.923 42.172 1.00 62.25 95 GLN C N 1
ATOM 2642 C CA . GLN C 1 95 ? 54.695 14.918 42.162 1.00 63.16 95 GLN C CA 1
ATOM 2643 C C . GLN C 1 95 ? 56.037 15.513 41.701 1.00 62.66 95 GLN C C 1
ATOM 2644 O O . GLN C 1 95 ? 56.077 16.416 40.878 1.00 62.36 95 GLN C O 1
ATOM 2650 N N . ALA C 1 96 ? 57.137 15.011 42.235 1.00 62.74 96 ALA C N 1
ATOM 2651 C CA . ALA C 1 96 ? 58.465 15.461 41.799 1.00 63.16 96 ALA C CA 1
ATOM 2652 C C . ALA C 1 96 ? 58.736 14.997 40.382 1.00 63.47 96 ALA C C 1
ATOM 2653 O O . ALA C 1 96 ? 58.793 13.787 40.120 1.00 63.22 96 ALA C O 1
ATOM 2655 N N . SER C 1 97 ? 58.886 15.954 39.466 1.00 64.00 97 SER C N 1
ATOM 2656 C CA . SER C 1 97 ? 59.311 15.651 38.102 1.00 64.40 97 SER C CA 1
ATOM 2657 C C . SER C 1 97 ? 60.785 15.325 38.142 1.00 65.39 97 SER C C 1
ATOM 2658 O O . SER C 1 97 ? 61.463 15.557 39.136 1.00 66.52 97 SER C O 1
ATOM 2661 N N . GLU C 1 98 ? 61.290 14.783 37.052 1.00 67.20 98 GLU C N 1
ATOM 2662 C CA . GLU C 1 98 ? 62.649 14.246 37.028 1.00 67.16 98 GLU C CA 1
ATOM 2663 C C . GLU C 1 98 ? 63.633 15.370 37.308 1.00 67.03 98 GLU C C 1
ATOM 2664 O O . GLU C 1 98 ? 64.558 15.232 38.114 1.00 66.58 98 GLU C O 1
ATOM 2670 N N . GLN C 1 99 ? 63.370 16.494 36.647 1.00 67.02 99 GLN C N 1
ATOM 2671 C CA . GLN C 1 99 ? 64.257 17.632 36.633 1.00 67.36 99 GLN C CA 1
ATOM 2672 C C . GLN C 1 99 ? 64.259 18.358 37.974 1.00 66.47 99 GLN C C 1
ATOM 2673 O O . GLN C 1 99 ? 65.317 18.684 38.518 1.00 66.53 99 GLN C O 1
ATOM 2679 N N . ILE C 1 100 ? 63.063 18.601 38.494 1.00 65.49 100 ILE C N 1
ATOM 2680 C CA . ILE C 1 100 ? 62.896 19.133 39.846 1.00 64.87 100 ILE C CA 1
ATOM 2681 C C . ILE C 1 100 ? 63.434 18.216 40.945 1.00 64.53 100 ILE C C 1
ATOM 2682 O O . ILE C 1 100 ? 64.076 18.671 41.897 1.00 63.56 100 ILE C O 1
ATOM 2687 N N . ALA C 1 101 ? 63.192 16.917 40.805 1.00 64.57 101 ALA C N 1
ATOM 2688 C CA . ALA C 1 101 ? 63.789 15.953 41.721 1.00 64.58 101 ALA C CA 1
ATOM 2689 C C . ALA C 1 101 ? 65.260 16.240 41.785 1.00 64.68 101 ALA C C 1
ATOM 2690 O O . ALA C 1 101 ? 65.854 16.283 42.851 1.00 64.54 101 ALA C O 1
ATOM 2692 N N . GLU C 1 102 ? 65.851 16.474 40.626 1.00 65.21 102 GLU C N 1
ATOM 2693 C CA . GLU C 1 102 ? 67.274 16.674 40.589 1.00 65.86 102 GLU C CA 1
ATOM 2694 C C . GLU C 1 102 ? 67.721 17.958 41.226 1.00 65.91 102 GLU C C 1
ATOM 2695 O O . GLU C 1 102 ? 68.705 17.953 41.977 1.00 66.76 102 GLU C O 1
ATOM 2701 N N . TYR C 1 103 ? 67.043 19.059 40.912 1.00 65.31 103 TYR C N 1
ATOM 2702 C CA . TYR C 1 103 ? 67.365 20.320 41.572 1.00 64.77 103 TYR C CA 1
ATOM 2703 C C . TYR C 1 103 ? 67.204 20.242 43.068 1.00 63.43 103 TYR C C 1
ATOM 2704 O O . TYR C 1 103 ? 68.036 20.705 43.791 1.00 63.51 103 TYR C O 1
ATOM 2713 N N . LEU C 1 104 ? 66.134 19.651 43.537 1.00 62.43 104 LEU C N 1
ATOM 2714 C CA . LEU C 1 104 ? 65.898 19.641 44.955 1.00 61.89 104 LEU C CA 1
ATOM 2715 C C . LEU C 1 104 ? 66.537 18.453 45.662 1.00 61.95 104 LEU C C 1
ATOM 2716 O O . LEU C 1 104 ? 66.401 18.333 46.864 1.00 62.41 104 LEU C O 1
ATOM 2721 N N . GLU C 1 105 ? 67.213 17.561 44.949 1.00 61.91 105 GLU C N 1
ATOM 2722 C CA . GLU C 1 105 ? 67.901 16.443 45.618 1.00 62.35 105 GLU C CA 1
ATOM 2723 C C . GLU C 1 105 ? 66.950 15.510 46.374 1.00 62.41 105 GLU C C 1
ATOM 2724 O O . GLU C 1 105 ? 67.258 15.059 47.467 1.00 61.67 105 GLU C O 1
ATOM 2730 N N . ILE C 1 106 ? 65.802 15.241 45.756 1.00 63.15 106 ILE C N 1
ATOM 2731 C CA . ILE C 1 106 ? 64.798 14.289 46.226 1.00 64.15 106 ILE C CA 1
ATOM 2732 C C . ILE C 1 106 ? 64.601 13.290 45.075 1.00 65.11 106 ILE C C 1
ATOM 2733 O O . ILE C 1 106 ? 65.364 13.335 44.138 1.00 66.68 106 ILE C O 1
ATOM 2738 N N . LYS C 1 107 ? 63.594 12.420 45.094 1.00 66.06 107 LYS C N 1
ATOM 2739 C CA . LYS C 1 107 ? 63.403 11.422 43.999 1.00 66.16 107 LYS C CA 1
ATOM 2740 C C . LYS C 1 107 ? 62.182 11.710 43.183 1.00 66.08 107 LYS C C 1
ATOM 2741 O O . LYS C 1 107 ? 61.162 12.139 43.746 1.00 65.51 107 LYS C O 1
ATOM 2747 N N . ARG C 1 108 ? 62.247 11.414 41.876 1.00 66.49 108 ARG C N 1
ATOM 2748 C CA . ARG C 1 108 ? 61.064 11.538 40.989 1.00 66.66 108 ARG C CA 1
ATOM 2749 C C . ARG C 1 108 ? 59.945 10.882 41.769 1.00 65.90 108 ARG C C 1
ATOM 2750 O O . ARG C 1 108 ? 60.133 9.880 42.452 1.00 65.83 108 ARG C O 1
ATOM 2758 N N . GLY C 1 109 ? 58.791 11.501 41.753 1.00 65.49 109 GLY C N 1
ATOM 2759 C CA . GLY C 1 109 ? 57.633 10.851 42.330 1.00 65.19 109 GLY C CA 1
ATOM 2760 C C . GLY C 1 109 ? 57.259 11.272 43.734 1.00 64.94 109 GLY C C 1
ATOM 2761 O O . GLY C 1 109 ? 56.079 11.178 44.099 1.00 65.34 109 GLY C O 1
ATOM 2762 N N . ASP C 1 110 ? 58.252 11.696 44.515 1.00 64.18 110 ASP C N 1
ATOM 2763 C CA . ASP C 1 110 ? 58.020 12.285 45.830 1.00 63.65 110 ASP C CA 1
ATOM 2764 C C . ASP C 1 110 ? 56.937 13.388 45.808 1.00 63.01 110 ASP C C 1
ATOM 2765 O O . ASP C 1 110 ? 56.882 14.199 44.870 1.00 62.75 110 ASP C O 1
ATOM 2770 N N . ALA C 1 111 ? 56.077 13.399 46.837 1.00 61.82 111 ALA C N 1
ATOM 2771 C CA . ALA C 1 111 ? 55.001 14.380 46.925 1.00 61.08 111 ALA C CA 1
ATOM 2772 C C . ALA C 1 111 ? 55.578 15.676 47.477 1.00 60.08 111 ALA C C 1
ATOM 2773 O O . ALA C 1 111 ? 56.411 15.682 48.373 1.00 60.57 111 ALA C O 1
ATOM 2775 N N . ILE C 1 112 ? 55.119 16.782 46.937 1.00 58.80 112 ILE C N 1
ATOM 2776 C CA . ILE C 1 112 ? 55.794 18.048 47.085 1.00 57.64 112 ILE C CA 1
ATOM 2777 C C . ILE C 1 112 ? 54.707 19.083 47.213 1.00 56.47 112 ILE C C 1
ATOM 2778 O O . ILE C 1 112 ? 53.753 19.043 46.449 1.00 54.86 112 ILE C O 1
ATOM 2783 N N . LEU C 1 113 ? 54.843 19.996 48.170 1.00 55.48 113 LEU C N 1
ATOM 2784 C C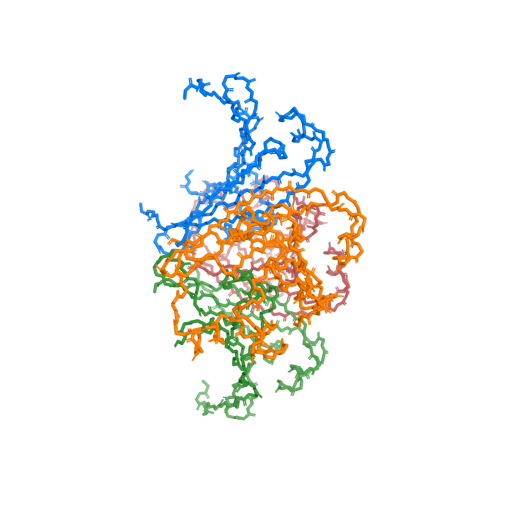A . LEU C 1 113 ? 53.931 21.125 48.279 1.00 54.94 113 LEU C CA 1
ATOM 2785 C C . LEU C 1 113 ? 54.279 22.122 47.200 1.00 54.20 113 LEU C C 1
ATOM 2786 O O . LEU C 1 113 ? 55.444 22.375 46.915 1.00 53.15 113 LEU C O 1
ATOM 2791 N N . ARG C 1 114 ? 53.258 22.725 46.625 1.00 54.10 114 ARG C N 1
ATOM 2792 C CA . ARG C 1 114 ? 53.501 23.765 45.669 1.00 54.81 114 ARG C CA 1
ATOM 2793 C C . ARG C 1 114 ? 52.623 24.972 45.912 1.00 53.90 114 ARG C C 1
ATOM 2794 O O . ARG C 1 114 ? 51.422 24.832 46.045 1.00 54.39 114 ARG C O 1
ATOM 2802 N N . VAL C 1 115 ? 53.213 26.153 45.967 1.00 53.16 115 VAL C N 1
ATOM 2803 C CA . VAL C 1 115 ? 52.442 27.349 46.231 1.00 53.60 115 VAL C CA 1
ATOM 2804 C C . VAL C 1 115 ? 52.373 28.135 44.919 1.00 54.26 115 VAL C C 1
ATOM 2805 O O . VAL C 1 115 ? 53.413 28.418 44.330 1.00 54.12 115 VAL C O 1
ATOM 2809 N N . ARG C 1 116 ? 51.170 28.440 44.426 1.00 54.69 116 ARG C N 1
ATOM 2810 C CA . ARG C 1 116 ? 51.016 29.322 43.245 1.00 54.61 116 ARG C CA 1
ATOM 2811 C C . ARG C 1 116 ? 50.613 30.695 43.725 1.00 53.83 116 ARG C C 1
ATOM 2812 O O . ARG C 1 116 ? 49.766 30.812 44.564 1.00 54.18 116 ARG C O 1
ATOM 2820 N N . GLN C 1 117 ? 51.231 31.738 43.228 1.00 53.86 117 GLN C N 1
ATOM 2821 C CA . GLN C 1 117 ? 50.842 33.088 43.587 1.00 54.23 117 GLN C CA 1
ATOM 2822 C C . GLN C 1 117 ? 50.613 33.881 42.290 1.00 54.72 117 GLN C C 1
ATOM 2823 O O . GLN C 1 117 ? 51.434 33.789 41.358 1.00 54.03 117 GLN C O 1
ATOM 2829 N N . VAL C 1 118 ? 49.509 34.640 42.234 1.00 54.43 118 VAL C N 1
ATOM 2830 C CA . VAL C 1 118 ? 49.355 35.603 41.186 1.00 54.65 118 VAL C CA 1
ATOM 2831 C C . VAL C 1 118 ? 49.226 36.971 41.782 1.00 55.13 118 VAL C C 1
ATOM 2832 O O . VAL C 1 118 ? 48.413 37.148 42.670 1.00 54.87 118 VAL C O 1
ATOM 2836 N N . SER C 1 119 ? 49.989 37.940 41.271 1.00 55.97 119 SER C N 1
ATOM 2837 C CA . SER C 1 119 ? 49.785 39.348 41.625 1.00 57.58 119 SER C CA 1
ATOM 2838 C C . SER C 1 119 ? 49.101 40.152 40.532 1.00 58.63 119 SER C C 1
ATOM 2839 O O . SER C 1 119 ? 49.233 39.845 39.354 1.00 58.89 119 SER C O 1
ATOM 2842 N N . TYR C 1 120 ? 48.361 41.177 40.945 1.00 59.74 120 TYR C N 1
ATOM 2843 C CA . TYR C 1 120 ? 47.574 41.973 40.045 1.00 60.33 120 TYR C CA 1
ATOM 2844 C C . TYR C 1 120 ? 47.727 43.434 40.350 1.00 62.13 120 TYR C C 1
ATOM 2845 O O . TYR C 1 120 ? 47.803 43.831 41.518 1.00 61.73 120 TYR C O 1
ATOM 2854 N N . PHE C 1 121 ? 47.682 44.246 39.304 1.00 64.29 121 PHE C N 1
ATOM 2855 C CA . PHE C 1 121 ? 47.466 45.678 39.477 1.00 66.44 121 PHE C CA 1
ATOM 2856 C C . PHE C 1 121 ? 46.016 45.906 39.916 1.00 67.55 121 PHE C C 1
ATOM 2857 O O . PHE C 1 121 ? 45.200 44.962 39.906 1.00 67.95 121 PHE C O 1
ATOM 2865 N N . GLU C 1 122 ? 45.673 47.157 40.241 1.00 68.85 122 GLU C N 1
ATOM 2866 C CA . GLU C 1 122 ? 44.282 47.493 40.575 1.00 69.74 122 GLU C CA 1
ATOM 2867 C C . GLU C 1 122 ? 43.258 47.128 39.518 1.00 70.01 122 GLU C C 1
ATOM 2868 O O . GLU C 1 122 ? 42.248 46.490 39.859 1.00 70.22 122 GLU C O 1
ATOM 2874 N N . ASN C 1 123 ? 43.489 47.500 38.254 1.00 69.88 123 ASN C N 1
ATOM 2875 C CA . ASN C 1 123 ? 42.536 47.073 37.189 1.00 70.13 123 ASN C CA 1
ATOM 2876 C C . ASN C 1 123 ? 42.155 45.601 37.339 1.00 70.06 123 ASN C C 1
ATOM 2877 O O . ASN C 1 123 ? 41.119 45.150 36.787 1.00 70.80 123 ASN C O 1
ATOM 2882 N N . GLY C 1 124 ? 42.989 44.858 38.081 1.00 68.99 124 GLY C N 1
ATOM 2883 C CA . GLY C 1 124 ? 42.904 43.405 38.126 1.00 67.66 124 GLY C CA 1
ATOM 2884 C C . GLY C 1 124 ? 43.735 42.833 36.986 1.00 66.57 124 GLY C C 1
ATOM 2885 O O . GLY C 1 124 ? 43.597 41.646 36.650 1.00 66.08 124 GLY C O 1
ATOM 2886 N N . LEU C 1 125 ? 44.587 43.653 36.364 1.00 65.23 125 L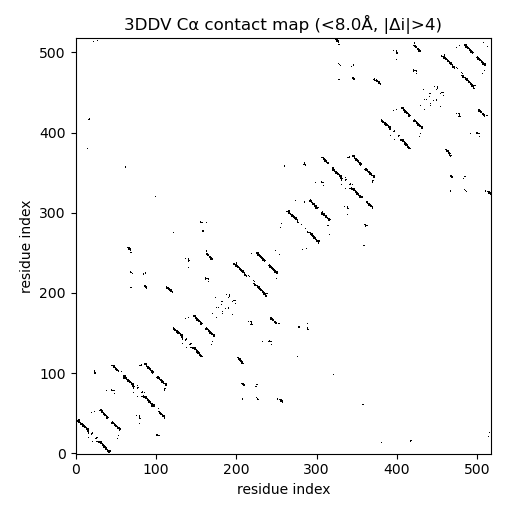EU C N 1
ATOM 2887 C CA . LEU C 1 125 ? 45.466 43.085 35.349 1.00 64.56 125 LEU C CA 1
ATOM 2888 C C . LEU C 1 125 ? 46.545 42.263 36.091 1.00 63.01 125 LEU C C 1
ATOM 2889 O O . LEU C 1 125 ? 47.251 42.796 36.952 1.00 62.37 125 LEU C O 1
ATOM 2894 N N . PRO C 1 126 ? 46.637 40.962 35.780 1.00 61.33 126 PRO C N 1
ATOM 2895 C CA . PRO C 1 126 ? 47.680 40.119 36.348 1.00 60.95 126 PRO C CA 1
ATOM 2896 C C . PRO C 1 126 ? 49.024 40.575 35.846 1.00 59.87 126 PRO C C 1
ATOM 2897 O O . PRO C 1 126 ? 49.116 40.910 34.685 1.00 59.65 126 PRO C O 1
ATOM 2901 N N . PHE C 1 127 ? 50.053 40.591 36.691 1.00 59.63 127 PHE C N 1
ATOM 2902 C CA . PHE C 1 127 ? 51.408 40.798 36.182 1.00 59.64 127 PHE C CA 1
ATOM 2903 C C . PHE C 1 127 ? 52.489 39.802 36.552 1.00 59.10 127 PHE C C 1
ATOM 2904 O O . PHE C 1 127 ? 53.538 39.788 35.916 1.00 59.38 127 PHE C O 1
ATOM 2912 N N . GLU C 1 128 ? 52.283 39.002 37.586 1.00 58.55 128 GLU C N 1
ATOM 2913 C CA . GLU C 1 128 ? 53.269 38.009 37.925 1.00 57.42 128 GLU C CA 1
ATOM 2914 C C . GLU C 1 128 ? 52.627 36.743 38.384 1.00 55.74 128 GLU C C 1
ATOM 2915 O O . GLU C 1 128 ? 51.628 36.768 39.069 1.00 54.58 128 GLU C O 1
ATOM 2921 N N . TYR C 1 129 ? 53.179 35.626 37.952 1.00 55.58 129 TYR C N 1
ATOM 2922 C CA . TYR C 1 129 ? 52.651 34.320 38.324 1.00 55.58 129 TYR C CA 1
ATOM 2923 C C . TYR C 1 129 ? 53.840 33.580 38.851 1.00 54.98 129 TYR C C 1
ATOM 2924 O O . TYR C 1 129 ? 54.789 33.416 38.124 1.00 55.28 129 TYR C O 1
ATOM 2933 N N . VAL C 1 130 ? 53.857 33.248 40.141 1.00 54.60 130 VAL C N 1
ATOM 2934 C CA . VAL C 1 130 ? 55.027 32.591 40.739 1.00 53.74 130 VAL C CA 1
ATOM 2935 C C . VAL C 1 130 ? 54.605 31.232 41.241 1.00 53.35 130 VAL C C 1
ATOM 2936 O O . VAL C 1 130 ? 53.539 31.081 41.802 1.00 52.34 130 VAL C O 1
ATOM 2940 N N . ARG C 1 131 ? 55.416 30.220 41.014 1.00 53.83 131 ARG C N 1
ATOM 2941 C CA . ARG C 1 131 ? 55.052 28.879 41.445 1.00 55.03 131 ARG C CA 1
ATOM 2942 C C . ARG C 1 131 ? 56.266 28.285 42.101 1.00 55.49 131 ARG C C 1
ATOM 2943 O O . ARG C 1 131 ? 57.340 28.174 41.482 1.00 56.20 131 ARG C O 1
ATOM 2951 N N . THR C 1 132 ? 56.105 27.971 43.381 1.00 56.06 132 THR C N 1
ATOM 2952 C CA . THR C 1 132 ? 57.163 27.454 44.209 1.00 56.83 132 THR C CA 1
ATOM 2953 C C . THR C 1 132 ? 56.905 26.021 44.572 1.00 56.62 132 THR C C 1
ATOM 2954 O O . THR C 1 132 ? 55.822 25.675 44.935 1.00 57.13 132 THR C O 1
ATOM 2958 N N . GLN C 1 133 ? 57.910 25.180 44.454 1.00 57.47 133 GLN C N 1
ATOM 2959 C CA . GLN C 1 133 ? 57.813 23.794 44.878 1.00 58.32 133 GLN C CA 1
ATOM 2960 C C . GLN C 1 133 ? 58.887 23.516 45.881 1.00 58.17 133 GLN C C 1
ATOM 2961 O O . GLN C 1 133 ? 60.008 23.959 45.678 1.00 57.18 133 GLN C O 1
ATOM 2967 N N . TYR C 1 134 ? 58.538 22.755 46.929 1.00 59.55 134 TYR C N 1
ATOM 2968 C CA . TYR C 1 134 ? 59.394 22.550 48.095 1.00 60.81 134 TYR C CA 1
ATOM 2969 C C . TYR C 1 134 ? 60.115 21.221 48.082 1.00 62.09 134 TYR C C 1
ATOM 2970 O O . TYR C 1 134 ? 59.508 20.220 47.773 1.00 62.41 134 TYR C O 1
ATOM 2979 N N . ALA C 1 135 ? 61.370 21.213 48.476 1.00 63.97 135 ALA C N 1
ATOM 2980 C CA . ALA C 1 135 ? 62.162 20.000 48.493 1.00 65.66 135 ALA C CA 1
ATOM 2981 C C . ALA C 1 135 ? 61.733 18.935 49.494 1.00 67.51 135 ALA C C 1
ATOM 2982 O O . ALA C 1 135 ? 62.503 18.595 50.364 1.00 68.25 135 ALA C O 1
ATOM 2984 N N . GLY C 1 136 ? 60.532 18.391 49.359 1.00 68.87 136 GLY C N 1
ATOM 2985 C CA . GLY C 1 136 ? 60.009 17.405 50.292 1.00 69.24 136 GLY C CA 1
ATOM 2986 C C . GLY C 1 136 ? 58.642 17.889 50.687 1.00 70.99 136 GLY C C 1
ATOM 2987 O O . GLY C 1 136 ? 58.351 19.041 50.473 1.00 71.43 136 GLY C O 1
ATOM 2988 N N . SER C 1 137 ? 57.768 17.041 51.201 1.00 72.93 137 SER C N 1
ATOM 2989 C CA . SER C 1 137 ? 58.088 15.724 51.677 1.00 73.74 137 SER C CA 1
ATOM 2990 C C . SER C 1 137 ? 58.983 15.956 52.850 1.00 73.88 137 SER C C 1
ATOM 2991 O O . SER C 1 137 ? 60.170 15.634 52.868 1.00 74.37 137 SER C O 1
ATOM 2994 N N . ARG C 1 138 ? 58.375 16.594 53.826 1.00 73.65 138 ARG C N 1
ATOM 2995 C CA . ARG C 1 138 ? 59.084 17.040 54.978 1.00 73.53 138 ARG C CA 1
ATOM 2996 C C . ARG C 1 138 ? 58.556 18.391 55.349 1.00 72.36 138 ARG C C 1
ATOM 2997 O O . ARG C 1 138 ? 58.205 18.612 56.490 1.00 72.56 138 ARG C O 1
ATOM 3005 N N . PHE C 1 139 ? 58.489 19.297 54.387 1.00 20.00 139 PHE C N 1
ATOM 3006 C CA . PHE C 1 139 ? 57.970 20.620 54.663 1.00 20.00 139 PHE C CA 1
ATOM 3007 C C . PHE C 1 139 ? 56.499 20.600 54.999 1.00 20.00 139 PHE C C 1
ATOM 3008 O O . PHE C 1 139 ? 55.748 19.826 54.464 1.00 67.31 139 PHE C O 1
ATOM 3016 N N . GLU C 1 140 ? 56.100 21.482 55.889 1.00 64.62 140 GLU C N 1
ATOM 3017 C CA . GLU C 1 140 ? 54.753 21.548 56.350 1.00 63.49 140 GLU C CA 1
ATOM 3018 C C . GLU C 1 140 ? 54.481 22.995 56.455 1.00 61.46 140 GLU C C 1
ATOM 3019 O O . GLU C 1 140 ? 55.378 23.740 56.707 1.00 60.78 140 GLU C O 1
ATOM 3025 N N . PHE C 1 141 ? 53.247 23.414 56.271 1.00 60.36 141 PHE C N 1
ATOM 3026 C CA . PHE C 1 141 ? 52.941 24.783 56.561 1.00 60.22 141 PHE C CA 1
ATOM 3027 C C . PHE C 1 141 ? 51.978 24.740 57.686 1.00 60.18 141 PHE C C 1
ATOM 3028 O O . PHE C 1 141 ? 51.250 23.799 57.834 1.00 60.02 141 PHE C O 1
ATOM 3036 N N . TYR C 1 142 ? 51.970 25.774 58.489 1.00 61.23 142 TYR C N 1
ATOM 3037 C CA . TYR C 1 142 ? 51.138 25.771 59.650 1.00 61.45 142 TYR C CA 1
ATOM 3038 C C . TYR C 1 142 ? 50.397 27.061 59.758 1.00 62.11 142 TYR C C 1
ATOM 3039 O O . TYR C 1 142 ? 50.959 28.123 59.664 1.00 62.77 142 TYR C O 1
ATOM 3048 N N . LEU C 1 143 ? 49.102 26.938 59.943 1.00 63.09 143 LEU C N 1
ATOM 3049 C CA . LEU C 1 143 ? 48.229 28.061 59.916 1.00 64.77 143 LEU C CA 1
ATOM 3050 C C . LEU C 1 143 ? 47.351 28.062 61.127 1.00 65.85 143 LEU C C 1
ATOM 3051 O O . LEU C 1 143 ? 47.117 27.056 61.732 1.00 65.64 143 LEU C O 1
ATOM 3056 N N . GLU C 1 144 ? 46.830 29.227 61.427 1.00 67.80 144 GLU C N 1
ATOM 3057 C CA . GLU C 1 144 ? 45.981 29.520 62.604 1.00 69.24 144 GLU C CA 1
ATOM 3058 C C . GLU C 1 144 ? 44.827 30.482 62.282 1.00 70.32 144 GLU C C 1
ATOM 3059 O O . GLU C 1 144 ? 45.070 31.541 61.721 1.00 70.84 144 GLU C O 1
ATOM 3065 N N . LYS C 1 145 ? 43.599 30.116 62.679 1.00 71.59 145 LYS C N 1
ATOM 3066 C CA . LYS C 1 145 ? 42.360 30.923 62.533 1.00 72.08 145 LYS C CA 1
ATOM 3067 C C . LYS C 1 145 ? 41.751 31.298 63.884 1.00 71.61 145 LYS C C 1
ATOM 3068 O O . LYS C 1 145 ? 42.290 30.955 64.938 1.00 71.30 145 LYS C O 1
ATOM 3074 N N . SER D 1 7 ? 27.301 16.677 47.425 1.00 70.28 7 SER D N 1
ATOM 3075 C CA . SER D 1 7 ? 27.379 15.189 47.460 1.00 70.91 7 SER D CA 1
ATOM 3076 C C . SER D 1 7 ? 28.607 14.682 48.232 1.00 70.88 7 SER D C 1
ATOM 3077 O O . SER D 1 7 ? 29.759 15.076 47.997 1.00 70.83 7 SER D O 1
ATOM 3080 N N . SER D 1 8 ? 28.342 13.783 49.162 1.00 70.66 8 SER D N 1
ATOM 3081 C CA . SER D 1 8 ? 29.396 13.177 49.956 1.00 70.03 8 SER D CA 1
ATOM 3082 C C . SER D 1 8 ? 28.913 11.792 50.355 1.00 69.46 8 SER D C 1
ATOM 3083 O O . SER D 1 8 ? 27.725 11.504 50.279 1.00 69.72 8 SER D O 1
ATOM 3086 N N . ARG D 1 9 ? 29.838 10.927 50.734 1.00 68.46 9 ARG D N 1
ATOM 3087 C CA . ARG D 1 9 ? 29.491 9.565 51.094 1.00 67.55 9 ARG D CA 1
ATOM 3088 C C . ARG D 1 9 ? 30.226 9.348 52.390 1.00 66.18 9 ARG D C 1
ATOM 3089 O O . ARG D 1 9 ? 31.359 9.803 52.518 1.00 65.62 9 ARG D O 1
ATOM 3097 N N . THR D 1 10 ? 29.569 8.693 53.344 1.00 64.40 10 THR D N 1
ATOM 3098 C CA . THR D 1 10 ? 30.178 8.357 54.619 1.00 63.85 10 THR D CA 1
ATOM 3099 C C . THR D 1 10 ? 30.723 6.941 54.602 1.00 63.26 10 THR D C 1
ATOM 3100 O O . THR D 1 10 ? 29.983 6.005 54.752 1.00 63.37 10 THR D O 1
ATOM 3104 N N . VAL D 1 11 ? 32.030 6.785 54.452 1.00 62.98 11 VAL D N 1
ATOM 3105 C CA . VAL D 1 11 ? 32.659 5.458 54.543 1.00 62.15 11 VAL D CA 1
ATOM 3106 C C . VAL D 1 11 ? 32.458 4.782 55.893 1.00 61.34 11 VAL D C 1
ATOM 3107 O O . VAL D 1 11 ? 32.314 3.584 55.936 1.00 61.21 11 VAL D O 1
ATOM 3111 N N . SER D 1 12 ? 32.495 5.529 56.991 1.00 60.71 12 SER D N 1
ATOM 3112 C CA . SER D 1 12 ? 32.396 4.907 58.331 1.00 60.12 12 SER D CA 1
ATOM 3113 C C . SER D 1 12 ? 32.055 5.885 59.465 1.00 59.39 12 SER D C 1
ATOM 3114 O O . SER D 1 12 ? 32.184 7.095 59.319 1.00 59.58 12 SER D O 1
ATOM 3117 N N . TYR D 1 13 ? 31.618 5.344 60.599 1.00 58.40 13 TYR D N 1
ATOM 3118 C CA . TYR D 1 13 ? 31.051 6.158 61.662 1.00 57.87 13 TYR D CA 1
ATOM 3119 C C . TYR D 1 13 ? 30.858 5.301 62.904 1.00 57.19 13 TYR D C 1
ATOM 3120 O O . TYR D 1 13 ? 29.841 4.671 63.071 1.00 56.54 13 TYR D O 1
ATOM 3129 N N . PHE D 1 14 ? 31.853 5.285 63.775 1.00 57.03 14 PHE D N 1
ATOM 3130 C CA . PHE D 1 14 ? 31.795 4.471 64.982 1.00 56.76 14 PHE D CA 1
ATOM 3131 C C . PHE D 1 14 ? 32.260 5.292 66.188 1.00 55.56 14 PHE D C 1
ATOM 3132 O O . PHE D 1 14 ? 32.658 6.437 66.055 1.00 55.79 14 PHE D O 1
ATOM 3140 N N . VAL D 1 15 ? 32.140 4.687 67.353 1.00 54.01 15 VAL D N 1
ATOM 3141 C CA . VAL D 1 15 ? 32.687 5.157 68.592 1.00 53.45 15 VAL D CA 1
ATOM 3142 C C . VAL D 1 15 ? 33.861 4.234 68.911 1.00 53.50 15 VAL D C 1
ATOM 3143 O O . VAL D 1 15 ? 33.802 3.064 68.597 1.00 53.90 15 VAL D O 1
ATOM 3147 N N . ALA D 1 16 ? 34.925 4.753 69.521 1.00 53.25 16 ALA D N 1
ATOM 3148 C CA . ALA D 1 16 ? 36.168 3.995 69.700 1.00 52.94 16 ALA D CA 1
ATOM 3149 C C . ALA D 1 16 ? 37.054 4.702 70.707 1.00 53.05 16 ALA D C 1
ATOM 3150 O O . ALA D 1 16 ? 36.875 5.881 71.004 1.00 52.69 16 ALA D O 1
ATOM 3152 N N . LYS D 1 17 ? 38.014 3.968 71.248 1.00 53.58 17 LYS D N 1
ATOM 3153 C CA . LYS D 1 17 ? 39.031 4.570 72.091 1.00 53.27 17 LYS D CA 1
ATOM 3154 C C . LYS D 1 17 ? 40.064 5.220 71.191 1.00 53.09 17 LYS D C 1
ATOM 3155 O O . LYS D 1 17 ? 40.336 4.702 70.114 1.00 53.85 17 LYS D O 1
ATOM 3161 N N . PRO D 1 18 ? 40.613 6.378 71.604 1.00 52.38 18 PRO D N 1
ATOM 3162 C CA . PRO D 1 18 ? 41.544 7.186 70.800 1.00 52.13 18 PRO D CA 1
ATOM 3163 C C . PRO D 1 18 ? 42.911 6.568 70.545 1.00 51.18 18 PRO D C 1
ATOM 3164 O O . PRO D 1 18 ? 43.394 5.788 71.314 1.00 50.34 18 PRO D O 1
ATOM 3168 N N . SER D 1 19 ? 43.546 6.945 69.458 1.00 51.64 19 SER D N 1
ATOM 3169 C CA . SER D 1 19 ? 44.960 6.663 69.329 1.00 52.34 19 SER D CA 1
ATOM 3170 C C . SER D 1 19 ? 45.692 7.678 70.180 1.00 52.37 19 SER D C 1
ATOM 3171 O O . SER D 1 19 ? 45.086 8.576 70.763 1.00 52.71 19 SER D O 1
ATOM 3174 N N . SER D 1 20 ? 46.996 7.584 70.247 1.00 52.46 20 SER D N 1
ATOM 3175 C CA . SER D 1 20 ? 47.705 8.645 70.955 1.00 52.88 20 SER D CA 1
ATOM 3176 C C . SER D 1 20 ? 47.614 10.001 70.234 1.00 52.38 20 SER D C 1
ATOM 3177 O O . SER D 1 20 ? 47.482 11.023 70.901 1.00 52.76 20 SER D O 1
ATOM 3180 N N . SER D 1 21 ? 47.656 10.039 68.905 1.00 51.77 21 SER D N 1
ATOM 3181 C CA . SER D 1 21 ? 47.443 11.317 68.231 1.00 51.78 21 SER D CA 1
ATOM 3182 C C . SER D 1 21 ? 46.121 11.882 68.658 1.00 51.13 21 SER D C 1
ATOM 3183 O O . SER D 1 21 ? 46.000 13.063 68.981 1.00 51.38 21 SER D O 1
ATOM 3186 N N . GLU D 1 22 ? 45.101 11.045 68.637 1.00 50.01 22 GLU D N 1
ATOM 3187 C CA . GLU D 1 22 ? 43.801 11.558 68.994 1.00 49.38 22 GLU D CA 1
ATOM 3188 C C . GLU D 1 22 ? 43.791 12.046 70.458 1.00 48.23 22 GLU D C 1
ATOM 3189 O O . GLU D 1 22 ? 43.277 13.120 70.712 1.00 46.84 22 GLU D O 1
ATOM 3195 N N . MET D 1 23 ? 44.403 11.290 71.371 1.00 47.79 23 MET D N 1
ATOM 3196 C CA . MET D 1 23 ? 44.487 11.694 72.792 1.00 48.94 23 MET D CA 1
ATOM 3197 C C . MET D 1 23 ? 45.106 13.070 72.925 1.00 47.75 23 MET D C 1
ATOM 3198 O O . MET D 1 23 ? 44.542 13.970 73.555 1.00 45.53 23 MET D O 1
ATOM 3203 N N . GLU D 1 24 ? 46.266 13.174 72.275 1.00 47.39 24 GLU D N 1
ATOM 3204 C CA . GLU D 1 24 ? 47.091 14.346 72.263 1.00 47.55 24 GLU D CA 1
ATOM 3205 C C . GLU D 1 24 ? 46.386 15.549 71.684 1.00 46.54 24 GLU D C 1
ATOM 3206 O O . GLU D 1 24 ? 46.296 16.539 72.332 1.00 46.38 24 GLU D O 1
ATOM 3212 N N . LYS D 1 25 ? 45.812 15.474 70.502 1.00 46.10 25 LYS D N 1
ATOM 3213 C CA . LYS D 1 25 ? 45.239 16.695 69.934 1.00 45.49 25 LYS D CA 1
ATOM 3214 C C . LYS D 1 25 ? 43.911 17.038 70.574 1.00 44.85 25 LYS D C 1
ATOM 3215 O O . LYS D 1 25 ? 43.491 18.185 70.489 1.00 44.66 25 LYS D O 1
ATOM 3221 N N . LEU D 1 26 ? 43.234 16.053 71.172 1.00 43.99 26 LEU D N 1
ATOM 3222 C CA . LEU D 1 26 ? 41.900 16.280 71.798 1.00 43.33 26 LEU D CA 1
ATOM 3223 C C . LEU D 1 26 ? 41.955 16.415 73.324 1.00 43.03 26 LEU D C 1
ATOM 3224 O O . LEU D 1 26 ? 40.928 16.597 73.956 1.00 42.84 26 LEU D O 1
ATOM 3229 N N . GLN D 1 27 ? 43.147 16.348 73.909 1.00 43.40 27 GLN D N 1
ATOM 3230 C CA . GLN D 1 27 ? 43.309 16.452 75.377 1.00 43.64 27 GLN D CA 1
ATOM 3231 C C . GLN D 1 27 ? 42.405 15.470 76.084 1.00 42.54 27 GLN D C 1
ATOM 3232 O O . GLN D 1 27 ? 41.520 15.848 76.819 1.00 41.00 27 GLN D O 1
ATOM 3238 N N . LEU D 1 28 ? 42.639 14.205 75.790 1.00 42.98 28 LEU D N 1
ATOM 3239 C CA . LEU D 1 28 ? 41.841 13.084 76.250 1.00 43.72 28 LEU D CA 1
ATOM 3240 C C . LEU D 1 28 ? 42.754 12.060 76.878 1.00 44.47 28 LEU D C 1
ATOM 3241 O O . LEU D 1 28 ? 43.913 11.926 76.486 1.00 44.93 28 LEU D O 1
ATOM 3246 N N . GLY D 1 29 ? 42.243 11.346 77.870 1.00 45.40 29 GLY D N 1
ATOM 3247 C CA . GLY D 1 29 ? 42.942 10.198 78.401 1.00 46.18 29 GLY D CA 1
ATOM 3248 C C . GLY D 1 29 ? 42.577 8.984 77.568 1.00 47.53 29 GLY D C 1
ATOM 3249 O O . GLY D 1 29 ? 41.624 9.028 76.789 1.00 48.11 29 GLY D O 1
ATOM 3250 N N . PRO D 1 30 ? 43.312 7.872 77.757 1.00 48.45 30 PRO D N 1
ATOM 3251 C CA . PRO D 1 30 ? 43.220 6.752 76.830 1.00 48.57 30 PRO D CA 1
ATOM 3252 C C . PRO D 1 30 ? 41.851 6.098 76.839 1.00 49.40 30 PRO D C 1
ATOM 3253 O O . PRO D 1 30 ? 41.434 5.545 75.795 1.00 50.57 30 PRO D O 1
ATOM 3257 N N . GLU D 1 31 ? 41.130 6.205 77.949 1.00 49.31 31 GLU D N 1
ATOM 3258 C CA . GLU D 1 31 ? 39.796 5.607 78.016 1.00 49.99 31 GLU D CA 1
ATOM 3259 C C . GLU D 1 31 ? 38.608 6.517 77.644 1.00 49.93 31 GLU D C 1
ATOM 3260 O O . GLU D 1 31 ? 37.467 6.086 77.755 1.00 50.02 31 GLU D O 1
ATOM 3266 N N . ASP D 1 32 ? 38.836 7.754 77.218 1.00 49.95 32 ASP D N 1
ATOM 3267 C CA . ASP D 1 32 ? 37.705 8.587 76.783 1.00 50.28 32 ASP D CA 1
ATOM 3268 C C . ASP D 1 32 ? 37.422 8.308 75.331 1.00 50.74 32 ASP D C 1
ATOM 3269 O O . ASP D 1 32 ? 38.329 8.352 74.512 1.00 51.14 32 ASP D O 1
ATOM 3274 N N . SER D 1 33 ? 36.167 8.068 74.993 1.00 51.07 33 SER D N 1
ATOM 3275 C CA . SER D 1 33 ? 35.830 7.629 73.651 1.00 51.30 33 SER D CA 1
ATOM 3276 C C . SER D 1 33 ? 35.786 8.773 72.659 1.00 51.50 33 SER D C 1
ATOM 3277 O O . SER D 1 33 ? 35.565 9.920 73.006 1.00 52.14 33 SER D O 1
ATOM 3280 N N . ILE D 1 34 ? 35.997 8.447 71.403 1.00 51.61 34 ILE D N 1
ATOM 3281 C CA . ILE D 1 34 ? 35.818 9.413 70.351 1.00 51.35 34 ILE D CA 1
ATOM 3282 C C . ILE D 1 34 ? 34.754 8.867 69.427 1.00 51.64 34 ILE D C 1
ATOM 3283 O O . ILE D 1 34 ? 34.588 7.657 69.309 1.00 50.67 34 ILE D O 1
ATOM 3288 N N . LEU D 1 35 ? 33.991 9.764 68.826 1.00 52.69 35 LEU D N 1
ATOM 3289 C CA . LEU D 1 35 ? 33.234 9.430 67.630 1.00 53.69 35 LEU D CA 1
ATOM 3290 C C . LEU D 1 35 ? 34.194 9.623 66.489 1.00 53.57 35 LEU D C 1
ATOM 3291 O O . LEU D 1 35 ? 34.795 10.652 66.391 1.00 52.47 35 LEU D O 1
ATOM 3296 N N . ARG D 1 36 ? 34.325 8.619 65.640 1.00 54.95 36 ARG D N 1
ATOM 3297 C CA . ARG D 1 36 ? 35.216 8.684 64.495 1.00 55.94 36 ARG D CA 1
ATOM 3298 C C . ARG D 1 36 ? 34.470 8.440 63.197 1.00 56.96 36 ARG D C 1
ATOM 3299 O O . ARG D 1 36 ? 33.839 7.405 62.988 1.00 56.96 36 ARG D O 1
ATOM 3307 N N . MET D 1 37 ? 34.591 9.414 62.321 1.00 58.20 37 MET D N 1
ATOM 3308 C CA . MET D 1 37 ? 33.721 9.583 61.195 1.00 59.27 37 MET D CA 1
ATOM 3309 C C . MET D 1 37 ? 34.558 9.754 59.965 1.00 59.05 37 MET D C 1
ATOM 3310 O O . MET D 1 37 ? 35.446 10.576 59.940 1.00 58.57 37 MET D O 1
ATOM 3315 N N . GLU D 1 38 ? 34.279 8.969 58.940 1.00 60.47 38 GLU D N 1
ATOM 3316 C CA . GLU D 1 38 ? 35.037 9.029 57.678 1.00 61.25 38 GLU D CA 1
ATOM 3317 C C . GLU D 1 38 ? 34.102 9.226 56.504 1.00 62.29 38 GLU D C 1
ATOM 3318 O O . GLU D 1 38 ? 33.001 8.672 56.441 1.00 62.08 38 GLU D O 1
ATOM 3324 N N . ARG D 1 39 ? 34.567 10.022 55.561 1.00 63.49 39 ARG D N 1
ATOM 3325 C CA . ARG D 1 39 ? 33.707 10.566 54.548 1.00 64.93 39 ARG D CA 1
ATOM 3326 C C . ARG D 1 39 ? 34.531 10.930 53.282 1.00 64.40 39 ARG D C 1
ATOM 3327 O O . ARG D 1 39 ? 35.701 11.247 53.369 1.00 64.42 39 ARG D O 1
ATOM 3335 N N . ILE D 1 40 ? 33.909 10.816 52.112 1.00 64.64 40 ILE D N 1
ATOM 3336 C CA . ILE D 1 40 ? 34.471 11.243 50.835 1.00 64.64 40 ILE D CA 1
ATOM 3337 C C . ILE D 1 40 ? 33.585 12.362 50.351 1.00 64.73 40 ILE D C 1
ATOM 3338 O O . ILE D 1 40 ? 32.399 12.353 50.580 1.00 64.61 40 ILE D O 1
ATOM 3343 N N . ARG D 1 41 ? 34.156 13.338 49.692 1.00 65.80 41 ARG D N 1
ATOM 3344 C CA . ARG D 1 41 ? 33.360 14.396 49.100 1.00 67.39 41 ARG D CA 1
ATOM 3345 C C . ARG D 1 41 ? 33.655 14.536 47.613 1.00 66.80 41 ARG D C 1
ATOM 3346 O O . ARG D 1 41 ? 34.823 14.499 47.198 1.00 66.28 41 ARG D O 1
ATOM 3354 N N . PHE D 1 42 ? 32.593 14.705 46.828 1.00 66.43 42 PHE D N 1
ATOM 3355 C CA . PHE D 1 42 ? 32.710 14.700 45.370 1.00 66.95 42 PHE D CA 1
ATOM 3356 C C . PHE D 1 42 ? 32.398 16.062 44.726 1.00 67.63 42 PHE D C 1
ATOM 3357 O O . PHE D 1 42 ? 31.595 16.838 45.246 1.00 67.95 42 PHE D O 1
ATOM 3365 N N . ALA D 1 43 ? 33.044 16.349 43.595 1.00 68.66 43 ALA D N 1
ATOM 3366 C CA . ALA D 1 43 ? 32.677 17.499 42.749 1.00 69.12 43 ALA D CA 1
ATOM 3367 C C . ALA D 1 43 ? 32.588 17.004 41.320 1.00 69.88 43 ALA D C 1
ATOM 3368 O O . ALA D 1 43 ? 33.533 16.382 40.811 1.00 70.58 43 ALA D O 1
ATOM 3370 N N . ASP D 1 44 ? 31.442 17.275 40.690 1.00 70.97 44 ASP D N 1
ATOM 3371 C CA . ASP D 1 44 ? 31.062 16.707 39.381 1.00 70.85 44 ASP D CA 1
ATOM 3372 C C . ASP D 1 44 ? 31.213 15.170 39.460 1.00 70.65 44 ASP D C 1
ATOM 3373 O O . ASP D 1 44 ? 31.779 14.523 38.583 1.00 70.88 44 ASP D O 1
ATOM 3378 N N . ASP D 1 45 ? 30.743 14.604 40.567 1.00 70.19 45 ASP D N 1
ATOM 3379 C CA . ASP D 1 45 ? 30.796 13.160 40.785 1.00 70.17 45 ASP D CA 1
ATOM 3380 C C . ASP D 1 45 ? 32.221 12.544 40.776 1.00 69.43 45 ASP D C 1
ATOM 3381 O O . ASP D 1 45 ? 32.377 11.319 40.794 1.00 68.92 45 ASP D O 1
ATOM 3386 N N . ILE D 1 46 ? 33.250 13.384 40.775 1.00 68.72 46 ILE D N 1
ATOM 3387 C CA . ILE D 1 46 ? 34.625 12.904 40.971 1.00 68.51 46 ILE D CA 1
ATOM 3388 C C . ILE D 1 46 ? 35.000 13.159 42.448 1.00 67.81 46 ILE D C 1
ATOM 3389 O O . ILE D 1 46 ? 34.719 14.261 42.962 1.00 67.36 46 ILE D O 1
ATOM 3394 N N . PRO D 1 47 ? 35.602 12.147 43.137 1.00 66.66 47 PRO D N 1
ATOM 3395 C CA . PRO D 1 47 ? 36.103 12.358 44.507 1.00 65.66 47 PRO D CA 1
ATOM 3396 C C . PRO D 1 47 ? 37.032 13.557 44.538 1.00 64.80 47 PRO D C 1
ATOM 3397 O O . PRO D 1 47 ? 37.815 13.714 43.612 1.00 64.49 47 PRO D O 1
ATOM 3401 N N . ILE D 1 48 ? 36.913 14.412 45.561 1.00 63.83 48 ILE D N 1
ATOM 3402 C CA . ILE D 1 48 ? 37.854 15.519 45.775 1.00 63.05 48 ILE D CA 1
ATOM 3403 C C . ILE D 1 48 ? 38.722 15.224 46.995 1.00 61.96 48 ILE D C 1
ATOM 3404 O O . ILE D 1 48 ? 39.929 15.446 46.949 1.00 62.48 48 ILE D O 1
ATOM 3409 N N . CYS D 1 49 ? 38.136 14.719 48.077 1.00 60.33 49 CYS D N 1
ATOM 3410 C CA . CYS D 1 49 ? 38.868 14.632 49.339 1.00 59.33 49 CYS D CA 1
ATOM 3411 C C . CYS D 1 49 ? 38.361 13.524 50.198 1.00 58.31 49 CYS D C 1
ATOM 3412 O O . CYS D 1 49 ? 37.194 13.201 50.149 1.00 58.34 49 CYS D O 1
ATOM 3415 N N . PHE D 1 50 ? 39.246 12.908 50.959 1.00 57.35 50 PHE D N 1
ATOM 3416 C CA . PHE D 1 50 ? 38.819 11.952 51.996 1.00 57.26 50 PHE D CA 1
ATOM 3417 C C . PHE D 1 50 ? 39.114 12.502 53.388 1.00 56.23 50 PHE D C 1
ATOM 3418 O O . PHE D 1 50 ? 40.173 13.049 53.614 1.00 55.97 50 PHE D O 1
ATOM 3426 N N . GLU D 1 51 ? 38.202 12.333 54.324 1.00 55.81 51 GLU D N 1
ATOM 3427 C CA . GLU D 1 51 ? 38.302 13.065 55.584 1.00 55.92 51 GLU D CA 1
ATOM 3428 C C . GLU D 1 51 ? 37.952 12.217 56.788 1.00 54.84 51 GLU D C 1
ATOM 3429 O O . GLU D 1 51 ? 36.870 11.735 56.852 1.00 55.32 51 GLU D O 1
ATOM 3435 N N . VAL D 1 52 ? 38.885 12.058 57.733 1.00 54.24 52 VAL D N 1
ATOM 3436 C CA . VAL D 1 52 ? 38.654 11.385 59.015 1.00 52.79 52 VAL D CA 1
ATOM 3437 C C . VAL D 1 52 ? 38.524 12.472 60.063 1.00 52.19 52 VAL D C 1
ATOM 3438 O O . VAL D 1 52 ? 39.408 13.329 60.193 1.00 52.41 52 VAL D O 1
ATOM 3442 N N . ALA D 1 53 ? 37.419 12.447 60.795 1.00 50.73 53 ALA D N 1
ATOM 3443 C CA . ALA D 1 53 ? 37.200 13.370 61.906 1.00 49.57 53 ALA D CA 1
ATOM 3444 C C . ALA D 1 53 ? 37.021 12.575 63.205 1.00 48.37 53 ALA D C 1
ATOM 3445 O O . ALA D 1 53 ? 36.258 11.610 63.268 1.00 47.20 53 ALA D O 1
ATOM 3447 N N . SER D 1 54 ? 37.719 12.991 64.245 1.00 47.85 54 SER D N 1
ATOM 3448 C CA . SER D 1 54 ? 37.445 12.473 65.583 1.00 48.09 54 SER D CA 1
ATOM 3449 C C . SER D 1 54 ? 36.995 13.597 66.486 1.00 47.60 54 SER D C 1
ATOM 3450 O O . SER D 1 54 ? 37.592 14.679 66.473 1.00 48.12 54 SER D O 1
ATOM 3453 N N . ILE D 1 55 ? 35.936 13.334 67.241 1.00 46.82 55 ILE D N 1
ATOM 3454 C CA . ILE D 1 55 ? 35.319 14.298 68.128 1.00 47.19 55 ILE D CA 1
ATOM 3455 C C . ILE D 1 55 ? 35.163 13.564 69.448 1.00 48.02 55 ILE D C 1
ATOM 3456 O O . ILE D 1 55 ? 34.729 12.424 69.468 1.00 48.59 55 ILE D O 1
ATOM 3461 N N . PRO D 1 56 ? 35.482 14.208 70.559 1.00 48.87 56 PRO D N 1
ATOM 3462 C CA . PRO D 1 56 ? 35.278 13.558 71.868 1.00 49.17 56 PRO D CA 1
ATOM 3463 C C . PRO D 1 56 ? 33.838 13.203 72.041 1.00 50.42 56 PRO D C 1
ATOM 3464 O O . PRO D 1 56 ? 32.965 14.052 71.871 1.00 50.46 56 PRO D O 1
ATOM 3468 N N . TYR D 1 57 ? 33.586 11.949 72.368 1.00 52.18 57 TYR D N 1
ATOM 3469 C CA . TYR D 1 57 ? 32.228 11.447 72.406 1.00 53.01 57 TYR D CA 1
ATOM 3470 C C . TYR D 1 57 ? 31.390 12.152 73.460 1.00 53.30 57 TYR D C 1
ATOM 3471 O O . TYR D 1 57 ? 30.204 12.412 73.231 1.00 53.31 57 TYR D O 1
ATOM 3480 N N . SER D 1 58 ? 31.997 12.473 74.599 1.00 53.47 58 SER D N 1
ATOM 3481 C CA . SER D 1 58 ? 31.266 13.144 75.656 1.00 54.08 58 SER D CA 1
ATOM 3482 C C . SER D 1 58 ? 30.638 14.438 75.126 1.00 54.54 58 SER D C 1
ATOM 3483 O O . SER D 1 58 ? 29.561 14.797 75.558 1.00 54.77 58 SER D O 1
ATOM 3486 N N . LEU D 1 59 ? 31.258 15.113 74.161 1.00 55.21 59 LEU D N 1
ATOM 3487 C CA . LEU D 1 59 ? 30.671 16.359 73.618 1.00 56.10 59 LEU D CA 1
ATOM 3488 C C . LEU D 1 59 ? 29.442 16.183 72.744 1.00 57.29 59 LEU D C 1
ATOM 3489 O O . LEU D 1 59 ? 28.741 17.156 72.439 1.00 57.35 59 LEU D O 1
ATOM 3494 N N . VAL D 1 60 ? 29.198 14.957 72.317 1.00 58.43 60 VAL D N 1
ATOM 3495 C CA . VAL D 1 60 ? 28.444 14.752 71.104 1.00 59.29 60 VAL D CA 1
ATOM 3496 C C . VAL D 1 60 ? 27.474 13.570 71.177 1.00 59.99 60 VAL D C 1
ATOM 3497 O O . VAL D 1 60 ? 26.678 13.370 70.263 1.00 59.89 60 VAL D O 1
ATOM 3501 N N . SER D 1 61 ? 27.489 12.846 72.305 1.00 60.95 61 SER D N 1
ATOM 3502 C CA . SER D 1 61 ? 26.793 11.555 72.449 1.00 61.27 61 SER D CA 1
ATOM 3503 C C . SER D 1 61 ? 25.297 11.675 72.458 1.00 62.37 61 SER D C 1
ATOM 3504 O O . SER D 1 61 ? 24.583 10.663 72.385 1.00 62.82 61 SER D O 1
ATOM 3507 N N . GLN D 1 62 ? 24.824 12.907 72.611 1.00 63.39 62 GLN D N 1
ATOM 3508 C CA . GLN D 1 62 ? 23.404 13.168 72.794 1.00 63.92 62 GLN D CA 1
ATOM 3509 C C . GLN D 1 62 ? 22.851 13.784 71.509 1.00 64.12 62 GLN D C 1
ATOM 3510 O O . GLN D 1 62 ? 21.727 14.230 71.492 1.00 64.02 62 GLN D O 1
ATOM 3516 N N . TYR D 1 63 ? 23.635 13.779 70.434 1.00 64.47 63 TYR D N 1
ATOM 3517 C CA . TYR D 1 63 ? 23.240 14.454 69.198 1.00 64.89 63 TYR D CA 1
ATOM 3518 C C . TYR D 1 63 ? 22.758 13.456 68.147 1.00 64.92 63 TYR D C 1
ATOM 3519 O O . TYR D 1 63 ? 22.883 12.244 68.321 1.00 65.21 63 TYR D O 1
ATOM 3528 N N . GLY D 1 64 ? 22.157 13.989 67.088 1.00 64.32 64 GLY D N 1
ATOM 3529 C CA . GLY D 1 64 ? 21.611 13.186 66.031 1.00 64.13 64 GLY D CA 1
ATOM 3530 C C . GLY D 1 64 ? 22.673 12.983 64.986 1.00 64.30 64 GLY D C 1
ATOM 3531 O O . GLY D 1 64 ? 23.372 13.925 64.570 1.00 63.58 64 GLY D O 1
ATOM 3532 N N . LYS D 1 65 ? 22.787 11.745 64.537 1.00 64.61 65 LYS D N 1
ATOM 3533 C CA . LYS D 1 65 ? 23.794 11.419 63.568 1.00 64.98 65 LYS D CA 1
ATOM 3534 C C . LYS D 1 65 ? 23.830 12.433 62.421 1.00 65.32 65 LYS D C 1
ATOM 3535 O O . LYS D 1 65 ? 24.918 12.782 61.940 1.00 66.05 65 LYS D O 1
ATOM 3541 N N . SER D 1 66 ? 22.685 12.918 61.963 1.00 65.54 66 SER D N 1
ATOM 3542 C CA . SER D 1 66 ? 22.703 13.784 60.764 1.00 66.11 66 SER D CA 1
ATOM 3543 C C . SER D 1 66 ? 23.153 15.219 61.089 1.00 66.42 66 SER D C 1
ATOM 3544 O O . SER D 1 66 ? 23.706 15.927 60.202 1.00 66.10 66 SER D O 1
ATOM 3547 N N . GLU D 1 67 ? 22.945 15.634 62.350 1.00 66.53 67 GLU D N 1
ATOM 3548 C CA . GLU D 1 67 ? 23.374 16.972 62.762 1.00 66.70 67 GLU D CA 1
ATOM 3549 C C . GLU D 1 67 ? 24.869 16.984 63.030 1.00 67.19 67 GLU D C 1
ATOM 3550 O O . GLU D 1 67 ? 25.534 17.988 62.773 1.00 67.55 67 GLU D O 1
ATOM 3556 N N . ILE D 1 68 ? 25.404 15.863 63.512 1.00 67.51 68 ILE D N 1
ATOM 3557 C CA . ILE D 1 68 ? 26.863 15.672 63.552 1.00 67.78 68 ILE D CA 1
ATOM 3558 C C . ILE D 1 68 ? 27.428 15.705 62.118 1.00 68.19 68 ILE D C 1
ATOM 3559 O O . ILE D 1 68 ? 28.419 16.359 61.838 1.00 67.50 68 ILE D O 1
ATOM 3564 N N . THR D 1 69 ? 26.738 15.011 61.220 1.00 68.92 69 THR D N 1
ATOM 3565 C CA . THR D 1 69 ? 27.176 14.817 59.856 1.00 69.27 69 THR D CA 1
ATOM 3566 C C . THR D 1 69 ? 27.010 16.036 58.975 1.00 69.90 69 THR D C 1
ATOM 3567 O O . THR D 1 69 ? 27.862 16.277 58.134 1.00 70.32 69 THR D O 1
ATOM 3571 N N . ASN D 1 70 ? 25.929 16.801 59.101 1.00 70.31 70 ASN D N 1
ATOM 3572 C CA . ASN D 1 70 ? 25.720 17.875 58.101 1.00 70.73 70 ASN D CA 1
ATOM 3573 C C . ASN D 1 70 ? 25.831 19.328 58.589 1.00 70.96 70 ASN D C 1
ATOM 3574 O O . ASN D 1 70 ? 26.038 20.251 57.777 1.00 71.03 70 ASN D O 1
ATOM 3579 N N . SER D 1 71 ? 25.735 19.521 59.904 1.00 70.70 71 SER D N 1
ATOM 3580 C CA . SER D 1 71 ? 25.647 20.857 60.497 1.00 70.02 71 SER D CA 1
ATOM 3581 C C . SER D 1 71 ? 26.292 20.850 61.886 1.00 69.64 71 SER D C 1
ATOM 3582 O O . SER D 1 71 ? 25.714 21.299 62.885 1.00 70.11 71 SER D O 1
ATOM 3585 N N . PHE D 1 72 ? 27.494 20.296 61.935 1.00 68.89 72 PHE D N 1
ATOM 3586 C CA . PHE D 1 72 ? 28.187 20.061 63.182 1.00 68.30 72 PHE D CA 1
ATOM 3587 C C . PHE D 1 72 ? 28.355 21.383 63.910 1.00 67.93 72 PHE D C 1
ATOM 3588 O O . PHE D 1 72 ? 27.877 21.553 65.035 1.00 67.52 72 PHE D O 1
ATOM 3596 N N . TYR D 1 73 ? 29.011 22.331 63.250 1.00 68.22 73 TYR D N 1
ATOM 3597 C CA . TYR D 1 73 ? 29.354 23.586 63.889 1.00 68.45 73 TYR D CA 1
ATOM 3598 C C . TYR D 1 73 ? 28.115 24.286 64.414 1.00 68.75 73 TYR D C 1
ATOM 3599 O O . TYR D 1 73 ? 28.059 24.635 65.606 1.00 68.29 73 TYR D O 1
ATOM 3608 N N . LYS D 1 74 ? 27.107 24.440 63.542 1.00 69.15 74 LYS D N 1
ATOM 3609 C CA . LYS D 1 74 ? 25.797 25.024 63.931 1.00 68.83 74 LYS D CA 1
ATOM 3610 C C . LYS D 1 74 ? 25.143 24.302 65.091 1.00 68.15 74 LYS D C 1
ATOM 3611 O O . LYS D 1 74 ? 24.628 24.959 65.987 1.00 68.61 74 LYS D O 1
ATOM 3617 N N . THR D 1 75 ? 25.145 22.968 65.075 1.00 66.87 75 THR D N 1
ATOM 3618 C CA . THR D 1 75 ? 24.690 22.191 66.240 1.00 66.68 75 THR D CA 1
ATOM 3619 C C . THR D 1 75 ? 25.468 22.502 67.525 1.00 66.11 75 THR D C 1
ATOM 3620 O O . THR D 1 75 ? 24.883 22.524 68.593 1.00 65.97 75 THR D O 1
ATOM 3624 N N . LEU D 1 76 ? 26.779 22.722 67.432 1.00 66.05 76 LEU D N 1
ATOM 3625 C CA . LEU D 1 76 ? 27.589 22.993 68.640 1.00 66.23 76 LEU D CA 1
ATOM 3626 C C . LEU D 1 76 ? 27.344 24.382 69.178 1.00 66.42 76 LEU D C 1
ATOM 3627 O O . LEU D 1 76 ? 27.124 24.535 70.368 1.00 66.91 76 LEU D O 1
ATOM 3632 N N . GLU D 1 77 ? 27.396 25.378 68.293 1.00 66.79 77 GLU D N 1
ATOM 3633 C CA . GLU D 1 77 ? 26.960 26.735 68.611 1.00 66.86 77 GLU D CA 1
ATOM 3634 C C . GLU D 1 77 ? 25.547 26.654 69.199 1.00 67.03 77 GLU D C 1
ATOM 3635 O O . GLU D 1 77 ? 25.305 27.055 70.349 1.00 67.01 77 GLU D O 1
ATOM 3641 N N . ALA D 1 78 ? 24.622 26.092 68.425 1.00 67.11 78 ALA D N 1
ATOM 3642 C CA . ALA D 1 78 ? 23.237 26.010 68.853 1.00 67.06 78 ALA D CA 1
ATOM 3643 C C . ALA D 1 78 ? 23.171 25.515 70.289 1.00 67.23 78 ALA D C 1
ATOM 3644 O O . ALA D 1 78 ? 22.722 26.244 71.157 1.00 67.53 78 ALA D O 1
ATOM 3646 N N . LYS D 1 79 ? 23.696 24.319 70.550 1.00 67.41 79 LYS D N 1
ATOM 3647 C CA . LYS D 1 79 ? 23.280 23.529 71.723 1.00 67.46 79 LYS D CA 1
ATOM 3648 C C . LYS D 1 79 ? 24.359 23.194 72.783 1.00 67.28 79 LYS D C 1
ATOM 3649 O O . LYS D 1 79 ? 24.034 22.736 73.869 1.00 66.75 79 LYS D O 1
ATOM 3655 N N . SER D 1 80 ? 25.634 23.390 72.484 1.00 67.24 80 SER D N 1
ATOM 3656 C CA . SER D 1 80 ? 26.665 22.966 73.444 1.00 67.14 80 SER D CA 1
ATOM 3657 C C . SER D 1 80 ? 26.852 23.946 74.601 1.00 66.78 80 SER D C 1
ATOM 3658 O O . SER D 1 80 ? 27.417 23.590 75.617 1.00 66.04 80 SER D O 1
ATOM 3661 N N . GLY D 1 81 ? 26.406 25.187 74.423 1.00 66.91 81 GLY D N 1
ATOM 3662 C CA . GLY D 1 81 ? 26.683 26.239 75.388 1.00 66.91 81 GLY D CA 1
ATOM 3663 C C . GLY D 1 81 ? 28.170 26.555 75.456 1.00 67.01 81 GLY D C 1
ATOM 3664 O O . GLY D 1 81 ? 28.715 26.788 76.523 1.00 66.85 81 GLY D O 1
ATOM 3665 N N . HIS D 1 82 ? 28.848 26.513 74.324 1.00 66.76 82 HIS D N 1
ATOM 3666 C CA . HIS D 1 82 ? 30.244 26.889 74.273 1.00 66.80 82 HIS D CA 1
ATOM 3667 C C . HIS D 1 82 ? 30.269 27.528 72.953 1.00 67.04 82 HIS D C 1
ATOM 3668 O O . HIS D 1 82 ? 29.420 27.224 72.132 1.00 66.49 82 HIS D O 1
ATOM 3675 N N . LYS D 1 83 ? 31.244 28.387 72.700 1.00 67.95 83 LYS D N 1
ATOM 3676 C CA . LYS D 1 83 ? 31.397 28.883 71.327 1.00 68.53 83 LYS D CA 1
ATOM 3677 C C . LYS D 1 83 ? 32.803 28.652 70.723 1.00 67.60 83 LYS D C 1
ATOM 3678 O O . LYS D 1 83 ? 33.836 28.654 71.414 1.00 66.56 83 LYS D O 1
ATOM 3684 N N . ILE D 1 84 ? 32.771 28.451 69.407 1.00 66.65 84 ILE D N 1
ATOM 3685 C CA . ILE D 1 84 ? 33.911 28.009 68.646 1.00 66.84 84 ILE D CA 1
ATOM 3686 C C . ILE D 1 84 ? 34.981 29.082 68.667 1.00 66.82 84 ILE D C 1
ATOM 3687 O O . ILE D 1 84 ? 34.699 30.243 68.363 1.00 66.65 84 ILE D O 1
ATOM 3692 N N . GLY D 1 85 ? 36.200 28.671 69.036 1.00 66.98 85 GLY D N 1
ATOM 3693 C CA . GLY D 1 85 ? 37.343 29.568 69.228 1.00 66.55 85 GLY D CA 1
ATOM 3694 C C . GLY D 1 85 ? 38.324 29.352 68.105 1.00 66.33 85 GLY D C 1
ATOM 3695 O O . GLY D 1 85 ? 37.929 29.250 66.964 1.00 66.00 85 GLY D O 1
ATOM 3696 N N . HIS D 1 86 ? 39.609 29.259 68.429 1.00 66.59 86 HIS D N 1
ATOM 3697 C CA . HIS D 1 86 ? 40.627 29.101 67.403 1.00 66.31 86 HIS D CA 1
ATOM 3698 C C . HIS D 1 86 ? 40.589 27.723 66.762 1.00 65.35 86 HIS D C 1
ATOM 3699 O O . HIS D 1 86 ? 39.942 26.811 67.282 1.00 64.83 86 HIS D O 1
ATOM 3706 N N . SER D 1 87 ? 41.252 27.603 65.612 1.00 63.82 87 SER D N 1
ATOM 3707 C CA . SER D 1 87 ? 41.675 26.311 65.094 1.00 62.93 87 SER D CA 1
ATOM 3708 C C . SER D 1 87 ? 43.075 26.440 64.458 1.00 62.13 87 SER D C 1
ATOM 3709 O O . SER D 1 87 ? 43.525 27.542 64.163 1.00 63.43 87 SER D O 1
ATOM 3712 N N . ASN D 1 88 ? 43.813 25.352 64.321 1.00 59.89 88 ASN D N 1
ATOM 3713 C CA . ASN D 1 88 ? 45.059 25.454 63.620 1.00 58.62 88 ASN D CA 1
ATOM 3714 C C . ASN D 1 88 ? 45.080 24.404 62.553 1.00 56.77 88 ASN D C 1
ATOM 3715 O O . ASN D 1 88 ? 44.412 23.385 62.693 1.00 57.01 88 ASN D O 1
ATOM 3720 N N . GLN D 1 89 ? 45.771 24.679 61.456 1.00 54.37 89 GLN D N 1
ATOM 3721 C CA . GLN D 1 89 ? 45.874 23.714 60.360 1.00 53.37 89 GLN D CA 1
ATOM 3722 C C . GLN D 1 89 ? 47.326 23.439 60.050 1.00 51.77 89 GLN D C 1
ATOM 3723 O O . GLN D 1 89 ? 48.157 24.359 60.064 1.00 50.96 89 GLN D O 1
ATOM 3729 N N . THR D 1 90 ? 47.630 22.168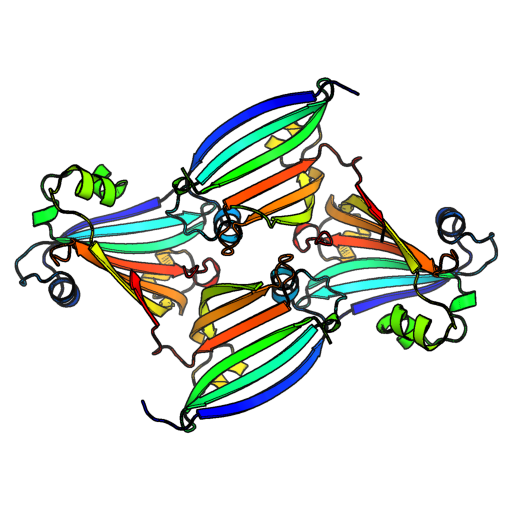 59.792 1.00 50.12 90 THR D N 1
ATOM 3730 C CA . THR D 1 90 ? 48.952 21.795 59.339 1.00 49.79 90 THR D CA 1
ATOM 3731 C C . THR D 1 90 ? 48.833 21.207 57.984 1.00 48.67 90 THR D C 1
ATOM 3732 O O . THR D 1 90 ? 48.139 20.240 57.809 1.00 47.98 90 THR D O 1
ATOM 3736 N N . ILE D 1 91 ? 49.483 21.829 57.015 1.00 49.30 91 ILE D N 1
ATOM 3737 C CA . ILE D 1 91 ? 49.370 21.408 55.607 1.00 49.74 91 ILE D CA 1
ATOM 3738 C C . ILE D 1 91 ? 50.638 20.757 55.086 1.00 49.70 91 ILE D C 1
ATOM 3739 O O . ILE D 1 91 ? 51.754 21.277 55.250 1.00 49.22 91 ILE D O 1
ATOM 3744 N N . SER D 1 92 ? 50.481 19.615 54.458 1.00 49.87 92 SER D N 1
ATOM 3745 C CA . SER D 1 92 ? 51.646 18.941 53.875 1.00 50.74 92 SER D CA 1
ATOM 3746 C C . SER D 1 92 ? 51.290 18.102 52.639 1.00 50.91 92 SER D C 1
ATOM 3747 O O . SER D 1 92 ? 50.129 17.866 52.315 1.00 51.35 92 SER D O 1
ATOM 3750 N N . ALA D 1 93 ? 52.312 17.616 51.983 1.00 51.65 93 ALA D N 1
ATOM 3751 C CA . ALA D 1 93 ? 52.144 16.858 50.777 1.00 52.81 93 ALA D CA 1
ATOM 3752 C C . ALA D 1 93 ? 52.587 15.439 51.105 1.00 53.77 93 ALA D C 1
ATOM 3753 O O . ALA D 1 93 ? 53.542 15.240 51.828 1.00 53.73 93 ALA D O 1
ATOM 3755 N N . VAL D 1 94 ? 51.874 14.451 50.586 1.00 55.61 94 VAL D N 1
ATOM 3756 C CA . VAL D 1 94 ? 52.143 13.057 50.918 1.00 56.42 94 VAL D CA 1
ATOM 3757 C C . VAL D 1 94 ? 51.696 12.233 49.707 1.00 57.63 94 VAL D C 1
ATOM 3758 O O . VAL D 1 94 ? 50.869 12.703 48.928 1.00 58.43 94 VAL D O 1
ATOM 3762 N N . GLN D 1 95 ? 52.230 11.030 49.533 1.00 58.78 95 GLN D N 1
ATOM 3763 C CA . GLN D 1 95 ? 51.791 10.131 48.437 1.00 59.95 95 GLN D CA 1
ATOM 3764 C C . GLN D 1 95 ? 50.530 9.377 48.816 1.00 60.83 95 GLN D C 1
ATOM 3765 O O . GLN D 1 95 ? 50.392 9.012 49.962 1.00 61.46 95 GLN D O 1
ATOM 3771 N N . ALA D 1 96 ? 49.642 9.096 47.868 1.00 61.66 96 ALA D N 1
ATOM 3772 C CA . ALA D 1 96 ? 48.454 8.296 48.167 1.00 62.49 96 ALA D CA 1
ATOM 3773 C C . ALA D 1 96 ? 48.814 6.855 48.473 1.00 63.56 96 ALA D C 1
ATOM 3774 O O . ALA D 1 96 ? 49.480 6.206 47.677 1.00 64.16 96 ALA D O 1
ATOM 3776 N N . SER D 1 97 ? 48.373 6.350 49.624 1.00 64.83 97 SER D N 1
ATOM 3777 C CA . SER D 1 97 ? 48.398 4.905 49.908 1.00 65.43 97 SER D CA 1
ATOM 3778 C C . SER D 1 97 ? 47.362 4.269 49.010 1.00 66.35 97 SER D C 1
ATOM 3779 O O . SER D 1 97 ? 46.531 4.978 48.399 1.00 66.45 97 SER D O 1
ATOM 3782 N N . GLU D 1 98 ? 47.368 2.942 48.922 1.00 67.27 98 GLU D N 1
ATOM 3783 C CA . GLU D 1 98 ? 46.371 2.313 48.044 1.00 67.79 98 GLU D CA 1
ATOM 3784 C C . GLU D 1 98 ? 44.992 2.588 48.609 1.00 67.83 98 GLU D C 1
ATOM 3785 O O . GLU D 1 98 ? 44.056 2.905 47.857 1.00 67.92 98 GLU D O 1
ATOM 3791 N N . GLN D 1 99 ? 44.870 2.527 49.932 1.00 67.74 99 GLN D N 1
ATOM 3792 C CA . GLN D 1 99 ? 43.568 2.735 50.508 1.00 67.30 99 GLN D CA 1
ATOM 3793 C C . GLN D 1 99 ? 42.981 4.086 50.072 1.00 66.96 99 GLN D C 1
ATOM 3794 O O . GLN D 1 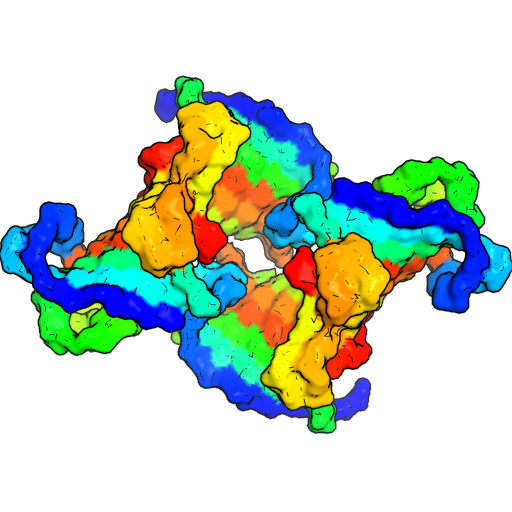99 ? 41.816 4.180 49.638 1.00 66.09 99 GLN D O 1
ATOM 3800 N N . ILE D 1 100 ? 43.804 5.126 50.173 1.00 66.53 100 ILE D N 1
ATOM 3801 C CA . ILE D 1 100 ? 43.357 6.463 49.793 1.00 66.26 100 ILE D CA 1
ATOM 3802 C C . ILE D 1 100 ? 43.139 6.553 48.277 1.00 65.97 100 ILE D C 1
ATOM 3803 O O . ILE D 1 100 ? 42.197 7.202 47.810 1.00 65.99 100 ILE D O 1
ATOM 3808 N N . ALA D 1 101 ? 43.994 5.894 47.502 1.00 65.71 101 ALA D N 1
ATOM 3809 C CA . ALA D 1 101 ? 43.835 5.948 46.049 1.00 65.46 101 ALA D CA 1
ATOM 3810 C C . ALA D 1 101 ? 42.551 5.244 45.662 1.00 64.55 101 ALA D C 1
ATOM 3811 O O . ALA D 1 101 ? 41.894 5.632 44.725 1.00 64.12 101 ALA D O 1
ATOM 3813 N N . GLU D 1 102 ? 42.191 4.229 46.423 1.00 64.97 102 GLU D N 1
ATOM 3814 C CA . GLU D 1 102 ? 40.913 3.563 46.261 1.00 65.25 102 GLU D CA 1
ATOM 3815 C C . GLU D 1 102 ? 39.777 4.557 46.468 1.00 65.38 102 GLU D C 1
ATOM 3816 O O . GLU D 1 102 ? 39.025 4.859 45.550 1.00 65.95 102 GLU D O 1
ATOM 3822 N N . TYR D 1 103 ? 39.673 5.093 47.674 1.00 65.38 103 TYR D N 1
ATOM 3823 C CA . TYR D 1 103 ? 38.614 6.024 48.001 1.00 65.06 103 TYR D CA 1
ATOM 3824 C C . TYR D 1 103 ? 38.535 7.162 47.005 1.00 64.66 103 TYR D C 1
ATOM 3825 O O . TYR D 1 103 ? 37.456 7.540 46.562 1.00 64.27 103 TYR D O 1
ATOM 3834 N N . LEU D 1 104 ? 39.683 7.732 46.675 1.00 64.56 104 LEU D N 1
ATOM 3835 C CA . LEU D 1 104 ? 39.690 8.945 45.863 1.00 64.82 104 LEU D CA 1
ATOM 3836 C C . LEU D 1 104 ? 39.731 8.664 44.356 1.00 64.94 104 LEU D C 1
ATOM 3837 O O . LEU D 1 104 ? 39.661 9.604 43.554 1.00 64.50 104 LEU D O 1
ATOM 3842 N N . GLU D 1 105 ? 39.837 7.381 43.991 1.00 65.12 105 GLU D N 1
ATOM 3843 C CA . GLU D 1 105 ? 39.844 6.945 42.590 1.00 65.47 105 GLU D CA 1
ATOM 3844 C C . GLU D 1 105 ? 40.988 7.606 41.842 1.00 65.20 105 GLU D C 1
ATOM 3845 O O . GLU D 1 105 ? 40.777 8.345 40.882 1.00 64.42 105 GLU D O 1
ATOM 3851 N N . ILE D 1 106 ? 42.198 7.346 42.321 1.00 65.08 106 ILE D N 1
ATOM 3852 C CA . ILE D 1 106 ? 43.427 7.796 41.670 1.00 65.40 106 ILE D CA 1
ATOM 3853 C C . ILE D 1 106 ? 44.459 6.668 41.818 1.00 66.01 106 ILE D C 1
ATOM 3854 O O . ILE D 1 106 ? 44.172 5.643 42.427 1.00 66.48 106 ILE D O 1
ATOM 3859 N N . LYS D 1 107 ? 45.654 6.831 41.272 1.00 66.44 107 LYS D N 1
ATOM 3860 C CA . LYS D 1 107 ? 46.677 5.803 41.457 1.00 66.43 107 LYS D CA 1
ATOM 3861 C C . LYS D 1 107 ? 47.393 5.972 42.783 1.00 66.26 107 LYS D C 1
ATOM 3862 O O . LYS D 1 107 ? 47.610 7.087 43.242 1.00 66.54 107 LYS D O 1
ATOM 3868 N N . ARG D 1 108 ? 47.778 4.843 43.369 1.00 65.54 108 ARG D N 1
ATOM 3869 C CA . ARG D 1 108 ? 48.693 4.802 44.481 1.00 65.01 108 ARG D CA 1
ATOM 3870 C C . ARG D 1 108 ? 49.868 5.654 44.119 1.00 64.40 108 ARG D C 1
ATOM 3871 O O . ARG D 1 108 ? 50.299 5.622 42.984 1.00 65.01 108 ARG D O 1
ATOM 3879 N N . GLY D 1 109 ? 50.393 6.410 45.074 1.00 63.52 109 GLY D N 1
ATOM 3880 C CA . GLY D 1 109 ? 51.549 7.257 44.830 1.00 62.60 109 GLY D CA 1
ATOM 3881 C C . GLY D 1 109 ? 51.171 8.618 44.276 1.00 61.79 109 GLY D C 1
ATOM 3882 O O . GLY D 1 109 ? 51.997 9.500 44.270 1.00 62.26 109 GLY D O 1
ATOM 3883 N N . ASP D 1 110 ? 49.950 8.830 43.807 1.00 60.82 110 ASP D N 1
ATOM 3884 C CA . ASP D 1 110 ? 49.593 10.185 43.344 1.00 60.77 110 ASP D CA 1
ATOM 3885 C C . ASP D 1 110 ? 49.682 11.187 44.507 1.00 60.45 110 ASP D C 1
ATOM 3886 O O . ASP D 1 110 ? 49.549 10.810 45.681 1.00 60.59 110 ASP D O 1
ATOM 3891 N N . ALA D 1 111 ? 49.920 12.455 44.162 1.00 59.35 111 ALA D N 1
ATOM 3892 C CA . ALA D 1 111 ? 50.150 13.504 45.131 1.00 58.02 111 ALA D CA 1
ATOM 3893 C C . ALA D 1 111 ? 48.878 13.799 45.932 1.00 57.60 111 ALA D C 1
ATOM 3894 O O . ALA D 1 111 ? 47.817 14.074 45.343 1.00 57.79 111 ALA D O 1
ATOM 3896 N N . ILE D 1 112 ? 48.980 13.738 47.268 1.00 56.28 112 ILE D N 1
ATOM 3897 C CA . ILE D 1 112 ? 47.886 14.137 48.153 1.00 55.29 112 ILE D CA 1
ATOM 3898 C C . ILE D 1 112 ? 48.251 15.381 48.914 1.00 54.42 112 ILE D C 1
ATOM 3899 O O . ILE D 1 112 ? 49.324 15.457 49.494 1.00 55.56 112 ILE D O 1
ATOM 3904 N N . LEU D 1 113 ? 47.364 16.358 48.911 1.00 53.50 113 LEU D N 1
ATOM 3905 C CA . LEU D 1 113 ? 47.485 17.498 49.795 1.00 53.69 113 LEU D CA 1
ATOM 3906 C C . LEU D 1 113 ? 46.785 17.070 51.066 1.00 53.87 113 LEU D C 1
ATOM 3907 O O . LEU D 1 113 ? 45.565 16.810 51.068 1.00 53.52 113 LEU D O 1
ATOM 3912 N N . ARG D 1 114 ? 47.553 16.996 52.145 1.00 54.61 114 ARG D N 1
ATOM 3913 C CA . ARG D 1 114 ? 46.994 16.618 53.451 1.00 54.17 114 ARG D CA 1
ATOM 3914 C C . ARG D 1 114 ? 46.791 17.803 54.366 1.00 53.24 114 ARG D C 1
ATOM 3915 O O . ARG D 1 114 ? 47.758 18.487 54.698 1.00 53.10 114 ARG D O 1
ATOM 3923 N N . VAL D 1 115 ? 45.558 18.023 54.814 1.00 52.26 115 VAL D N 1
ATOM 3924 C CA . VAL D 1 115 ? 45.350 19.020 55.866 1.00 51.70 115 VAL D CA 1
ATOM 3925 C C . VAL D 1 115 ? 44.953 18.378 57.188 1.00 50.84 115 VAL D C 1
ATOM 3926 O O . VAL D 1 115 ? 44.029 17.626 57.260 1.00 51.53 115 VAL D O 1
ATOM 3930 N N . ARG D 1 116 ? 45.687 18.685 58.224 1.00 50.59 116 ARG D N 1
ATOM 3931 C CA . ARG D 1 116 ? 45.339 18.278 59.581 1.00 50.80 116 ARG D CA 1
ATOM 3932 C C . ARG D 1 116 ? 44.958 19.480 60.379 1.00 49.89 116 ARG D C 1
ATOM 3933 O O . ARG D 1 116 ? 45.696 20.466 60.413 1.00 49.43 116 ARG D O 1
ATOM 3941 N N . GLN D 1 117 ? 43.845 19.353 61.073 1.00 49.30 117 GLN D N 1
ATOM 3942 C CA . GLN D 1 117 ? 43.272 20.457 61.788 1.00 49.26 117 GLN D CA 1
ATOM 3943 C C . GLN D 1 117 ? 42.767 20.056 63.205 1.00 48.64 117 GLN D C 1
ATOM 3944 O O . GLN D 1 117 ? 42.205 18.983 63.428 1.00 47.66 117 GLN D O 1
ATOM 3950 N N . VAL D 1 118 ? 42.955 20.960 64.143 1.00 48.64 118 VAL D N 1
ATOM 3951 C CA . VAL D 1 118 ? 42.368 20.833 65.471 1.00 48.67 118 VAL D CA 1
ATOM 3952 C C . VAL D 1 118 ? 41.640 22.146 65.742 1.00 48.84 118 VAL D C 1
ATOM 3953 O O . VAL D 1 118 ? 42.212 23.204 65.561 1.00 48.58 118 VAL D O 1
ATOM 3957 N N . SER D 1 119 ? 40.385 22.057 66.160 1.00 49.29 119 SER D N 1
ATOM 3958 C CA . SER D 1 119 ? 39.559 23.207 66.450 1.00 50.16 119 SER D CA 1
ATOM 3959 C C . SER D 1 119 ? 39.149 23.220 67.930 1.00 51.05 119 SER D C 1
ATOM 3960 O O . SER D 1 119 ? 38.734 22.196 68.487 1.00 51.35 119 SER D O 1
ATOM 3963 N N . TYR D 1 120 ? 39.267 24.382 68.570 1.00 51.74 120 TYR D N 1
ATOM 3964 C CA . TYR D 1 120 ? 39.002 24.518 69.994 1.00 52.36 120 TYR D CA 1
ATOM 3965 C C . TYR D 1 120 ? 37.752 25.348 70.242 1.00 53.65 120 TYR D C 1
ATOM 3966 O O . TYR D 1 120 ? 37.344 26.140 69.395 1.00 54.66 120 TYR D O 1
ATOM 3975 N N . PHE D 1 121 ? 37.115 25.144 71.389 1.00 54.95 121 PHE D N 1
ATOM 3976 C CA . PHE D 1 121 ? 36.140 26.109 71.870 1.00 55.82 121 PHE D CA 1
ATOM 3977 C C . PHE D 1 121 ? 36.893 27.318 72.429 1.00 56.88 121 PHE D C 1
ATOM 3978 O O . PHE D 1 121 ? 38.091 27.214 72.776 1.00 57.49 121 PHE D O 1
ATOM 3986 N N . GLU D 1 122 ? 36.199 28.453 72.533 1.00 57.26 122 GLU D N 1
ATOM 3987 C CA . GLU D 1 122 ? 36.811 29.664 73.084 1.00 57.58 122 GLU D CA 1
ATOM 3988 C C . GLU D 1 122 ? 37.360 29.467 74.480 1.00 57.41 122 GLU D C 1
ATOM 3989 O O . GLU D 1 122 ? 38.248 30.188 74.856 1.00 58.44 122 GLU D O 1
ATOM 3995 N N . ASN D 1 123 ? 36.855 28.517 75.264 1.00 56.92 123 ASN D N 1
ATOM 3996 C CA . ASN D 1 123 ? 37.528 28.171 76.533 1.00 55.83 123 ASN D CA 1
ATOM 3997 C C . ASN D 1 123 ? 38.743 27.228 76.395 1.00 54.92 123 ASN D C 1
ATOM 3998 O O . ASN D 1 123 ? 39.168 26.642 77.362 1.00 55.40 123 ASN D O 1
ATOM 4003 N N . GLY D 1 124 ? 39.244 26.984 75.200 1.00 54.21 124 GLY D N 1
ATOM 4004 C CA . GLY D 1 124 ? 40.405 26.084 75.026 1.00 53.86 124 GLY D CA 1
ATOM 4005 C C . GLY D 1 124 ? 40.219 24.573 74.870 1.00 53.03 124 GLY D C 1
ATOM 4006 O O . GLY D 1 124 ? 41.204 23.830 74.766 1.00 52.18 124 GLY D O 1
ATOM 4007 N N . LEU D 1 125 ? 38.969 24.120 74.856 1.00 53.07 125 LEU D N 1
ATOM 4008 C CA . LEU D 1 125 ? 38.651 22.687 74.826 1.00 52.64 125 LEU D CA 1
ATOM 4009 C C . LEU D 1 125 ? 38.671 22.246 73.405 1.00 52.17 125 LEU D C 1
ATOM 4010 O O . LEU D 1 125 ? 37.873 22.731 72.622 1.00 52.87 125 LEU D O 1
ATOM 4015 N N . PRO D 1 126 ? 39.569 21.320 73.072 1.00 51.26 126 PRO D N 1
ATOM 4016 C CA . PRO D 1 126 ? 39.571 20.720 71.747 1.00 50.57 126 PRO D CA 1
ATOM 4017 C C . PRO D 1 126 ? 38.245 20.037 71.488 1.00 50.08 126 PRO D C 1
ATOM 4018 O O . PRO D 1 126 ? 37.769 19.299 72.335 1.00 51.02 126 PRO D O 1
ATOM 4022 N N . PHE D 1 127 ? 37.611 20.290 70.362 1.00 50.04 127 PHE D N 1
ATOM 4023 C CA . PHE D 1 127 ? 36.422 19.509 70.034 1.00 49.92 127 PHE D CA 1
ATOM 4024 C C . PHE D 1 127 ? 36.501 18.710 68.726 1.00 49.26 127 PHE D C 1
ATOM 4025 O O . PHE D 1 127 ? 35.617 17.911 68.461 1.00 49.03 127 PHE D O 1
ATOM 4033 N N . GLU D 1 128 ? 37.540 18.865 67.925 1.00 48.35 128 GLU D N 1
ATOM 4034 C CA . GLU D 1 128 ? 37.651 17.959 66.800 1.00 48.83 128 GLU D CA 1
ATOM 4035 C C . GLU D 1 128 ? 39.039 17.906 66.292 1.00 48.20 128 GLU D C 1
ATOM 4036 O O . GLU D 1 128 ? 39.738 18.889 66.353 1.00 48.82 128 GLU D O 1
ATOM 4042 N N . TYR D 1 129 ? 39.432 16.757 65.773 1.00 48.26 129 TYR D N 1
ATOM 4043 C CA . TYR D 1 129 ? 40.688 16.602 65.028 1.00 48.62 129 TYR D CA 1
ATOM 4044 C C . TYR D 1 129 ? 40.332 16.066 63.659 1.00 49.42 129 TYR D C 1
ATOM 4045 O O . TYR D 1 129 ? 39.847 14.945 63.519 1.00 50.00 129 TYR D O 1
ATOM 4054 N N . VAL D 1 130 ? 40.500 16.871 62.632 1.00 50.15 130 VAL D N 1
ATOM 4055 C CA . VAL D 1 130 ? 40.046 16.427 61.333 1.00 50.59 130 VAL D CA 1
ATOM 4056 C C . VAL D 1 130 ? 41.249 16.344 60.459 1.00 50.30 130 VAL D C 1
ATOM 4057 O O . VAL D 1 130 ? 42.107 17.209 60.530 1.00 50.58 130 VAL D O 1
ATOM 4061 N N . ARG D 1 131 ? 41.330 15.257 59.694 1.00 50.66 131 ARG D N 1
ATOM 4062 C CA . ARG D 1 131 ? 42.477 14.939 58.822 1.00 50.64 131 ARG D CA 1
ATOM 4063 C C . ARG D 1 131 ? 42.006 14.605 57.411 1.00 51.79 131 ARG D C 1
ATOM 4064 O O . ARG D 1 131 ? 41.330 13.578 57.164 1.00 51.74 131 ARG D O 1
ATOM 4072 N N . THR D 1 132 ? 42.348 15.490 56.488 1.00 52.39 132 THR D N 1
ATOM 4073 C CA . THR D 1 132 ? 41.764 15.471 55.169 1.00 53.22 132 THR D CA 1
ATOM 4074 C C . THR D 1 132 ? 42.829 15.230 54.131 1.00 53.38 132 THR D C 1
ATOM 4075 O O . THR D 1 132 ? 43.894 15.835 54.182 1.00 53.31 132 THR D O 1
ATOM 4079 N N . GLN D 1 133 ? 42.537 14.333 53.202 1.00 54.03 133 GLN D N 1
ATOM 4080 C CA . GLN D 1 133 ? 43.436 14.040 52.088 1.00 55.09 133 GLN D CA 1
ATOM 4081 C C . GLN D 1 133 ? 42.763 14.423 50.789 1.00 55.83 133 GLN D C 1
ATOM 4082 O O . GLN D 1 133 ? 41.679 13.896 50.447 1.00 56.13 133 GLN D O 1
ATOM 4088 N N . TYR D 1 134 ? 43.354 15.394 50.101 1.00 56.33 134 TYR D N 1
ATOM 4089 C CA . TYR D 1 134 ? 42.788 15.875 48.846 1.00 56.72 134 TYR D CA 1
ATOM 4090 C C . TYR D 1 134 ? 43.622 15.334 47.721 1.00 57.27 134 TYR D C 1
ATOM 4091 O O . TYR D 1 134 ? 44.854 15.283 47.831 1.00 56.47 134 TYR D O 1
ATOM 4100 N N . ALA D 1 135 ? 42.947 14.951 46.638 1.00 57.97 135 ALA D N 1
ATOM 4101 C CA . ALA D 1 135 ? 43.612 14.651 45.363 1.00 58.44 135 ALA D CA 1
ATOM 4102 C C . ALA D 1 135 ? 44.313 15.916 44.872 1.00 59.06 135 ALA D C 1
ATOM 4103 O O . ALA D 1 135 ? 43.631 16.910 44.597 1.00 58.88 135 ALA D O 1
ATOM 4105 N N . GLY D 1 136 ? 45.653 15.894 44.780 1.00 59.74 136 GLY D N 1
ATOM 4106 C CA . GLY D 1 136 ? 46.429 17.083 44.407 1.00 60.32 136 GLY D CA 1
ATOM 4107 C C . GLY D 1 136 ? 45.960 17.697 43.088 1.00 61.63 136 GLY D C 1
ATOM 4108 O O . GLY D 1 136 ? 45.694 18.919 42.994 1.00 61.72 136 GLY D O 1
ATOM 4109 N N . SER D 1 137 ? 45.823 16.853 42.061 1.00 62.16 137 SER D N 1
ATOM 4110 C CA . SER D 1 137 ? 45.528 17.363 40.713 1.00 62.49 137 SER D CA 1
ATOM 4111 C C . SER D 1 137 ? 44.149 17.968 40.609 1.00 63.04 137 SER D C 1
ATOM 4112 O O . SER D 1 137 ? 43.897 18.785 39.734 1.00 62.82 137 SER D O 1
ATOM 4115 N N . ARG D 1 138 ? 43.276 17.629 41.543 1.00 63.90 138 ARG D N 1
ATOM 4116 C CA . ARG D 1 138 ? 41.926 18.151 41.531 1.00 64.69 138 ARG D CA 1
ATOM 4117 C C . ARG D 1 138 ? 41.605 19.245 42.525 1.00 65.30 138 ARG D C 1
ATOM 4118 O O . ARG D 1 138 ? 40.479 19.663 42.590 1.00 65.72 138 ARG D O 1
ATOM 4126 N N . PHE D 1 139 ? 42.562 19.704 43.313 1.00 20.00 139 PHE D N 1
ATOM 4127 C CA . PHE D 1 139 ? 42.255 20.660 44.362 1.00 20.00 139 PHE D CA 1
ATOM 4128 C C . PHE D 1 139 ? 43.276 21.750 44.513 1.00 20.00 139 PHE D C 1
ATOM 4129 O O . PHE D 1 139 ? 44.418 21.582 44.174 1.00 64.32 139 PHE D O 1
ATOM 4137 N N . GLU D 1 140 ? 42.841 22.874 45.044 1.00 63.97 140 GLU D N 1
ATOM 4138 C CA . GLU D 1 140 ? 43.719 23.971 45.358 1.00 64.59 140 GLU D CA 1
ATOM 4139 C C . GLU D 1 140 ? 43.238 24.543 46.651 1.00 64.03 140 GLU D C 1
ATOM 4140 O O . GLU D 1 140 ? 42.081 24.755 46.799 1.00 65.30 140 GLU D O 1
ATOM 4146 N N . PHE D 1 141 ? 44.124 24.807 47.585 1.00 63.47 141 PHE D N 1
ATOM 4147 C CA . PHE D 1 141 ? 43.732 25.315 48.877 1.00 63.85 141 PHE D CA 1
ATOM 4148 C C . PHE D 1 141 ? 43.912 26.808 48.837 1.00 63.90 141 PHE D C 1
ATOM 4149 O O . PHE D 1 141 ? 45.023 27.277 48.673 1.00 62.88 141 PHE D O 1
ATOM 4157 N N . TYR D 1 142 ? 42.822 27.556 49.000 1.00 65.18 142 TYR D N 1
ATOM 4158 C CA . TYR D 1 142 ? 42.857 29.001 48.833 1.00 66.45 142 TYR D CA 1
ATOM 4159 C C . TYR D 1 142 ? 43.178 29.612 50.173 1.00 67.31 142 TYR D C 1
ATOM 4160 O O . TYR D 1 142 ? 42.555 29.322 51.117 1.00 68.14 142 TYR D O 1
ATOM 4169 N N . LEU D 1 143 ? 44.224 30.401 50.246 1.00 69.39 143 LEU D N 1
ATOM 4170 C CA . LEU D 1 143 ? 44.646 31.085 51.456 1.00 70.66 143 LEU D CA 1
ATOM 4171 C C . LEU D 1 143 ? 43.837 32.369 51.723 1.00 72.69 143 LEU D C 1
ATOM 4172 O O . LEU D 1 143 ? 43.759 33.226 50.848 1.00 74.17 143 LEU D O 1
ATOM 4177 N N . GLU D 1 144 ? 43.293 32.530 52.936 1.00 74.03 144 GLU D N 1
ATOM 4178 C CA . GLU D 1 144 ? 42.679 33.788 53.372 1.00 74.53 144 GLU D CA 1
ATOM 4179 C C . GLU D 1 144 ? 43.581 35.013 53.269 1.00 74.40 144 GLU D C 1
ATOM 4180 O O . GLU D 1 144 ? 43.077 36.093 52.952 1.00 74.88 144 GLU D O 1
#

Organism: Enterococcus faecalis (strain ATCC 700802 / V583) (NCBI:txid226185)

Foldseek 3Di:
DFDKDKDWPDWDKDFDDPVCCVLQVHDRVFIKIKIWMFMDGNPQTWKIKIKIFGVVVCQWDDKDKDKDKDFQDPVRCVSRVHDGGFIWMKMWMWIAHPVRRTGMIMIMTTRDDVDDDDDDD/DKDWPDKDKDFDDPVCCVQQVHDGVQIWIWTWMWDDDVRQTFKIKIKIFRCVLPVPPDPCCVVPVNQVVSVVPSPWAWDDKDKDWDKDFDCCVNCVVRVHHGGAIWIKIWMWTATPVRGTTMTMIMTGRPVRDDDDDDD/DPFDKDKDWPDWDKAFDDPVCCVQQVDDRPFIKIKIWMFMDGNPQTWKIKIKIFGPVVCDAKDKDKDKDFQPCVNCVSNVHHGGFIWMKMWMWDADNVRRTGMIMIMTTSDDPDDDDDDD/DKAWPDWDKAFDDVVCCVLQVHDRPFIWIWTWMFDDDVNATFKIKIKTFGCVQDVVHDPVCCVPVVQVCCVVPSPFHWDDKDKDWDKDFADVVRCVRRVHDGGQIWIKIWMWTATPVGGTGMIMIMTGRVVRDDDDDD

InterPro domains:
  IPR000524 Transcription regulator HTH, GntR [PF00392] (8-70)
  IPR000524 Transcription regulator HTH, GntR [PR00035] (30-44)
  IPR000524 Transcription regulator HTH, GntR [PR00035] (44-60)
  IPR000524 Transcription regulator HTH, GntR [PS50949] (5-73)
  IPR000524 Transcription regulator HTH, GntR [SM00345] (11-70)
  IPR000524 Transcription regulator HTH, GntR [cd07377] (6-71)
  IPR011663 UbiC transcription regulator-associated [PF07702] (91-230)
  IPR011663 UbiC transcription regulator-associated [SM00866] (91-230)
  IPR028978 Chorismate pyruvate-lyase/UbiC transcription regulator-associated domain superfamily [G3DSA:3.40.1410.10] (77-234)
  IPR028978 Chorismate pyruvate-lyase/UbiC transcription regulator-associated domain superfamily [SSF64288] (58-233)
  IPR036388 Winged helix-like DNA-binding domain superfamily [G3DSA:1.10.10.10] (1-76)
  IPR036390 Winged helix DNA-binding domain superfamily [SSF46785] (2-80)
  IPR050679 Bacterial HTH-type transcriptional regulator [PTHR44846] (3-233)

Secondary structure (DSSP, 8-state):
-PPEEEEEEEEEEE---HHHHHHHT--TTS-EEEEEEEEEETTEEEEEEEEEEEGGG-----EEEEEEEEE--HHHHHHTTS-TT-EEEEEEEEEE-TTS-EEEEEEEEES-SS--EEEE-/-EEEEEEEEEPPPHHHHHHHT--TT--EEEEEEEEEETTEEEEEEEEEEEGGGTTTS-HHHHHH-HHHHHHHHHS--EEEEEEEEEEEEPPHHHHHHHTS-TT-EEEEEEEEEEETTS-EEEEEEEEEEGGG--EE---/--PPEEEEEEEEEEE---HHHHHHHT--TTS-EEEEEEEEEETTEEEEEEEEEEEGGG---EEEEEEEEEPPHHHHHHHTS-TT-EEEEEEEEEE-TT--EEEEEEEEES-SS-EEEEE-/-EEEEEEEEE---HHHHHHHT--TTS-EEEEEEEEEETTEEEEEEEEEEEGGGTTTS-HHHHHH-HHHHHHHHHS--EEEEEEEEEEEEPPHHHHHHHTS-TT-EEEEEEEEEEETTS-EEEEEEEEEEGGG--EEP-

CATH classification: 3.40.1410.10